Protein AF-A0A7D9I1A4-F1 (afdb_monomer_lite)

Structure (mmCIF, N/CA/C/O backbone):
data_AF-A0A7D9I1A4-F1
#
_entry.id   AF-A0A7D9I1A4-F1
#
loop_
_atom_site.group_PDB
_atom_site.id
_atom_site.type_symbol
_atom_site.label_atom_id
_atom_site.label_alt_id
_atom_site.label_comp_id
_atom_site.label_asym_id
_atom_site.label_entity_id
_atom_site.label_seq_id
_atom_site.pdbx_PDB_ins_code
_atom_site.Cartn_x
_atom_site.Cartn_y
_atom_site.Cartn_z
_atom_site.occupancy
_atom_site.B_iso_or_equiv
_atom_site.auth_seq_id
_atom_site.auth_comp_id
_atom_site.auth_asym_id
_atom_site.auth_atom_id
_atom_site.pdbx_PDB_model_num
ATOM 1 N N . MET A 1 1 ? 30.877 -17.685 -66.851 1.00 42.81 1 MET A N 1
ATOM 2 C CA . MET A 1 1 ? 31.190 -18.771 -65.886 1.00 42.81 1 MET A CA 1
ATOM 3 C C . MET A 1 1 ? 32.547 -18.617 -65.160 1.00 42.81 1 MET A C 1
ATOM 5 O O . MET A 1 1 ? 32.704 -19.197 -64.092 1.00 42.81 1 MET A O 1
ATOM 9 N N . GLU A 1 2 ? 33.507 -17.821 -65.654 1.00 49.09 2 GLU A N 1
ATOM 10 C CA . GLU A 1 2 ? 34.897 -17.813 -65.139 1.00 49.09 2 GLU A CA 1
ATOM 11 C C . GLU A 1 2 ? 35.158 -17.047 -63.827 1.00 49.09 2 GLU A C 1
ATOM 13 O O . GLU A 1 2 ? 35.935 -17.527 -63.008 1.00 49.09 2 GLU A O 1
ATOM 18 N N . LEU A 1 3 ? 34.480 -15.932 -63.525 1.00 46.53 3 LEU A N 1
ATOM 19 C CA . LEU A 1 3 ? 34.720 -15.186 -62.267 1.00 46.53 3 LEU A CA 1
ATOM 20 C C . LEU A 1 3 ? 34.361 -15.976 -60.992 1.00 46.53 3 LEU A C 1
ATOM 22 O O . LEU A 1 3 ? 34.987 -15.809 -59.946 1.00 46.53 3 LEU A O 1
ATOM 26 N N . ILE A 1 4 ? 33.393 -16.892 -61.088 1.00 48.75 4 ILE A N 1
ATOM 27 C CA . ILE A 1 4 ? 33.040 -17.813 -59.995 1.00 48.75 4 ILE A CA 1
ATOM 28 C C . ILE A 1 4 ? 34.168 -18.836 -59.765 1.00 48.75 4 ILE A C 1
ATOM 30 O O . ILE A 1 4 ? 34.385 -19.285 -58.639 1.00 48.75 4 ILE A O 1
ATOM 34 N N . TYR A 1 5 ? 34.914 -19.184 -60.816 1.00 48.78 5 TYR A N 1
ATOM 35 C CA . TYR A 1 5 ? 36.065 -20.081 -60.736 1.00 48.78 5 TYR A CA 1
ATOM 36 C C . TYR A 1 5 ? 37.322 -19.351 -60.237 1.00 48.78 5 TYR A C 1
ATOM 38 O O . TYR A 1 5 ? 38.058 -19.900 -59.421 1.00 48.78 5 TYR A O 1
ATOM 46 N N . ILE A 1 6 ? 37.507 -18.081 -60.616 1.00 52.66 6 ILE A N 1
ATOM 47 C CA . ILE A 1 6 ? 38.570 -17.199 -60.101 1.00 52.66 6 ILE A CA 1
ATOM 48 C C . ILE A 1 6 ? 38.494 -17.087 -58.568 1.00 52.66 6 ILE A C 1
ATOM 50 O O . ILE A 1 6 ? 39.513 -17.204 -57.893 1.00 52.66 6 ILE A O 1
ATOM 54 N N . TYR A 1 7 ? 37.299 -17.002 -57.975 1.00 48.38 7 TYR A N 1
ATOM 55 C CA . TYR A 1 7 ? 37.155 -17.024 -56.512 1.00 48.38 7 TYR A CA 1
ATOM 56 C C . TYR A 1 7 ? 37.705 -18.294 -55.841 1.00 48.38 7 TYR A C 1
ATOM 58 O O . TYR A 1 7 ? 38.249 -18.217 -54.741 1.00 48.38 7 TYR A O 1
ATOM 66 N N . LYS A 1 8 ? 37.616 -19.468 -56.485 1.00 52.06 8 LYS A N 1
ATOM 67 C CA . LYS A 1 8 ? 38.234 -20.695 -55.950 1.00 52.06 8 LYS A CA 1
ATOM 68 C C . LYS A 1 8 ? 39.765 -20.624 -55.944 1.00 52.06 8 LYS A C 1
ATOM 70 O O . LYS A 1 8 ? 40.372 -21.269 -55.099 1.00 52.06 8 LYS A O 1
ATOM 75 N N . ILE A 1 9 ? 40.368 -19.841 -56.839 1.00 51.78 9 ILE A N 1
ATOM 76 C CA . ILE A 1 9 ? 41.825 -19.641 -56.945 1.00 51.78 9 ILE A CA 1
ATOM 77 C C . ILE A 1 9 ? 42.318 -18.583 -55.936 1.00 51.78 9 ILE A C 1
ATOM 79 O O . ILE A 1 9 ? 43.423 -18.704 -55.410 1.00 51.78 9 ILE A O 1
ATOM 83 N N . PHE A 1 10 ? 41.477 -17.596 -55.608 1.00 51.06 10 PHE A N 1
ATOM 84 C CA . PHE A 1 10 ? 41.748 -16.517 -54.640 1.00 51.06 10 PHE A CA 1
ATOM 85 C C . PHE A 1 10 ? 41.113 -16.747 -53.257 1.00 51.06 10 PHE A C 1
ATOM 87 O O . PHE A 1 10 ? 40.918 -15.805 -52.478 1.00 51.06 10 PHE A O 1
ATOM 94 N N . LYS A 1 11 ? 40.741 -17.994 -52.948 1.00 45.25 11 LYS A N 1
ATOM 95 C CA . LYS A 1 11 ? 40.032 -18.321 -51.706 1.00 45.25 11 LYS A CA 1
ATOM 96 C C . LYS A 1 11 ? 40.889 -18.033 -50.470 1.00 45.25 11 LYS A C 1
ATOM 98 O O . LYS A 1 11 ? 40.365 -17.476 -49.508 1.00 45.25 11 LYS A O 1
ATOM 103 N N . ASP A 1 12 ? 42.195 -18.275 -50.586 1.00 50.16 12 ASP A N 1
ATOM 104 C CA . ASP A 1 12 ? 43.204 -18.051 -49.553 1.00 50.16 12 ASP A CA 1
ATOM 105 C C . ASP A 1 12 ? 44.367 -17.214 -50.102 1.00 50.16 12 ASP A C 1
ATOM 107 O O . ASP A 1 12 ? 44.715 -17.315 -51.282 1.00 50.16 12 ASP A O 1
ATOM 111 N N . ARG A 1 13 ? 44.997 -16.397 -49.244 1.00 48.34 13 ARG A N 1
ATOM 112 C CA . ARG A 1 13 ? 46.265 -15.709 -49.549 1.00 48.34 13 ARG A CA 1
ATOM 113 C C . ARG A 1 13 ? 47.383 -16.752 -49.662 1.00 48.34 13 ARG A C 1
ATOM 115 O O . ARG A 1 13 ? 48.154 -16.956 -48.732 1.00 48.34 13 ARG A O 1
ATOM 122 N N . SER A 1 14 ? 47.426 -17.457 -50.786 1.00 41.84 14 SER A N 1
ATOM 123 C CA . SER A 1 14 ? 48.482 -18.411 -51.111 1.00 41.84 14 SER A CA 1
ATOM 124 C C . SER A 1 14 ? 49.737 -17.652 -51.557 1.00 41.84 14 SER A C 1
ATOM 126 O O . SER A 1 14 ? 49.622 -16.794 -52.435 1.00 41.84 14 SER A O 1
ATOM 128 N N . PRO A 1 15 ? 50.942 -17.979 -51.051 1.00 43.97 15 PRO A N 1
ATOM 129 C CA . PRO A 1 15 ? 52.193 -17.382 -51.530 1.00 43.97 15 PRO A CA 1
ATOM 130 C C . PRO A 1 15 ? 52.499 -17.698 -53.007 1.00 43.97 15 PRO A C 1
ATOM 132 O O . PRO A 1 15 ? 53.403 -17.096 -53.581 1.00 43.97 15 PRO A O 1
ATOM 135 N N . LEU A 1 16 ? 51.745 -18.612 -53.633 1.00 48.69 16 LEU A N 1
ATOM 136 C CA . LEU A 1 16 ? 51.817 -18.897 -55.069 1.00 48.69 16 LEU A CA 1
ATOM 137 C C . LEU A 1 16 ? 51.018 -17.895 -55.924 1.00 48.69 16 LEU A C 1
ATOM 139 O O . LEU A 1 16 ? 51.326 -17.735 -57.101 1.00 48.69 16 LEU A O 1
ATOM 143 N N . ASN A 1 17 ? 50.022 -17.213 -55.342 1.00 52.22 17 ASN A N 1
ATOM 144 C CA . ASN A 1 17 ? 49.043 -16.396 -56.078 1.00 52.22 17 ASN A CA 1
ATOM 145 C C . ASN A 1 17 ? 48.931 -14.956 -55.548 1.00 52.22 17 ASN A C 1
ATOM 147 O O . ASN A 1 17 ? 48.239 -14.142 -56.147 1.00 52.22 17 ASN A O 1
ATOM 151 N N . HIS A 1 18 ? 49.566 -14.654 -54.415 1.00 60.84 18 HIS A N 1
ATOM 152 C CA . HIS A 1 18 ? 49.551 -13.345 -53.778 1.00 60.84 18 HIS A CA 1
ATOM 153 C C . HIS A 1 18 ? 50.935 -13.052 -53.201 1.00 60.84 18 HIS A C 1
ATOM 155 O O . HIS A 1 18 ? 51.475 -13.826 -52.405 1.00 60.84 18 HIS A O 1
ATOM 161 N N . ARG A 1 19 ? 51.512 -11.913 -53.584 1.00 59.09 19 ARG A N 1
ATOM 162 C CA . ARG A 1 19 ? 52.774 -11.416 -53.029 1.00 59.09 19 ARG A CA 1
ATOM 163 C C . ARG A 1 19 ? 52.466 -10.115 -52.308 1.00 59.09 19 ARG A C 1
ATOM 165 O O . ARG A 1 19 ? 52.184 -9.120 -52.955 1.00 59.09 19 ARG A O 1
ATOM 172 N N . SER A 1 20 ? 52.596 -10.104 -50.984 1.00 59.97 20 SER A N 1
ATOM 173 C CA . SER A 1 20 ? 52.196 -8.979 -50.119 1.00 59.97 20 SER A CA 1
ATOM 174 C C . SER A 1 20 ? 52.838 -7.621 -50.444 1.00 59.97 20 SER A C 1
ATOM 176 O O . SER A 1 20 ? 52.367 -6.600 -49.956 1.00 59.97 20 SER A O 1
ATOM 178 N N . LYS A 1 21 ? 53.911 -7.596 -51.247 1.00 61.31 21 LYS A N 1
ATOM 179 C CA . LYS A 1 21 ? 54.609 -6.381 -51.696 1.00 61.31 21 LYS A CA 1
ATOM 180 C C . LYS A 1 21 ? 54.088 -5.821 -53.034 1.00 61.31 21 LYS A C 1
ATOM 182 O O . LYS A 1 21 ? 54.552 -4.770 -53.460 1.00 61.31 21 LYS A O 1
ATOM 187 N N . TYR A 1 22 ? 53.185 -6.516 -53.722 1.00 66.56 22 TYR A N 1
ATOM 188 C CA . TYR A 1 22 ? 52.716 -6.151 -55.060 1.00 66.56 22 TYR A CA 1
ATOM 189 C C . TYR A 1 22 ? 51.188 -6.086 -55.108 1.00 66.56 22 TYR A C 1
ATOM 191 O O . TYR A 1 22 ? 50.510 -6.786 -54.359 1.00 66.56 22 TYR A O 1
ATOM 199 N N . ASN A 1 23 ? 50.661 -5.252 -56.005 1.00 67.69 23 ASN A N 1
ATOM 200 C CA . ASN A 1 23 ? 49.225 -5.145 -56.243 1.00 67.69 23 ASN A CA 1
ATOM 201 C C . ASN A 1 23 ? 48.741 -6.324 -57.092 1.00 67.69 23 ASN A C 1
ATOM 203 O O . ASN A 1 23 ? 49.388 -6.688 -58.077 1.00 67.69 23 ASN A O 1
ATOM 207 N N . ASP A 1 24 ? 47.579 -6.870 -56.744 1.00 75.19 24 ASP A N 1
ATOM 208 C CA . ASP A 1 24 ? 46.916 -7.903 -57.535 1.00 75.19 24 ASP A CA 1
ATOM 209 C C . ASP A 1 24 ? 45.983 -7.242 -58.562 1.00 75.19 24 ASP A C 1
ATOM 211 O O . ASP A 1 24 ? 45.161 -6.389 -58.217 1.00 75.19 24 ASP A O 1
ATOM 215 N N . ILE A 1 25 ? 46.106 -7.635 -59.832 1.00 76.50 25 ILE A N 1
ATOM 216 C CA . ILE A 1 25 ? 45.347 -7.057 -60.949 1.00 76.50 25 ILE A CA 1
ATOM 217 C C . ILE A 1 25 ? 44.653 -8.180 -61.723 1.00 76.50 25 ILE A C 1
ATOM 219 O O . ILE A 1 25 ? 45.282 -9.166 -62.106 1.00 76.50 25 ILE A O 1
ATOM 223 N N . ILE A 1 26 ? 43.358 -8.015 -61.985 1.00 82.00 26 ILE A N 1
ATOM 224 C CA . ILE A 1 26 ? 42.558 -8.870 -62.863 1.00 82.00 26 ILE A CA 1
ATOM 225 C C . ILE A 1 26 ? 42.220 -8.077 -64.118 1.00 82.00 26 ILE A C 1
ATOM 227 O O . ILE A 1 26 ? 41.509 -7.077 -64.062 1.00 82.00 26 ILE A O 1
ATOM 231 N N . LEU A 1 27 ? 42.677 -8.571 -65.264 1.00 81.94 27 LEU A N 1
ATOM 232 C CA . LEU A 1 27 ? 42.249 -8.091 -66.569 1.00 81.94 27 LEU A CA 1
ATOM 233 C C . LEU A 1 27 ? 41.129 -9.006 -67.087 1.00 81.94 27 LEU A C 1
ATOM 235 O O . LEU A 1 27 ? 41.370 -10.159 -67.439 1.00 81.94 27 LEU A O 1
ATOM 239 N N . LEU A 1 28 ? 39.897 -8.498 -67.100 1.00 86.38 28 LEU A N 1
ATOM 240 C CA . LEU A 1 28 ? 38.701 -9.206 -67.546 1.00 86.38 28 LEU A CA 1
ATOM 241 C C . LEU A 1 28 ? 38.362 -8.802 -68.982 1.00 86.38 28 LEU A C 1
ATOM 243 O O . LEU A 1 28 ? 37.890 -7.692 -69.208 1.00 86.38 28 LEU A O 1
ATOM 247 N N . LEU A 1 29 ? 38.545 -9.708 -69.941 1.00 87.44 29 LEU A N 1
ATOM 248 C CA . LEU A 1 29 ? 38.076 -9.532 -71.318 1.00 87.44 29 LEU A CA 1
ATOM 249 C C . LEU A 1 29 ? 36.770 -10.305 -71.502 1.00 87.44 29 LEU A C 1
ATOM 251 O O . LEU A 1 29 ? 36.703 -11.479 -71.151 1.00 87.44 29 LEU A O 1
ATOM 255 N N . THR A 1 30 ? 35.738 -9.661 -72.044 1.00 87.88 30 THR A N 1
ATOM 256 C CA . THR A 1 30 ? 34.448 -10.314 -72.312 1.00 87.88 30 THR A CA 1
ATOM 257 C C . THR A 1 30 ? 33.794 -9.753 -73.565 1.00 87.88 30 THR A C 1
ATOM 259 O O . THR A 1 30 ? 33.894 -8.561 -73.831 1.00 87.88 30 THR A O 1
ATOM 262 N N . ASP A 1 31 ? 33.093 -10.588 -74.320 1.00 85.44 31 ASP A N 1
ATOM 263 C CA . ASP A 1 31 ? 32.271 -10.203 -75.472 1.00 85.44 31 ASP A CA 1
ATOM 264 C C . ASP A 1 31 ? 30.761 -10.229 -75.169 1.00 85.44 31 ASP A C 1
ATOM 266 O O . ASP A 1 31 ? 29.941 -9.868 -76.012 1.00 85.44 31 ASP A O 1
ATOM 270 N N . GLY A 1 32 ? 30.378 -10.594 -73.940 1.00 84.38 32 GLY A N 1
ATOM 271 C CA . GLY A 1 32 ? 28.982 -10.686 -73.524 1.00 84.38 32 GLY A CA 1
ATOM 272 C C . GLY A 1 32 ? 28.771 -10.651 -72.010 1.00 84.38 32 GLY A C 1
ATOM 273 O O . GLY A 1 32 ? 29.671 -10.332 -71.228 1.00 84.38 32 GLY A O 1
ATOM 274 N N . GLU A 1 33 ? 27.541 -10.948 -71.586 1.00 84.81 33 GLU A N 1
ATOM 275 C CA . GLU A 1 33 ? 27.157 -10.970 -70.172 1.00 84.81 33 GLU A CA 1
ATOM 276 C C . GLU A 1 33 ? 27.489 -12.302 -69.475 1.00 84.81 33 GLU A C 1
ATOM 278 O O . GLU A 1 33 ? 27.535 -13.357 -70.117 1.00 84.81 33 GLU A O 1
ATOM 283 N N . PRO A 1 34 ? 27.672 -12.295 -68.138 1.00 83.62 34 PRO A N 1
ATOM 284 C CA . PRO A 1 34 ? 27.818 -13.524 -67.371 1.00 83.62 34 PRO A CA 1
ATOM 285 C C . PRO A 1 34 ? 26.636 -14.477 -67.602 1.00 83.62 34 PRO A C 1
ATOM 287 O O . PRO A 1 34 ? 25.488 -14.143 -67.326 1.00 83.62 34 PRO A O 1
ATOM 290 N N . ASN A 1 35 ? 26.925 -15.697 -68.053 1.00 78.75 35 ASN A N 1
ATOM 291 C CA . ASN A 1 35 ? 25.946 -16.763 -68.269 1.00 78.75 35 ASN A CA 1
ATOM 292 C C . ASN A 1 35 ? 26.131 -17.918 -67.259 1.00 78.75 35 ASN A C 1
ATOM 294 O O . ASN A 1 35 ? 27.244 -18.186 -66.786 1.00 78.75 35 ASN A O 1
ATOM 298 N N . GLY A 1 36 ? 25.033 -18.587 -66.878 1.00 74.12 36 GLY A N 1
ATOM 299 C CA . GLY A 1 36 ? 25.059 -19.699 -65.918 1.00 74.12 36 GLY A CA 1
ATOM 300 C C . GLY A 1 36 ? 23.809 -19.830 -65.039 1.00 74.12 36 GLY A C 1
ATOM 301 O O . GLY A 1 36 ? 22.707 -19.476 -65.443 1.00 74.12 36 GLY A O 1
ATOM 302 N N . ALA A 1 37 ? 23.994 -20.381 -63.831 1.00 70.06 37 ALA A N 1
ATOM 303 C CA . ALA A 1 37 ? 22.933 -20.661 -62.853 1.00 70.06 37 ALA A CA 1
ATOM 304 C C . ALA A 1 37 ? 22.077 -19.426 -62.489 1.00 70.06 37 ALA A C 1
ATOM 306 O O . ALA A 1 37 ? 22.479 -18.289 -62.723 1.00 70.06 37 ALA A O 1
ATOM 307 N N . ARG A 1 38 ? 20.915 -19.632 -61.843 1.00 74.75 38 ARG A N 1
ATOM 308 C CA . ARG A 1 38 ? 20.038 -18.523 -61.404 1.00 74.75 38 ARG A CA 1
ATOM 309 C C . ARG A 1 38 ? 20.829 -17.428 -60.669 1.00 74.75 38 ARG A C 1
ATOM 311 O O . ARG A 1 38 ? 21.611 -17.724 -59.754 1.00 74.75 38 ARG A O 1
ATOM 318 N N . ASN A 1 39 ? 20.568 -16.180 -61.064 1.00 81.25 39 ASN A N 1
ATOM 319 C CA . ASN A 1 39 ? 21.175 -14.950 -60.544 1.00 81.25 39 ASN A CA 1
ATOM 320 C C . ASN A 1 39 ? 22.700 -14.867 -60.741 1.00 81.25 39 ASN A C 1
ATOM 322 O O . ASN A 1 39 ? 23.410 -14.323 -59.893 1.00 81.25 39 ASN A O 1
ATOM 326 N N . VAL A 1 40 ? 23.226 -15.445 -61.828 1.00 82.81 40 VAL A N 1
ATOM 327 C CA . VAL A 1 40 ? 24.669 -15.437 -62.121 1.00 82.81 40 VAL A CA 1
ATOM 328 C C . VAL A 1 40 ? 25.237 -14.018 -62.164 1.00 82.81 40 VAL A C 1
ATOM 330 O O . VAL A 1 40 ? 26.271 -13.787 -61.550 1.00 82.81 40 VAL A O 1
ATOM 333 N N . THR A 1 41 ? 24.537 -13.053 -62.767 1.00 83.31 41 THR A N 1
ATOM 334 C CA . THR A 1 41 ? 24.989 -11.658 -62.861 1.00 83.31 41 THR A CA 1
ATOM 335 C C . THR A 1 41 ? 25.165 -11.020 -61.484 1.00 83.31 41 THR A C 1
ATOM 337 O O . THR A 1 41 ? 26.236 -10.495 -61.189 1.00 83.31 41 THR A O 1
ATOM 340 N N . GLN A 1 42 ? 24.171 -11.137 -60.593 1.00 85.44 42 GLN A N 1
ATOM 341 C CA . GLN A 1 42 ? 24.281 -10.612 -59.225 1.00 85.44 42 GLN A CA 1
ATOM 342 C C . GLN A 1 42 ? 25.398 -11.303 -58.437 1.00 85.44 42 GLN A C 1
ATOM 344 O O . GLN A 1 42 ? 26.141 -10.643 -57.716 1.00 85.44 42 GLN A O 1
ATOM 349 N N . LYS A 1 43 ? 25.558 -12.623 -58.594 1.00 82.75 43 LYS A N 1
ATOM 350 C CA . LYS A 1 43 ? 26.643 -13.374 -57.942 1.00 82.75 43 LYS A CA 1
ATOM 351 C C . LYS A 1 43 ? 28.019 -12.943 -58.445 1.00 82.75 43 LYS A C 1
ATOM 353 O O . LYS A 1 43 ? 28.939 -12.816 -57.646 1.00 82.75 43 LYS A O 1
ATOM 358 N N . THR A 1 44 ? 28.162 -12.705 -59.747 1.00 82.94 44 THR A N 1
ATOM 359 C CA . THR A 1 44 ? 29.406 -12.215 -60.347 1.00 82.94 44 THR A CA 1
ATOM 360 C C . THR A 1 44 ? 29.751 -10.816 -59.842 1.00 82.94 44 THR A C 1
ATOM 362 O O . THR A 1 44 ? 30.899 -10.588 -59.473 1.00 82.94 44 THR A O 1
ATOM 365 N N . ILE A 1 45 ? 28.769 -9.916 -59.742 1.00 87.19 45 ILE A N 1
ATOM 366 C CA . ILE A 1 45 ? 28.964 -8.572 -59.179 1.00 87.19 45 ILE A CA 1
ATOM 367 C C . ILE A 1 45 ? 29.366 -8.651 -57.699 1.00 87.19 45 ILE A C 1
ATOM 369 O O . ILE A 1 45 ? 30.360 -8.047 -57.307 1.00 87.19 45 ILE A O 1
ATOM 373 N N . ALA A 1 46 ? 28.663 -9.446 -56.885 1.00 84.00 46 ALA A N 1
ATOM 374 C CA . ALA A 1 46 ? 29.002 -9.630 -55.470 1.00 84.00 46 ALA A CA 1
ATOM 375 C C . ALA A 1 46 ? 30.421 -10.195 -55.287 1.00 84.00 46 ALA A C 1
ATOM 377 O O . ALA A 1 46 ? 31.166 -9.769 -54.408 1.00 84.00 46 ALA A O 1
ATOM 378 N N . GLN A 1 47 ? 30.826 -11.124 -56.153 1.00 82.00 47 GLN A N 1
ATOM 379 C CA . GLN A 1 47 ? 32.159 -11.708 -56.102 1.00 82.00 47 GLN A CA 1
ATOM 380 C C . GLN A 1 47 ? 33.256 -10.719 -56.504 1.00 82.00 47 GLN A C 1
ATOM 382 O O . GLN A 1 47 ? 34.327 -10.707 -55.895 1.00 82.00 47 GLN A O 1
ATOM 387 N N . ALA A 1 48 ? 32.988 -9.892 -57.514 1.00 83.25 48 ALA A N 1
ATOM 388 C CA . ALA A 1 48 ? 33.877 -8.812 -57.908 1.00 83.25 48 ALA A CA 1
ATOM 389 C C . ALA A 1 48 ? 34.021 -7.776 -56.786 1.00 83.25 48 ALA A C 1
ATOM 391 O O . ALA A 1 48 ? 35.124 -7.300 -56.542 1.00 83.25 48 ALA A O 1
ATOM 392 N N . GLN A 1 49 ? 32.945 -7.492 -56.044 1.00 81.06 49 GLN A N 1
ATOM 393 C CA . GLN A 1 49 ? 33.005 -6.611 -54.881 1.00 81.06 49 GLN A CA 1
ATOM 394 C C . GLN A 1 49 ? 33.937 -7.159 -53.795 1.00 81.06 49 GLN A C 1
ATOM 396 O O . GLN A 1 49 ? 34.833 -6.447 -53.366 1.00 81.06 49 GLN A O 1
ATOM 401 N N . ILE A 1 50 ? 33.834 -8.448 -53.453 1.00 77.12 50 ILE A N 1
ATOM 402 C CA . ILE A 1 50 ? 34.744 -9.091 -52.485 1.00 77.12 50 ILE A CA 1
ATOM 403 C C . ILE A 1 50 ? 36.217 -8.968 -52.912 1.00 77.12 50 ILE A C 1
ATOM 405 O O . ILE A 1 50 ? 37.098 -8.819 -52.068 1.00 77.12 50 ILE A O 1
ATOM 409 N N . LEU A 1 51 ? 36.509 -9.068 -54.213 1.00 76.12 51 LEU A N 1
ATOM 410 C CA . LEU A 1 51 ? 37.870 -8.918 -54.740 1.00 76.12 51 LEU A CA 1
ATOM 411 C C . LEU A 1 51 ? 38.352 -7.463 -54.638 1.00 76.12 51 LEU A C 1
ATOM 413 O O . LEU A 1 51 ? 39.471 -7.229 -54.183 1.00 76.12 51 LEU A O 1
ATOM 417 N N . LYS A 1 52 ? 37.490 -6.495 -54.966 1.00 80.06 52 LYS A N 1
ATOM 418 C CA . LYS A 1 52 ? 37.771 -5.060 -54.807 1.00 80.06 52 LYS A CA 1
ATOM 419 C C . LYS A 1 52 ? 38.010 -4.681 -53.343 1.00 80.06 52 LYS A C 1
ATOM 421 O O . LYS A 1 52 ? 38.999 -4.020 -53.047 1.00 80.06 52 LYS A O 1
ATOM 426 N N . ASP A 1 53 ? 37.196 -5.190 -52.419 1.00 75.88 53 ASP A N 1
ATOM 427 C CA . ASP A 1 53 ? 37.347 -4.969 -50.971 1.00 75.88 53 ASP A CA 1
ATOM 428 C C . ASP A 1 53 ? 38.669 -5.546 -50.425 1.00 75.88 53 ASP A C 1
ATOM 430 O O . ASP A 1 53 ? 39.186 -5.105 -49.399 1.00 75.88 53 ASP A O 1
ATOM 434 N N . ARG A 1 54 ? 39.245 -6.537 -51.120 1.00 68.81 54 ARG A N 1
ATOM 435 C CA . ARG A 1 54 ? 40.556 -7.128 -50.811 1.00 68.81 54 ARG A CA 1
ATOM 436 C C . ARG A 1 54 ? 41.731 -6.391 -51.462 1.00 68.81 54 ARG A C 1
ATOM 438 O O . ARG A 1 54 ? 42.864 -6.834 -51.286 1.00 68.81 54 ARG A O 1
ATOM 445 N N . GLY A 1 55 ? 41.480 -5.291 -52.173 1.00 68.75 55 GLY A N 1
ATOM 446 C CA . GLY A 1 55 ? 42.503 -4.482 -52.837 1.00 68.75 55 GLY A CA 1
ATOM 447 C C . GLY A 1 55 ? 42.916 -4.988 -54.222 1.00 68.75 55 GLY A C 1
ATOM 448 O O . GLY A 1 55 ? 43.962 -4.581 -54.718 1.00 68.75 55 GLY A O 1
ATOM 449 N N . VAL A 1 56 ? 42.129 -5.871 -54.848 1.00 76.31 56 VAL A N 1
ATOM 450 C CA . VAL A 1 56 ? 42.384 -6.340 -56.219 1.00 76.31 56 VAL A CA 1
ATOM 451 C C . VAL A 1 56 ? 41.816 -5.334 -57.224 1.00 76.31 56 VAL A C 1
ATOM 453 O O . VAL A 1 56 ? 40.624 -5.020 -57.188 1.00 76.31 56 VAL A O 1
ATOM 456 N N . LEU A 1 57 ? 42.645 -4.858 -58.153 1.00 75.56 57 LEU A N 1
ATOM 457 C CA . LEU A 1 57 ? 42.225 -3.982 -59.250 1.00 75.56 57 LEU A CA 1
ATOM 458 C C . LEU A 1 57 ? 41.592 -4.817 -60.370 1.00 75.56 57 LEU A C 1
ATOM 460 O O . LEU A 1 57 ? 42.249 -5.702 -60.910 1.00 75.56 57 LEU A O 1
ATOM 464 N N . ILE A 1 58 ? 40.339 -4.546 -60.745 1.00 82.88 58 ILE A N 1
ATOM 465 C CA . ILE A 1 58 ? 39.662 -5.251 -61.845 1.00 82.88 58 ILE A CA 1
ATOM 466 C C . ILE A 1 58 ? 39.484 -4.302 -63.029 1.00 82.88 58 ILE A C 1
ATOM 468 O O . ILE A 1 58 ? 38.721 -3.342 -62.947 1.00 82.88 58 ILE A O 1
ATOM 472 N N . ILE A 1 59 ? 40.134 -4.615 -64.145 1.00 82.69 59 ILE A N 1
ATOM 473 C CA . ILE A 1 59 ? 40.042 -3.869 -65.401 1.00 82.69 59 ILE A CA 1
ATOM 474 C C . ILE A 1 59 ? 39.153 -4.649 -66.358 1.00 82.69 59 ILE A C 1
ATOM 476 O O . ILE A 1 59 ? 39.513 -5.742 -66.793 1.00 82.69 59 ILE A O 1
ATOM 480 N N . GLY A 1 60 ? 37.981 -4.103 -66.674 1.00 87.12 60 GLY A N 1
ATOM 481 C CA . GLY A 1 60 ? 37.006 -4.729 -67.560 1.00 87.12 60 GLY A CA 1
ATOM 482 C C . GLY A 1 60 ? 37.092 -4.192 -68.981 1.00 87.12 60 GLY A C 1
ATOM 483 O O . GLY A 1 60 ? 36.839 -3.014 -69.228 1.00 87.12 60 GLY A O 1
ATOM 484 N N . LEU A 1 61 ? 37.378 -5.072 -69.935 1.00 87.12 61 LEU A N 1
ATOM 485 C CA . LEU A 1 61 ? 37.402 -4.776 -71.359 1.00 87.12 61 LEU A CA 1
ATOM 486 C C . LEU A 1 61 ? 36.294 -5.549 -72.080 1.00 87.12 61 LEU A C 1
ATOM 488 O O . LEU A 1 61 ? 36.389 -6.757 -72.292 1.00 87.12 61 LEU A O 1
ATOM 492 N N . GLY A 1 62 ? 35.237 -4.833 -72.458 1.00 88.88 62 GLY A N 1
ATOM 493 C CA . GLY A 1 62 ? 34.150 -5.362 -73.273 1.00 88.88 62 GLY A CA 1
ATOM 494 C C . GLY A 1 62 ? 34.491 -5.280 -74.759 1.00 88.88 62 GLY A C 1
ATOM 495 O O . GLY A 1 62 ? 34.817 -4.196 -75.240 1.00 88.88 62 GLY A O 1
ATOM 496 N N . VAL A 1 63 ? 34.410 -6.386 -75.495 1.00 85.88 63 VAL A N 1
ATOM 497 C CA . VAL A 1 63 ? 34.690 -6.440 -76.936 1.00 85.88 63 VAL A CA 1
ATOM 498 C C . VAL A 1 63 ? 33.386 -6.657 -77.701 1.00 85.88 63 VAL A C 1
ATOM 500 O O . VAL A 1 63 ? 32.734 -7.680 -77.545 1.00 85.88 63 VAL A O 1
ATOM 503 N N . GLY A 1 64 ? 32.988 -5.695 -78.534 1.00 81.12 64 GLY A N 1
ATOM 504 C CA . GLY A 1 64 ? 31.704 -5.752 -79.246 1.00 81.12 64 GLY A CA 1
ATOM 505 C C . GLY A 1 64 ? 30.513 -5.272 -78.402 1.00 81.12 64 GLY A C 1
ATOM 506 O O . GLY A 1 64 ? 30.606 -4.267 -77.695 1.00 81.12 64 GLY A O 1
ATOM 507 N N . SER A 1 65 ? 29.363 -5.945 -78.515 1.00 82.12 65 SER A N 1
ATOM 508 C CA . SER A 1 65 ? 28.090 -5.526 -77.901 1.00 82.12 65 SER A CA 1
ATOM 509 C C . SER A 1 65 ? 27.936 -6.026 -76.459 1.00 82.12 65 SER A C 1
ATOM 511 O O . SER A 1 65 ? 27.202 -6.973 -76.190 1.00 82.12 65 SER A O 1
ATOM 513 N N . VAL A 1 66 ? 28.604 -5.354 -75.517 1.00 87.88 66 VAL A N 1
ATOM 514 C CA . VAL A 1 66 ? 28.585 -5.699 -74.082 1.00 87.88 66 VAL A CA 1
ATOM 515 C C . VAL A 1 66 ? 27.685 -4.761 -73.270 1.00 87.88 66 VAL A C 1
ATOM 517 O O . VAL A 1 66 ? 27.655 -3.549 -73.497 1.00 87.88 66 VAL A O 1
ATOM 520 N N . ASN A 1 67 ? 26.988 -5.302 -72.262 1.00 88.25 67 ASN A N 1
ATOM 521 C CA . ASN A 1 67 ? 26.252 -4.501 -71.284 1.00 88.25 67 ASN A CA 1
ATOM 522 C C . ASN A 1 67 ? 27.224 -3.742 -70.364 1.00 88.25 67 ASN A C 1
ATOM 524 O O . ASN A 1 67 ? 27.787 -4.292 -69.411 1.00 88.25 67 ASN A O 1
ATOM 528 N N . MET A 1 68 ? 27.392 -2.449 -70.637 1.00 85.69 68 MET A N 1
ATOM 529 C CA . MET A 1 68 ? 28.301 -1.591 -69.877 1.00 85.69 68 MET A CA 1
ATOM 530 C C . MET A 1 68 ? 27.890 -1.368 -68.424 1.00 85.69 68 MET A C 1
ATOM 532 O O . MET A 1 68 ? 28.759 -1.099 -67.599 1.00 85.69 68 MET A O 1
ATOM 536 N N . THR A 1 69 ? 26.611 -1.508 -68.080 1.00 87.50 69 THR A N 1
ATOM 537 C CA . THR A 1 69 ? 26.152 -1.421 -66.687 1.00 87.50 69 THR A CA 1
ATOM 538 C C . THR A 1 69 ? 26.705 -2.590 -65.881 1.00 87.50 69 THR A C 1
ATOM 540 O O . THR A 1 69 ? 27.305 -2.393 -64.825 1.00 87.50 69 THR A O 1
ATOM 543 N N . THR A 1 70 ? 26.594 -3.801 -66.427 1.00 86.75 70 THR A N 1
ATOM 544 C CA . THR A 1 70 ? 27.150 -5.013 -65.821 1.00 86.75 70 THR A CA 1
ATOM 545 C C . THR A 1 70 ? 28.677 -4.961 -65.761 1.00 86.75 70 THR A C 1
ATOM 547 O O . THR A 1 70 ? 29.262 -5.232 -64.712 1.00 86.75 70 THR A O 1
ATOM 550 N N . LEU A 1 71 ? 29.336 -4.556 -66.853 1.00 86.88 71 LEU A N 1
ATOM 551 C CA . LEU A 1 71 ? 30.797 -4.474 -66.901 1.00 86.88 71 LEU A CA 1
ATOM 552 C C . LEU A 1 71 ? 31.351 -3.450 -65.897 1.00 86.88 71 LEU A C 1
ATOM 554 O O . LEU A 1 71 ? 32.332 -3.738 -65.214 1.00 86.88 71 LEU A O 1
ATOM 558 N N . ARG A 1 72 ? 30.702 -2.286 -65.750 1.00 87.25 72 ARG A N 1
ATOM 559 C CA . ARG A 1 72 ? 31.076 -1.267 -64.752 1.00 87.25 72 ARG A CA 1
ATOM 560 C C . ARG A 1 72 ? 30.880 -1.751 -63.321 1.00 87.25 72 ARG A C 1
ATOM 562 O O . ARG A 1 72 ? 31.717 -1.460 -62.479 1.00 87.25 72 ARG A O 1
ATOM 569 N N . ALA A 1 73 ? 29.814 -2.501 -63.046 1.00 87.00 73 ALA A N 1
ATOM 570 C CA . ALA A 1 73 ? 29.570 -3.053 -61.713 1.00 87.00 73 ALA A CA 1
ATOM 571 C C . ALA A 1 73 ? 30.639 -4.086 -61.302 1.00 87.00 73 ALA A C 1
ATOM 573 O O . ALA A 1 73 ? 31.020 -4.163 -60.130 1.00 87.00 73 ALA A O 1
ATOM 574 N N . ILE A 1 74 ? 31.141 -4.863 -62.268 1.00 87.19 74 ILE A N 1
ATOM 575 C CA . ILE A 1 74 ? 32.203 -5.856 -62.056 1.00 87.19 74 ILE A CA 1
ATOM 576 C C . ILE A 1 74 ? 33.581 -5.187 -61.938 1.00 87.19 74 ILE A C 1
ATOM 578 O O . ILE A 1 74 ? 34.368 -5.561 -61.073 1.00 87.19 74 ILE A O 1
ATOM 582 N N . SER A 1 75 ? 33.872 -4.197 -62.780 1.00 85.12 75 SER A N 1
ATOM 583 C CA . SER A 1 75 ? 35.179 -3.527 -62.811 1.00 85.12 75 SER A CA 1
ATOM 584 C C . SER A 1 75 ? 35.406 -2.640 -61.579 1.00 85.12 75 SER A C 1
ATOM 586 O O . SER A 1 75 ? 34.473 -2.301 -60.837 1.00 85.12 75 SER A O 1
ATOM 588 N N . SER A 1 76 ? 36.660 -2.260 -61.344 1.00 83.31 76 SER A N 1
ATOM 589 C CA . SER A 1 76 ? 37.000 -1.181 -60.416 1.00 83.31 76 SER A CA 1
ATOM 590 C C . SER A 1 76 ? 36.476 0.166 -60.942 1.00 83.31 76 SER A C 1
ATOM 592 O O . SER A 1 76 ? 36.273 0.313 -62.154 1.00 83.31 76 SER A O 1
ATOM 594 N N . PRO A 1 77 ? 36.211 1.153 -60.063 1.00 79.06 77 PRO A N 1
ATOM 595 C CA . PRO A 1 77 ? 35.699 2.457 -60.482 1.00 79.06 77 PRO A CA 1
ATOM 596 C C . PRO A 1 77 ? 36.580 3.088 -61.568 1.00 79.06 77 PRO A C 1
ATOM 598 O O . PRO A 1 77 ? 37.785 3.205 -61.393 1.00 79.06 77 PRO A O 1
ATOM 601 N N . GLY A 1 78 ? 35.983 3.466 -62.702 1.00 74.81 78 GLY A N 1
ATOM 602 C CA . GLY A 1 78 ? 36.704 4.062 -63.838 1.00 74.81 78 GLY A CA 1
ATOM 603 C C . GLY A 1 78 ? 37.401 3.073 -64.786 1.00 74.81 78 GLY A C 1
ATOM 604 O O . GLY A 1 78 ? 37.764 3.467 -65.891 1.00 74.81 78 GLY A O 1
ATOM 605 N N . GLU A 1 79 ? 37.496 1.789 -64.431 1.00 80.69 79 GLU A N 1
ATOM 606 C CA . GLU A 1 79 ? 38.314 0.789 -65.142 1.00 80.69 79 GLU A CA 1
ATOM 607 C C . GLU A 1 79 ? 37.522 -0.119 -66.098 1.00 80.69 79 GLU A C 1
ATOM 609 O O . GLU A 1 79 ? 37.912 -1.251 -66.380 1.00 80.69 79 GLU A O 1
ATOM 614 N N . ALA A 1 80 ? 36.386 0.363 -66.611 1.00 83.69 80 ALA A N 1
ATOM 615 C CA . ALA A 1 80 ? 35.580 -0.346 -67.605 1.00 83.69 80 ALA A CA 1
ATOM 616 C C . ALA A 1 80 ? 35.656 0.351 -68.970 1.00 83.69 80 ALA A C 1
ATOM 618 O O . ALA A 1 80 ? 35.285 1.520 -69.101 1.00 83.69 80 ALA A O 1
ATOM 619 N N . ALA A 1 81 ? 36.067 -0.376 -70.008 1.00 82.44 81 ALA A N 1
ATOM 620 C CA . ALA A 1 81 ? 36.211 0.143 -71.364 1.00 82.44 81 ALA A CA 1
ATOM 621 C C . ALA A 1 81 ? 35.570 -0.775 -72.414 1.00 82.44 81 ALA A C 1
ATOM 623 O O . ALA A 1 81 ? 35.516 -1.991 -72.244 1.00 82.44 81 ALA A O 1
ATOM 624 N N . LEU A 1 82 ? 35.132 -0.177 -73.527 1.00 83.00 82 LEU A N 1
ATOM 625 C CA . LEU A 1 82 ? 34.759 -0.902 -74.742 1.00 83.00 82 LEU A CA 1
ATOM 626 C C . LEU A 1 82 ? 35.898 -0.871 -75.761 1.00 83.00 82 LEU A C 1
ATOM 628 O O . LEU A 1 82 ? 36.569 0.154 -75.940 1.00 83.00 82 LEU A O 1
ATOM 632 N N . ALA A 1 83 ? 36.056 -1.987 -76.460 1.00 80.44 83 ALA A N 1
ATOM 633 C CA . ALA A 1 83 ? 36.916 -2.153 -77.616 1.00 80.44 83 ALA A CA 1
ATOM 634 C C . ALA A 1 83 ? 36.170 -2.870 -78.753 1.00 80.44 83 ALA A C 1
ATOM 636 O O . ALA A 1 83 ? 35.152 -3.534 -78.557 1.00 80.44 83 ALA A O 1
ATOM 637 N N . THR A 1 84 ? 36.701 -2.733 -79.960 1.00 78.69 84 THR A N 1
ATOM 638 C CA . THR A 1 84 ? 36.411 -3.597 -81.107 1.00 78.69 84 THR A CA 1
ATOM 639 C C . THR A 1 84 ? 37.614 -4.505 -81.336 1.00 78.69 84 THR A C 1
ATOM 641 O O . THR A 1 84 ? 38.714 -4.197 -80.874 1.00 78.69 84 THR A O 1
ATOM 644 N N . PHE A 1 85 ? 37.441 -5.607 -82.068 1.00 77.44 85 PHE A N 1
ATOM 645 C CA . PHE A 1 85 ? 38.567 -6.483 -82.414 1.00 77.44 85 PHE A CA 1
ATOM 646 C C . PHE A 1 85 ? 39.695 -5.723 -83.138 1.00 77.44 85 PHE A C 1
ATOM 648 O O . PHE A 1 85 ? 40.864 -5.976 -82.863 1.00 77.44 85 PHE A O 1
ATOM 655 N N . ASP A 1 86 ? 39.363 -4.709 -83.945 1.00 77.44 86 ASP A N 1
ATOM 656 C CA . ASP A 1 86 ? 40.348 -3.897 -84.677 1.00 77.44 86 ASP A CA 1
ATOM 657 C C . ASP A 1 86 ? 41.166 -2.950 -83.784 1.00 77.44 86 ASP A C 1
ATOM 659 O O . ASP A 1 86 ? 42.295 -2.593 -84.117 1.00 77.44 86 ASP A O 1
ATOM 663 N N . ASN A 1 87 ? 40.614 -2.517 -82.644 1.00 76.56 87 ASN A N 1
ATOM 664 C CA . ASN A 1 87 ? 41.266 -1.552 -81.749 1.00 76.56 87 ASN A CA 1
ATOM 665 C C . ASN A 1 87 ? 41.641 -2.134 -80.378 1.00 76.56 87 ASN A C 1
ATOM 667 O O . ASN A 1 87 ? 42.140 -1.411 -79.510 1.00 76.56 87 ASN A O 1
ATOM 671 N N . ILE A 1 88 ? 41.453 -3.441 -80.181 1.00 77.69 88 ILE A N 1
ATOM 672 C CA . ILE A 1 88 ? 41.730 -4.098 -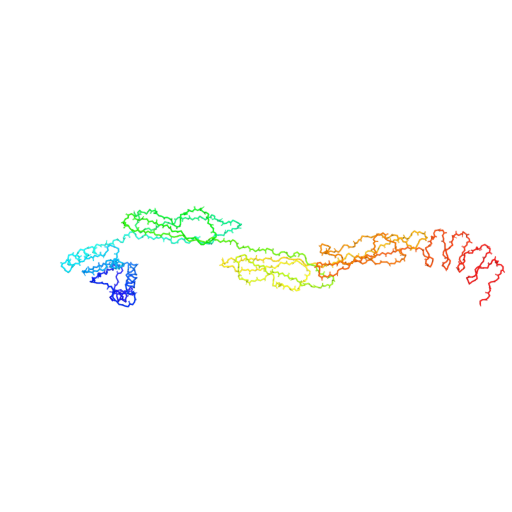78.905 1.00 77.69 88 ILE A CA 1
ATOM 673 C C . ILE A 1 88 ? 43.203 -3.957 -78.511 1.00 77.69 88 ILE A C 1
ATOM 675 O O . ILE A 1 88 ? 43.500 -3.703 -77.348 1.00 77.69 88 ILE A O 1
ATOM 679 N N . HIS A 1 89 ? 44.126 -4.009 -79.476 1.00 71.81 89 HIS A N 1
ATOM 680 C CA . HIS A 1 89 ? 45.563 -3.879 -79.230 1.00 71.81 89 HIS A CA 1
ATOM 681 C C . HIS A 1 89 ? 45.952 -2.498 -78.684 1.00 71.81 89 HIS A C 1
ATOM 683 O O . HIS A 1 89 ? 46.735 -2.403 -77.739 1.00 71.81 89 HIS A O 1
ATOM 689 N N . THR A 1 90 ? 45.373 -1.420 -79.218 1.00 70.69 90 THR A N 1
ATOM 690 C CA . THR A 1 90 ? 45.664 -0.053 -78.757 1.00 70.69 90 THR A CA 1
ATOM 691 C C . THR A 1 90 ? 44.979 0.253 -77.424 1.00 70.69 90 THR A C 1
ATOM 693 O O . THR A 1 90 ? 45.552 0.937 -76.574 1.00 70.69 90 THR A O 1
ATOM 696 N N . LYS A 1 91 ? 43.785 -0.307 -77.183 1.00 67.62 91 LYS A N 1
ATOM 697 C CA . LYS A 1 91 ? 43.077 -0.198 -75.898 1.00 67.62 91 LYS A CA 1
ATOM 698 C C . LYS A 1 91 ? 43.757 -0.996 -74.787 1.00 67.62 91 LYS A C 1
ATOM 700 O O . LYS A 1 91 ? 43.920 -0.457 -73.695 1.00 67.62 91 LYS A O 1
ATOM 705 N N . LEU A 1 92 ? 44.210 -2.219 -75.069 1.00 66.88 92 LEU A N 1
ATOM 706 C CA . LEU A 1 92 ? 44.991 -3.036 -74.138 1.00 66.88 92 LEU A CA 1
ATOM 707 C C . LEU A 1 92 ? 46.306 -2.352 -73.773 1.00 66.88 92 LEU A C 1
ATOM 709 O O . LEU A 1 92 ? 46.611 -2.259 -72.592 1.00 66.88 92 LEU A O 1
ATOM 713 N N . ALA A 1 93 ? 47.040 -1.794 -74.741 1.00 63.53 93 ALA A N 1
ATOM 714 C CA . ALA A 1 93 ? 48.278 -1.064 -74.459 1.00 63.53 93 ALA A CA 1
ATOM 715 C C . ALA A 1 93 ? 48.050 0.139 -73.524 1.00 63.53 93 ALA A C 1
ATOM 717 O O . ALA A 1 93 ? 48.826 0.349 -72.595 1.00 63.53 93 ALA A O 1
ATOM 718 N N . ARG A 1 94 ? 46.951 0.888 -73.709 1.00 65.38 94 ARG A N 1
ATOM 719 C CA . ARG A 1 94 ? 46.563 1.992 -72.813 1.00 65.38 94 ARG A CA 1
ATOM 720 C C . ARG A 1 94 ? 46.218 1.504 -71.405 1.00 65.38 94 ARG A C 1
ATOM 722 O O . ARG A 1 94 ? 46.608 2.138 -70.432 1.00 65.38 94 ARG A O 1
ATOM 729 N N . LEU A 1 95 ? 45.476 0.401 -71.301 1.00 61.12 95 LEU A N 1
ATOM 730 C CA . LEU A 1 95 ? 45.062 -0.175 -70.019 1.00 61.12 95 LEU A CA 1
ATOM 731 C C . LEU A 1 95 ? 46.252 -0.772 -69.264 1.00 61.12 95 LEU A C 1
ATOM 733 O O . LEU A 1 95 ? 46.395 -0.515 -68.077 1.00 61.12 95 LEU A O 1
ATOM 737 N N . VAL A 1 96 ? 47.153 -1.478 -69.949 1.00 63.16 96 VAL A N 1
ATOM 738 C CA . VAL A 1 96 ? 48.402 -2.001 -69.374 1.00 63.16 96 VAL A CA 1
ATOM 739 C C . VAL A 1 96 ? 49.314 -0.855 -68.928 1.00 63.16 96 VAL A C 1
ATOM 741 O O . VAL A 1 96 ? 49.818 -0.891 -67.812 1.00 63.16 96 VAL A O 1
ATOM 744 N N . ALA A 1 97 ? 49.464 0.205 -69.730 1.00 62.50 97 ALA A N 1
ATOM 745 C CA . ALA A 1 97 ? 50.236 1.385 -69.334 1.00 62.50 97 ALA A CA 1
ATOM 746 C C . ALA A 1 97 ? 49.647 2.095 -68.098 1.00 62.50 97 ALA A C 1
ATOM 748 O O . ALA A 1 97 ? 50.404 2.496 -67.217 1.00 62.50 97 ALA A O 1
ATOM 749 N N . GLY A 1 98 ? 48.314 2.194 -67.997 1.00 60.97 98 GLY A N 1
ATOM 750 C CA . GLY A 1 98 ? 47.625 2.712 -66.807 1.00 60.97 98 GLY A CA 1
ATOM 751 C C . GLY A 1 98 ? 47.729 1.789 -65.585 1.00 60.97 98 GLY A C 1
ATOM 752 O O . GLY A 1 98 ? 47.846 2.270 -64.467 1.00 60.97 98 GLY A O 1
ATOM 753 N N . SER A 1 99 ? 47.780 0.470 -65.797 1.00 58.66 99 SER A N 1
ATOM 754 C CA . SER A 1 99 ? 47.935 -0.549 -64.740 1.00 58.66 99 SER A CA 1
ATOM 755 C C . SER A 1 99 ? 49.344 -0.608 -64.150 1.00 58.66 99 SER A C 1
ATOM 757 O O . SER A 1 99 ? 49.536 -1.090 -63.036 1.00 58.66 99 SER A O 1
ATOM 759 N N . CYS A 1 100 ? 50.347 -0.192 -64.929 1.00 59.16 100 CYS A N 1
ATOM 760 C CA . CYS A 1 100 ? 51.752 -0.176 -64.527 1.00 59.16 100 CYS A CA 1
ATOM 761 C C . CYS A 1 100 ? 52.161 1.121 -63.813 1.00 59.16 100 CYS A C 1
ATOM 763 O O . CYS A 1 100 ? 53.258 1.177 -63.256 1.00 59.16 100 CYS A O 1
ATOM 765 N N . GLN A 1 101 ? 51.305 2.146 -63.793 1.00 55.16 101 GLN A N 1
ATOM 766 C CA . GLN A 1 101 ? 51.423 3.230 -62.823 1.00 55.16 101 GLN A CA 1
ATOM 767 C C . GLN A 1 101 ? 50.915 2.706 -61.481 1.00 55.16 101 GLN A C 1
ATOM 769 O O . GLN A 1 101 ? 49.854 2.088 -61.420 1.00 55.16 101 GLN A O 1
ATOM 774 N N . GLN A 1 102 ? 51.675 2.909 -60.401 1.00 45.41 102 GLN A N 1
ATOM 775 C CA . GLN A 1 102 ? 51.130 2.667 -59.072 1.00 45.41 102 GLN A CA 1
ATOM 776 C C . GLN A 1 102 ? 49.896 3.556 -58.914 1.00 45.41 102 GLN A C 1
ATOM 778 O O . GLN A 1 102 ? 50.015 4.769 -58.774 1.00 45.41 102 GLN A O 1
ATOM 783 N N . VAL A 1 103 ? 48.712 2.949 -58.986 1.00 42.12 103 VAL A N 1
ATOM 784 C CA . VAL A 1 103 ? 47.494 3.556 -58.471 1.00 42.12 103 VAL A CA 1
ATOM 785 C C . VAL A 1 103 ? 47.702 3.598 -56.966 1.00 42.12 103 VAL A C 1
ATOM 787 O O . VAL A 1 103 ? 47.524 2.592 -56.278 1.00 42.12 103 VAL A O 1
ATOM 790 N N . GLU A 1 104 ? 48.175 4.736 -56.465 1.00 43.38 104 GLU A N 1
ATOM 791 C CA . GLU A 1 104 ? 47.927 5.101 -55.076 1.00 43.38 104 GLU A CA 1
ATOM 792 C C . GLU A 1 104 ? 46.404 5.008 -54.914 1.00 43.38 104 GLU A C 1
ATOM 794 O O . GLU A 1 104 ? 45.681 5.676 -55.666 1.00 43.38 104 GLU A O 1
ATOM 799 N N . PRO A 1 105 ? 45.878 4.109 -54.061 1.00 45.44 105 PRO A N 1
ATOM 800 C CA . PRO A 1 105 ? 44.450 4.082 -53.819 1.00 45.44 105 PRO A CA 1
ATOM 801 C C . PRO A 1 105 ? 44.075 5.490 -53.369 1.00 45.44 105 PRO A C 1
ATOM 803 O O . PRO A 1 105 ? 44.634 5.987 -52.391 1.00 45.44 105 PRO A O 1
ATOM 806 N N . GLY A 1 106 ? 43.174 6.144 -54.112 1.00 49.72 106 GLY A N 1
ATOM 807 C CA . GLY A 1 106 ? 42.629 7.435 -53.702 1.00 49.72 106 GLY A CA 1
ATOM 808 C C . GLY A 1 106 ? 42.201 7.373 -52.233 1.00 49.72 106 GLY A C 1
ATOM 809 O O . GLY A 1 106 ? 41.919 6.275 -51.737 1.00 49.72 106 GLY A O 1
ATOM 810 N N . PRO A 1 107 ? 42.180 8.509 -51.519 1.00 53.97 107 PRO A N 1
ATOM 811 C CA . PRO A 1 107 ? 42.045 8.540 -50.068 1.00 53.97 107 PRO A CA 1
ATOM 812 C C . PRO A 1 107 ? 40.946 7.592 -49.578 1.00 53.97 107 PRO A C 1
ATOM 814 O O . PRO A 1 107 ? 39.755 7.825 -49.783 1.00 53.97 107 PRO A O 1
ATOM 817 N N . THR A 1 108 ? 41.343 6.494 -48.927 1.00 63.34 108 THR A N 1
ATOM 818 C CA . THR A 1 108 ? 40.392 5.587 -48.287 1.00 63.34 108 THR A CA 1
ATOM 819 C C . THR A 1 108 ? 39.961 6.235 -46.984 1.00 63.34 108 THR A C 1
ATOM 821 O O . THR A 1 108 ? 40.669 6.195 -45.978 1.00 63.34 108 THR A O 1
ATOM 824 N N . CYS A 1 109 ? 38.814 6.899 -47.023 1.00 70.06 109 CYS A N 1
ATOM 825 C CA . CYS A 1 109 ? 38.199 7.490 -45.849 1.00 70.06 109 CYS A CA 1
ATOM 826 C C . CYS A 1 109 ? 37.338 6.449 -45.133 1.00 70.06 109 CYS A C 1
ATOM 828 O O . CYS A 1 109 ? 36.465 5.823 -45.733 1.00 70.06 109 CYS A O 1
ATOM 830 N N . LYS A 1 110 ? 37.588 6.258 -43.838 1.00 76.94 110 LYS A N 1
ATOM 831 C CA . LYS A 1 110 ? 36.809 5.385 -42.960 1.00 76.94 110 LYS A CA 1
ATOM 832 C C . LYS A 1 110 ? 36.059 6.235 -41.948 1.00 76.94 110 LYS A C 1
ATOM 834 O O . LYS A 1 110 ? 36.653 7.096 -41.304 1.00 76.94 110 LYS A O 1
ATOM 839 N N . CYS A 1 111 ? 34.773 5.962 -41.772 1.00 75.12 111 CYS A N 1
ATOM 840 C CA . CYS A 1 111 ? 34.021 6.493 -40.643 1.00 75.12 111 CYS A CA 1
ATOM 841 C C . CYS A 1 111 ? 34.088 5.510 -39.472 1.00 75.12 111 CYS A C 1
ATOM 843 O O . CYS A 1 111 ? 33.890 4.310 -39.681 1.00 75.12 111 CYS A O 1
ATOM 845 N N . PRO A 1 112 ? 34.331 5.985 -38.241 1.00 67.62 112 PRO A N 1
ATOM 846 C CA . PRO A 1 112 ? 33.984 5.204 -37.069 1.00 67.62 112 PRO A CA 1
ATOM 847 C C . PRO A 1 112 ? 32.453 5.124 -36.991 1.00 67.62 112 PRO A C 1
ATOM 849 O O . PRO A 1 112 ? 31.786 6.156 -37.013 1.00 67.62 112 PRO A O 1
ATOM 852 N N . ALA A 1 113 ? 31.894 3.915 -36.912 1.00 57.53 113 ALA A N 1
ATOM 853 C CA . ALA A 1 113 ? 30.507 3.760 -36.485 1.00 57.53 113 ALA A CA 1
ATOM 854 C C . ALA A 1 113 ? 30.429 4.220 -35.023 1.00 57.53 113 ALA A C 1
ATOM 856 O O . ALA A 1 113 ? 31.149 3.685 -34.173 1.00 57.53 113 ALA A O 1
ATOM 857 N N . VAL A 1 114 ? 29.620 5.244 -34.740 1.00 67.88 114 VAL A N 1
ATOM 858 C CA . VAL A 1 114 ? 29.470 5.787 -33.385 1.00 67.88 114 VAL A CA 1
ATOM 859 C C . VAL A 1 114 ? 28.160 5.272 -32.807 1.00 67.88 114 VAL A C 1
ATOM 861 O O . VAL A 1 114 ? 27.087 5.832 -33.029 1.00 67.88 114 VAL A O 1
ATOM 864 N N . GLU A 1 115 ? 28.253 4.198 -32.030 1.00 63.91 115 GLU A N 1
ATOM 865 C CA . GLU A 1 115 ? 27.194 3.843 -31.091 1.00 63.91 115 GLU A CA 1
ATOM 866 C C . GLU A 1 115 ? 27.406 4.673 -29.825 1.00 63.91 115 GLU A C 1
ATOM 868 O O . GLU A 1 115 ? 28.425 4.527 -29.150 1.00 63.91 115 GLU A O 1
ATOM 873 N N . LEU A 1 116 ? 26.456 5.552 -29.493 1.00 64.38 116 LEU A N 1
ATOM 874 C CA . LEU A 1 116 ? 26.570 6.464 -28.342 1.00 64.38 116 LEU A CA 1
ATOM 875 C C . LEU A 1 116 ? 26.530 5.761 -26.974 1.00 64.38 116 LEU A C 1
ATOM 877 O O . LEU A 1 116 ? 26.494 6.431 -25.944 1.00 64.38 116 LEU A O 1
ATOM 881 N N . GLY A 1 117 ? 26.572 4.427 -26.944 1.00 59.72 117 GLY A N 1
ATOM 882 C CA . GLY A 1 117 ? 26.394 3.657 -25.723 1.00 59.72 117 GLY A CA 1
ATOM 883 C C . GLY A 1 117 ? 25.030 3.922 -25.082 1.00 59.72 117 GLY A C 1
ATOM 884 O O . GLY A 1 117 ? 24.123 4.440 -25.726 1.00 59.72 117 GLY A O 1
ATOM 885 N N . ASP A 1 118 ? 24.894 3.477 -23.836 1.00 58.06 118 ASP A N 1
ATOM 886 C CA . ASP A 1 118 ? 23.676 3.324 -23.033 1.00 58.06 118 ASP A CA 1
ATOM 887 C C . ASP A 1 118 ? 22.447 4.178 -23.406 1.00 58.06 118 ASP A C 1
ATOM 889 O O . ASP A 1 118 ? 22.483 5.398 -23.548 1.00 58.06 118 ASP A O 1
ATOM 893 N N . GLN A 1 119 ? 21.311 3.483 -23.487 1.00 64.81 119 GLN A N 1
ATOM 894 C CA . GLN A 1 119 ? 19.978 4.006 -23.786 1.00 64.81 119 GLN A CA 1
ATOM 895 C C . GLN A 1 119 ? 19.670 5.317 -23.037 1.00 64.81 119 GLN A C 1
ATOM 897 O O . GLN A 1 119 ? 19.790 5.399 -21.813 1.00 64.81 119 GLN A O 1
ATOM 902 N N . PHE A 1 120 ? 19.174 6.328 -23.753 1.00 77.31 120 PHE A N 1
ATOM 903 C CA . PHE A 1 120 ? 18.799 7.609 -23.157 1.00 77.31 120 PHE A CA 1
ATOM 904 C C . PHE A 1 120 ? 17.455 7.475 -22.425 1.00 77.31 120 PHE A C 1
ATOM 906 O O . PHE A 1 120 ? 16.399 7.330 -23.045 1.00 77.31 120 PHE A O 1
ATOM 913 N N . ILE A 1 121 ? 17.478 7.530 -21.089 1.00 73.25 121 ILE A N 1
ATOM 914 C CA . ILE A 1 121 ? 16.290 7.323 -20.246 1.00 73.25 121 ILE A CA 1
ATOM 915 C C . ILE A 1 121 ? 15.488 8.622 -20.084 1.00 73.25 121 ILE A C 1
ATOM 917 O O . ILE A 1 121 ? 15.989 9.634 -19.599 1.00 73.25 121 ILE A O 1
ATOM 921 N N . LEU A 1 122 ? 14.202 8.595 -20.425 1.00 81.12 122 LEU A N 1
ATOM 922 C CA . LEU A 1 122 ? 13.224 9.626 -20.070 1.00 81.12 122 LEU A CA 1
ATOM 923 C C . LEU A 1 122 ? 12.773 9.445 -18.616 1.00 81.12 122 LEU A C 1
ATOM 925 O O . LEU A 1 122 ? 11.975 8.556 -18.323 1.00 81.12 122 LEU A O 1
ATOM 929 N N . GLU A 1 123 ? 13.279 10.283 -17.709 1.00 67.56 123 GLU A N 1
ATOM 930 C CA . GLU A 1 123 ? 13.051 10.160 -16.257 1.00 67.56 123 GLU A CA 1
ATOM 931 C C . GLU A 1 123 ? 11.677 10.663 -15.773 1.00 67.56 123 GLU A C 1
ATOM 933 O O . GLU A 1 123 ? 11.287 10.407 -14.635 1.00 67.56 123 GLU A O 1
ATOM 938 N N . SER A 1 124 ? 10.903 11.344 -16.620 1.00 63.91 124 SER A N 1
ATOM 939 C CA . SER A 1 124 ? 9.664 12.028 -16.226 1.00 63.91 124 SER A CA 1
ATOM 940 C C . SER A 1 124 ? 8.502 11.755 -17.185 1.00 63.91 124 SER A C 1
ATOM 942 O O . SER A 1 124 ? 8.594 10.918 -18.082 1.00 63.91 124 SER A O 1
ATOM 944 N N . ASP A 1 125 ? 7.388 12.462 -16.995 1.00 66.31 125 ASP A N 1
ATOM 945 C CA . ASP A 1 125 ? 6.243 12.451 -17.918 1.00 66.31 125 ASP A CA 1
ATOM 946 C C . ASP A 1 125 ? 6.519 13.244 -19.211 1.00 66.31 125 ASP A C 1
ATOM 948 O O . ASP A 1 125 ? 5.613 13.475 -20.011 1.00 66.31 125 ASP A O 1
ATOM 952 N N . SER A 1 126 ? 7.773 13.657 -19.433 1.00 73.62 126 SER A N 1
ATOM 953 C CA . SER A 1 126 ? 8.196 14.278 -20.683 1.00 73.62 126 SER A CA 1
ATOM 954 C C . SER A 1 126 ? 7.957 13.347 -21.874 1.00 73.62 126 SER A C 1
ATOM 956 O O . SER A 1 126 ? 8.146 12.129 -21.808 1.00 73.62 126 SER A O 1
ATOM 958 N N . SER A 1 127 ? 7.571 13.936 -23.002 1.00 80.12 127 SER A N 1
ATOM 959 C CA . SER A 1 127 ? 7.438 13.236 -24.278 1.00 80.12 127 SER A CA 1
ATOM 960 C C . SER A 1 127 ? 8.772 13.066 -25.009 1.00 80.12 127 SER A C 1
ATOM 962 O O . SER A 1 127 ? 8.838 12.253 -25.930 1.00 80.12 127 SER A O 1
ATOM 964 N N . SER A 1 128 ? 9.812 13.822 -24.642 1.00 84.88 128 SER A N 1
ATOM 965 C CA . SER A 1 128 ? 11.105 13.866 -25.345 1.00 84.88 128 SER A CA 1
ATOM 966 C C . SER A 1 128 ? 12.276 14.248 -24.432 1.00 84.88 128 SER A C 1
ATOM 968 O O . SER A 1 128 ? 12.089 14.912 -23.410 1.00 84.88 128 SER A O 1
ATOM 970 N N . ARG A 1 129 ? 13.492 13.822 -24.789 1.00 86.69 129 ARG A N 1
ATOM 971 C CA . ARG A 1 129 ? 14.736 14.131 -24.067 1.00 86.69 129 ARG A CA 1
ATOM 972 C C . ARG A 1 129 ? 15.769 14.723 -25.019 1.00 86.69 129 ARG A C 1
ATOM 974 O O . ARG A 1 129 ? 15.827 14.334 -26.180 1.00 86.69 129 ARG A O 1
ATOM 981 N N . GLN A 1 130 ? 16.577 15.646 -24.506 1.00 90.00 130 GLN A N 1
ATOM 982 C CA . GLN A 1 130 ? 17.708 16.202 -25.235 1.00 90.00 130 GLN A CA 1
ATOM 983 C C . GLN A 1 130 ? 18.825 15.162 -25.360 1.00 90.00 130 GLN A C 1
ATOM 985 O O . GLN A 1 130 ? 19.233 14.577 -24.352 1.00 90.00 130 GLN A O 1
ATOM 990 N N . VAL A 1 131 ? 19.310 14.944 -26.581 1.00 88.19 131 VAL A N 1
ATOM 991 C CA . VAL A 1 131 ? 20.415 14.022 -26.866 1.00 88.19 131 VAL A CA 1
ATOM 992 C C . VAL A 1 131 ? 21.536 14.797 -27.543 1.00 88.19 131 VAL A C 1
ATOM 994 O O . VAL A 1 131 ? 21.309 15.467 -28.547 1.00 88.19 131 VAL A O 1
ATOM 997 N N . SER A 1 132 ? 22.741 14.704 -26.987 1.00 88.75 132 SER A N 1
ATOM 998 C CA . SER A 1 132 ? 23.931 15.378 -27.505 1.00 88.75 132 SER A CA 1
ATOM 999 C C . SER A 1 132 ? 24.998 14.353 -27.851 1.00 88.75 132 SER A C 1
ATOM 1001 O O . SER A 1 132 ? 25.204 13.386 -27.121 1.00 88.75 132 SER A O 1
ATOM 1003 N N . TRP A 1 133 ? 25.674 14.587 -28.965 1.00 86.25 133 TRP A N 1
ATOM 1004 C CA . TRP A 1 133 ? 26.751 13.756 -29.482 1.00 86.25 133 TRP A CA 1
ATOM 1005 C C . TRP A 1 133 ? 27.823 14.595 -30.167 1.00 86.25 133 TRP A C 1
ATOM 1007 O O . TRP A 1 133 ? 27.557 15.696 -30.665 1.00 86.25 133 TRP A O 1
ATOM 1017 N N . ASP A 1 134 ? 29.017 14.023 -30.258 1.00 84.81 134 ASP A N 1
ATOM 1018 C CA . ASP A 1 134 ? 30.078 14.546 -31.104 1.00 84.81 134 ASP A CA 1
ATOM 1019 C C . ASP A 1 134 ? 29.851 14.085 -32.545 1.00 84.81 134 ASP A C 1
ATOM 1021 O O . ASP A 1 134 ? 29.636 12.902 -32.819 1.00 84.81 134 ASP A O 1
ATOM 1025 N N . ARG A 1 135 ? 29.858 15.031 -33.489 1.00 85.31 135 ARG A N 1
ATOM 1026 C CA . ARG A 1 135 ? 29.624 14.722 -34.905 1.00 85.31 135 ARG A CA 1
ATOM 1027 C C . ARG A 1 135 ? 30.740 13.803 -35.427 1.00 85.31 135 ARG A C 1
ATOM 1029 O O . ARG A 1 135 ? 31.896 14.235 -35.421 1.00 85.31 135 ARG A O 1
ATOM 1036 N N . PRO A 1 136 ? 30.429 12.617 -35.980 1.00 83.69 136 PRO A N 1
ATOM 1037 C CA . PRO A 1 136 ? 31.441 11.709 -36.495 1.00 83.69 136 PRO A CA 1
ATOM 1038 C C . PRO A 1 136 ? 32.161 12.361 -37.673 1.00 83.69 136 PRO A C 1
ATOM 1040 O O . PRO A 1 136 ? 31.521 12.869 -38.596 1.00 83.69 136 PRO A O 1
ATOM 1043 N N . GLN A 1 137 ? 33.491 12.373 -37.621 1.00 83.50 137 GLN A N 1
ATOM 1044 C CA . GLN A 1 137 ? 34.347 12.869 -38.696 1.00 83.50 137 GLN A CA 1
ATOM 1045 C C . GLN A 1 137 ? 35.019 11.678 -39.398 1.00 83.50 137 GLN A C 1
ATOM 1047 O O . GLN A 1 137 ? 35.580 10.820 -38.708 1.00 83.50 137 GLN A O 1
ATOM 1052 N N . PRO A 1 138 ? 34.989 11.601 -40.742 1.00 84.31 138 PRO A N 1
ATOM 1053 C CA . PRO A 1 138 ? 35.746 10.601 -41.488 1.00 84.31 138 PRO A CA 1
ATOM 1054 C C . PRO A 1 138 ? 37.254 10.737 -41.255 1.00 84.31 138 PRO A C 1
ATOM 1056 O O . PRO A 1 138 ? 37.798 11.839 -41.283 1.00 84.31 138 PRO A O 1
ATOM 1059 N N . SER A 1 139 ? 37.943 9.610 -41.083 1.00 82.44 139 SER A N 1
ATOM 1060 C CA . SER A 1 139 ? 39.404 9.536 -41.058 1.00 82.44 139 SER A CA 1
ATOM 1061 C C . SER A 1 139 ? 39.905 9.031 -42.409 1.00 82.44 139 SER A C 1
ATOM 1063 O O . SER A 1 139 ? 39.640 7.888 -42.785 1.00 82.44 139 SER A O 1
ATOM 1065 N N . CYS A 1 140 ? 40.589 9.895 -43.157 1.00 78.38 140 CYS A N 1
ATOM 1066 C CA . CYS A 1 140 ? 41.142 9.586 -44.474 1.00 78.38 140 CYS A CA 1
ATOM 1067 C C . CYS A 1 140 ? 42.616 9.193 -44.383 1.00 78.38 140 CYS A C 1
ATOM 1069 O O . CYS A 1 140 ? 43.358 9.716 -43.554 1.00 78.38 140 CYS A O 1
ATOM 1071 N N . SER A 1 141 ? 43.034 8.255 -45.237 1.00 72.50 141 SER A N 1
ATOM 1072 C CA . SER A 1 141 ? 44.433 7.822 -45.327 1.00 72.50 141 SER A CA 1
ATOM 1073 C C . SER A 1 141 ? 45.368 8.907 -45.870 1.00 72.50 141 SER A C 1
ATOM 1075 O O . SER A 1 141 ? 46.541 8.910 -45.511 1.00 72.50 141 SER A O 1
ATOM 1077 N N . ASP A 1 142 ? 44.856 9.822 -46.699 1.00 71.25 142 ASP A N 1
ATOM 1078 C CA . ASP A 1 142 ? 45.570 11.034 -47.109 1.00 71.25 142 ASP A CA 1
ATOM 1079 C C . ASP A 1 142 ? 45.217 12.188 -46.160 1.00 71.25 142 ASP A C 1
ATOM 1081 O O . ASP A 1 142 ? 44.043 12.511 -45.964 1.00 71.25 142 ASP A O 1
ATOM 1085 N N . SER A 1 143 ? 46.237 12.817 -45.576 1.00 63.88 143 SER A N 1
ATOM 1086 C CA . SER A 1 143 ? 46.091 13.981 -44.700 1.00 63.88 143 SER A CA 1
ATOM 1087 C C . SER A 1 143 ? 45.688 15.263 -45.436 1.00 63.88 143 SER A C 1
ATOM 1089 O O . SER A 1 143 ? 45.241 16.209 -44.791 1.00 63.88 143 SER A O 1
ATOM 1091 N N . ASN A 1 144 ? 45.862 15.317 -46.760 1.00 68.94 144 ASN A N 1
ATOM 1092 C CA . ASN A 1 144 ? 45.511 16.468 -47.597 1.00 68.94 144 ASN A CA 1
ATOM 1093 C C . ASN A 1 144 ? 44.085 16.388 -48.160 1.00 68.94 144 ASN A C 1
ATOM 1095 O O . ASN A 1 144 ? 43.572 17.395 -48.659 1.00 68.94 144 ASN A O 1
ATOM 1099 N N . ALA A 1 145 ? 43.424 15.233 -48.026 1.00 70.75 145 ALA A N 1
ATOM 1100 C CA . ALA A 1 145 ? 42.056 15.041 -48.478 1.00 70.75 145 ALA A CA 1
ATOM 1101 C C . ALA A 1 145 ? 41.114 16.039 -47.788 1.00 70.75 145 ALA A C 1
ATOM 1103 O O . ALA A 1 145 ? 40.892 15.995 -46.574 1.00 70.75 145 ALA A O 1
ATOM 1104 N N . LYS A 1 146 ? 40.509 16.941 -48.570 1.00 78.50 146 LYS A N 1
ATOM 1105 C CA . LYS A 1 146 ? 39.523 17.888 -48.049 1.00 78.50 146 LYS A CA 1
ATOM 1106 C C . LYS A 1 146 ? 38.156 17.216 -48.007 1.00 78.50 146 LYS A C 1
ATOM 1108 O O . LYS A 1 146 ? 37.556 16.921 -49.041 1.00 78.50 146 LYS A O 1
ATOM 1113 N N . VAL A 1 147 ? 37.668 17.008 -46.790 1.00 83.81 147 VAL A N 1
ATOM 1114 C CA . VAL A 1 147 ? 36.351 16.436 -46.504 1.00 83.81 147 VAL A CA 1
ATOM 1115 C C . VAL A 1 147 ? 35.369 17.568 -46.206 1.00 83.81 147 VAL A C 1
ATOM 1117 O O . VAL A 1 147 ? 35.645 18.435 -45.376 1.00 83.81 147 VAL A O 1
ATOM 1120 N N . SER A 1 148 ? 34.213 17.573 -46.867 1.00 86.81 148 SER A N 1
ATOM 1121 C CA . SER A 1 148 ? 33.133 18.529 -46.592 1.00 86.81 148 SER A CA 1
ATOM 1122 C C . SER A 1 148 ? 31.801 17.820 -46.408 1.00 86.81 148 SER A C 1
ATOM 1124 O O . SER A 1 148 ? 31.452 16.946 -47.196 1.00 86.81 148 SER A O 1
ATOM 1126 N N . LEU A 1 149 ? 31.056 18.200 -45.366 1.00 87.00 149 LEU A N 1
ATOM 1127 C CA . LEU A 1 149 ? 29.715 17.677 -45.105 1.00 87.00 149 LEU A CA 1
ATOM 1128 C C . LEU A 1 149 ? 28.764 18.115 -46.222 1.00 87.00 149 LEU A C 1
ATOM 1130 O O . LEU A 1 149 ? 28.679 19.302 -46.534 1.00 87.00 149 LEU A O 1
ATOM 1134 N N . THR A 1 150 ? 28.040 17.158 -46.785 1.00 86.81 150 THR A N 1
ATOM 1135 C CA . THR A 1 150 ? 27.105 17.367 -47.892 1.00 86.81 150 THR A CA 1
ATOM 1136 C C . THR A 1 150 ? 25.661 17.328 -47.405 1.00 86.81 150 THR A C 1
ATOM 1138 O O . THR A 1 150 ? 24.885 18.222 -47.734 1.00 86.81 150 THR A O 1
ATOM 1141 N N . SER A 1 151 ? 25.297 16.330 -46.596 1.00 86.75 151 SER A N 1
ATOM 1142 C CA . SER A 1 151 ? 23.932 16.173 -46.082 1.00 86.75 151 SER A CA 1
ATOM 1143 C C . SER A 1 151 ? 23.886 15.466 -44.726 1.00 86.75 151 SER A C 1
ATOM 1145 O O . SER A 1 151 ? 24.833 14.783 -44.324 1.00 86.75 151 SER A O 1
ATOM 1147 N N . VAL A 1 152 ? 22.768 15.663 -44.022 1.00 87.56 152 VAL A N 1
ATOM 1148 C CA . VAL A 1 152 ? 22.413 14.968 -42.778 1.00 87.56 152 VAL A CA 1
ATOM 1149 C C . VAL A 1 152 ? 20.970 14.490 -42.896 1.00 87.56 152 VAL A C 1
ATOM 1151 O O . VAL A 1 152 ? 20.088 15.298 -43.195 1.00 87.56 152 VAL A O 1
ATOM 1154 N N . GLU A 1 153 ? 20.730 13.203 -42.657 1.00 83.50 153 GLU A N 1
ATOM 1155 C CA . GLU A 1 153 ? 19.395 12.601 -42.699 1.00 83.50 153 GLU A CA 1
ATOM 1156 C C . GLU A 1 153 ? 19.119 11.778 -41.427 1.00 83.50 153 GLU A C 1
ATOM 1158 O O . GLU A 1 153 ? 19.905 10.887 -41.105 1.00 83.50 153 GLU A O 1
ATOM 1163 N N . PRO A 1 154 ? 18.011 12.026 -40.696 1.00 85.12 154 PRO A N 1
ATOM 1164 C CA . PRO A 1 154 ? 17.057 13.128 -40.869 1.00 85.12 154 PRO A CA 1
ATOM 1165 C C . PRO A 1 154 ? 17.672 14.497 -40.512 1.00 85.12 154 PRO A C 1
ATOM 1167 O O . PRO A 1 154 ? 18.762 14.572 -39.952 1.00 85.12 154 PRO A O 1
ATOM 1170 N N . ILE A 1 155 ? 16.973 15.594 -40.824 1.00 88.06 155 ILE A N 1
ATOM 1171 C CA . ILE A 1 155 ? 17.421 16.962 -40.502 1.00 88.06 155 ILE A CA 1
ATOM 1172 C C . ILE A 1 155 ? 17.320 17.182 -38.984 1.00 88.06 155 ILE A C 1
ATOM 1174 O O . ILE A 1 155 ? 16.281 17.607 -38.483 1.00 88.06 155 ILE A O 1
ATOM 1178 N N . VAL A 1 156 ? 18.395 16.863 -38.263 1.00 87.62 156 VAL A N 1
ATOM 1179 C CA . VAL A 1 156 ? 18.527 17.005 -36.804 1.00 87.62 156 VAL A CA 1
ATOM 1180 C C . VAL A 1 156 ? 19.936 17.466 -36.419 1.00 87.62 156 VAL A C 1
ATOM 1182 O O . VAL A 1 156 ? 20.893 17.330 -37.189 1.00 87.62 156 VAL A O 1
ATOM 1185 N N . GLN A 1 157 ? 20.080 18.018 -35.218 1.00 89.62 157 GLN A N 1
ATOM 1186 C CA . GLN A 1 157 ? 21.325 18.544 -34.668 1.00 89.62 157 GLN A CA 1
ATOM 1187 C C . GLN A 1 157 ? 21.614 17.983 -33.272 1.00 89.62 157 GLN A C 1
ATOM 1189 O O . GLN A 1 157 ? 20.721 17.577 -32.530 1.00 89.62 157 GLN A O 1
ATOM 1194 N N . SER A 1 158 ? 22.901 17.964 -32.915 1.00 90.44 158 SER A N 1
ATOM 1195 C CA . SER A 1 158 ? 23.337 17.589 -31.568 1.00 90.44 158 SER A CA 1
ATOM 1196 C C . SER A 1 158 ? 22.739 18.564 -30.556 1.00 90.44 158 SER A C 1
ATOM 1198 O O . SER A 1 158 ? 22.906 19.777 -30.694 1.00 90.44 158 SER A O 1
ATOM 1200 N N . GLY A 1 159 ? 22.030 18.035 -29.560 1.00 88.50 159 GLY A N 1
ATOM 1201 C CA . GLY A 1 159 ? 21.262 18.820 -28.599 1.00 88.50 159 GLY A CA 1
ATOM 1202 C C . GLY A 1 159 ? 19.775 18.976 -28.939 1.00 88.50 159 GLY A C 1
ATOM 1203 O O . GLY A 1 159 ? 19.088 19.687 -28.207 1.00 88.50 159 GLY A O 1
ATOM 1204 N N . ASP A 1 160 ? 19.259 18.317 -29.978 1.00 92.19 160 ASP A N 1
ATOM 1205 C CA . ASP A 1 160 ? 17.821 18.286 -30.269 1.00 92.19 160 ASP A CA 1
ATOM 1206 C C . ASP A 1 160 ? 17.037 17.384 -29.298 1.00 92.19 160 ASP A C 1
ATOM 1208 O O . ASP A 1 160 ? 17.589 16.544 -28.576 1.00 92.19 160 ASP A O 1
ATOM 1212 N N . LEU A 1 161 ? 15.713 17.568 -29.281 1.00 91.75 161 LEU A N 1
ATOM 1213 C CA . LEU A 1 161 ? 14.772 16.757 -28.510 1.00 91.75 161 LEU A CA 1
ATOM 1214 C C . LEU A 1 161 ? 14.326 15.526 -29.304 1.00 91.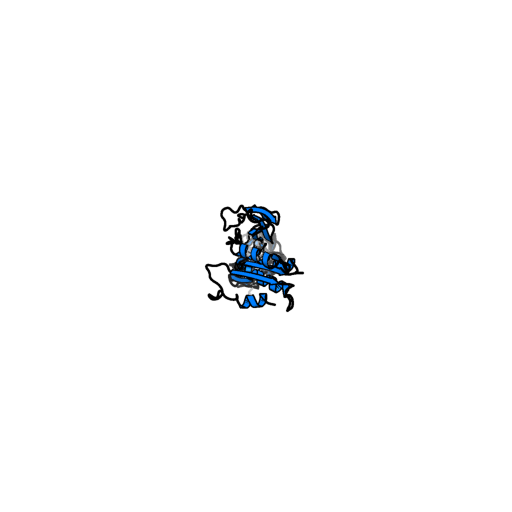75 161 LEU A C 1
ATOM 1216 O O . LEU A 1 161 ? 13.740 15.644 -30.376 1.00 91.75 161 LEU A O 1
ATOM 1220 N N . PHE A 1 162 ? 14.504 14.347 -28.714 1.00 88.75 162 PHE A N 1
ATOM 1221 C CA . PHE A 1 162 ? 14.113 13.070 -29.305 1.00 88.75 162 PHE A CA 1
ATOM 1222 C C . PHE A 1 162 ? 13.017 12.389 -28.485 1.00 88.75 162 PHE A C 1
ATOM 1224 O O . PHE A 1 162 ? 13.081 12.318 -27.254 1.00 88.75 162 PHE A O 1
ATOM 1231 N N . HIS A 1 163 ? 11.993 11.890 -29.177 1.00 88.50 163 HIS A N 1
ATOM 1232 C CA . HIS A 1 163 ? 10.921 11.084 -28.592 1.00 88.50 163 HIS A CA 1
ATOM 1233 C C . HIS A 1 163 ? 11.363 9.636 -28.372 1.00 88.50 163 HIS A C 1
ATOM 1235 O O . HIS A 1 163 ? 12.382 9.199 -28.899 1.00 88.50 163 HIS A O 1
ATOM 1241 N N . VAL A 1 164 ? 10.563 8.880 -27.620 1.00 82.06 164 VAL A N 1
ATOM 1242 C CA . VAL A 1 164 ? 10.776 7.441 -27.406 1.00 82.06 164 VAL A CA 1
ATOM 1243 C C . VAL A 1 164 ? 10.875 6.708 -28.744 1.00 82.06 164 VAL A C 1
ATOM 1245 O O . VAL A 1 164 ? 9.991 6.845 -29.588 1.00 82.06 164 VAL A O 1
ATOM 1248 N N . GLY A 1 165 ? 11.924 5.908 -28.908 1.00 74.94 165 GLY A N 1
ATOM 1249 C CA . GLY A 1 165 ? 12.187 5.141 -30.119 1.00 74.94 165 GLY A CA 1
ATOM 1250 C C . GLY A 1 165 ? 13.669 5.077 -30.470 1.00 74.94 165 GLY A C 1
ATOM 1251 O O . GLY A 1 165 ? 14.512 5.725 -29.844 1.00 74.94 165 GLY A O 1
ATOM 1252 N N . ARG A 1 166 ? 13.971 4.271 -31.488 1.00 81.44 166 ARG A N 1
ATOM 1253 C CA . ARG A 1 166 ? 15.301 4.179 -32.086 1.00 81.44 166 ARG A CA 1
ATOM 1254 C C . ARG A 1 166 ? 15.478 5.284 -33.121 1.00 81.44 166 ARG A C 1
ATOM 1256 O O . ARG A 1 166 ? 14.621 5.451 -33.986 1.00 81.44 166 ARG A O 1
ATOM 1263 N N . HIS A 1 167 ? 16.608 5.973 -33.049 1.00 81.69 167 HIS A N 1
ATOM 1264 C CA . HIS A 1 167 ? 16.987 7.055 -33.948 1.00 81.69 167 HIS A CA 1
ATOM 1265 C C . HIS A 1 167 ? 18.311 6.707 -34.615 1.00 81.69 167 HIS A C 1
ATOM 1267 O O . HIS A 1 167 ? 19.273 6.350 -33.936 1.00 81.69 167 HIS A O 1
ATOM 1273 N N . ASN A 1 168 ? 18.336 6.816 -35.941 1.00 82.88 168 ASN A N 1
ATOM 1274 C CA . ASN A 1 168 ? 19.527 6.624 -36.757 1.00 82.88 168 ASN A CA 1
ATOM 1275 C C . ASN A 1 168 ? 19.747 7.916 -37.557 1.00 82.88 168 ASN A C 1
ATOM 1277 O O . ASN A 1 168 ? 18.815 8.385 -38.211 1.00 82.88 168 ASN A O 1
ATOM 1281 N N . ILE A 1 169 ? 20.947 8.484 -37.484 1.00 85.19 169 ILE A N 1
ATOM 1282 C CA . ILE A 1 169 ? 21.327 9.734 -38.150 1.00 85.19 169 ILE A CA 1
ATOM 1283 C C . ILE A 1 169 ? 22.506 9.436 -39.073 1.00 85.19 169 ILE A C 1
ATOM 1285 O O . ILE A 1 169 ? 23.542 8.967 -38.607 1.00 85.19 169 ILE A O 1
ATOM 1289 N N . GLU A 1 170 ? 22.361 9.719 -40.364 1.00 83.44 170 GLU A N 1
ATOM 1290 C CA . GLU A 1 170 ? 23.397 9.543 -41.382 1.00 83.44 170 GLU A CA 1
ATOM 1291 C C . GLU A 1 170 ? 23.993 10.901 -41.780 1.00 83.44 170 GLU A C 1
ATOM 1293 O O . GLU A 1 170 ? 23.275 11.835 -42.136 1.00 83.44 170 GLU A O 1
ATOM 1298 N N . TYR A 1 171 ? 25.319 11.005 -41.735 1.00 83.50 171 TYR A N 1
ATOM 1299 C CA . TYR A 1 171 ? 26.108 12.138 -42.209 1.00 83.50 171 TYR A CA 1
ATOM 1300 C C . TYR A 1 171 ? 26.840 11.734 -43.488 1.00 83.50 171 TYR A C 1
ATOM 1302 O O . TYR A 1 171 ? 27.673 10.827 -43.458 1.00 83.50 171 TYR A O 1
ATOM 1310 N N . THR A 1 172 ? 26.576 12.428 -44.595 1.00 82.38 172 THR A N 1
ATOM 1311 C CA . THR A 1 172 ? 27.246 12.179 -45.882 1.00 82.38 172 THR A CA 1
ATOM 1312 C C . THR A 1 172 ? 28.269 13.270 -46.166 1.00 82.38 172 THR A C 1
ATOM 1314 O O . THR A 1 172 ? 27.956 14.458 -46.081 1.00 82.38 172 THR A O 1
ATOM 1317 N N . TYR A 1 173 ? 29.486 12.870 -46.525 1.00 85.62 173 TYR A N 1
ATOM 1318 C CA . TYR A 1 173 ? 30.613 13.751 -46.814 1.00 85.62 173 TYR A CA 1
ATOM 1319 C C . TYR A 1 173 ? 31.144 13.540 -48.235 1.00 85.62 173 TYR A C 1
ATOM 1321 O O . TYR A 1 173 ? 31.265 12.404 -48.691 1.00 85.62 173 TYR A O 1
ATOM 1329 N N . SER A 1 174 ? 31.543 14.626 -48.895 1.00 83.56 174 SER A N 1
ATOM 1330 C CA . SER A 1 174 ? 32.261 14.610 -50.173 1.00 83.56 174 SER A CA 1
ATOM 1331 C C . SER A 1 174 ? 33.770 14.760 -49.967 1.00 83.56 174 SER A C 1
ATOM 1333 O O . SER A 1 174 ? 34.197 15.575 -49.142 1.00 83.56 174 SER A O 1
ATOM 1335 N N . VAL A 1 175 ? 34.574 14.044 -50.759 1.00 80.00 175 VAL A N 1
ATOM 1336 C CA . VAL A 1 175 ? 36.048 14.087 -50.708 1.00 80.00 175 VAL A CA 1
ATOM 1337 C C . VAL A 1 175 ? 36.603 14.748 -51.976 1.00 80.00 175 VAL A C 1
ATOM 1339 O O . VAL A 1 175 ? 36.330 14.302 -53.088 1.00 80.00 175 VAL A O 1
ATOM 1342 N N . SER A 1 176 ? 37.381 15.825 -51.825 1.00 64.94 176 SER A N 1
ATOM 1343 C CA . SER A 1 176 ? 37.795 16.718 -52.926 1.00 64.94 176 SER A CA 1
ATOM 1344 C C . SER A 1 176 ? 38.667 16.090 -54.017 1.00 64.94 176 SER A C 1
ATOM 1346 O O . SER A 1 176 ? 38.781 16.655 -55.100 1.00 64.94 176 SER A O 1
ATOM 1348 N N . GLU A 1 177 ? 39.308 14.958 -53.740 1.00 58.53 177 GLU A N 1
ATOM 1349 C CA . GLU A 1 177 ? 40.329 14.372 -54.619 1.00 58.53 177 GLU A CA 1
ATOM 1350 C C . GLU A 1 177 ? 39.779 13.310 -55.575 1.00 58.53 177 GLU A C 1
ATOM 1352 O O . GLU A 1 177 ? 40.479 12.864 -56.480 1.00 58.53 177 GLU A O 1
ATOM 1357 N N . THR A 1 178 ? 38.508 12.928 -55.428 1.00 54.00 178 THR A N 1
ATOM 1358 C CA . THR A 1 178 ? 37.847 11.979 -56.331 1.00 54.00 178 THR A CA 1
ATOM 1359 C C . THR A 1 178 ? 36.388 12.392 -56.559 1.00 54.00 178 THR A C 1
ATOM 1361 O O . THR A 1 178 ? 35.544 12.215 -55.679 1.00 54.00 178 THR A O 1
ATOM 1364 N N . PRO A 1 179 ? 36.051 12.959 -57.735 1.00 49.41 179 PRO A N 1
ATOM 1365 C CA . PRO A 1 179 ? 34.675 13.306 -58.074 1.00 49.41 179 PRO A CA 1
ATOM 1366 C C . PRO A 1 179 ? 33.767 12.072 -57.975 1.00 49.41 179 PRO A C 1
ATOM 1368 O O . PRO A 1 179 ? 33.964 11.097 -58.699 1.00 49.41 179 PRO A O 1
ATOM 1371 N N . GLY A 1 180 ? 32.776 12.118 -57.082 1.00 55.22 180 GLY A N 1
ATOM 1372 C CA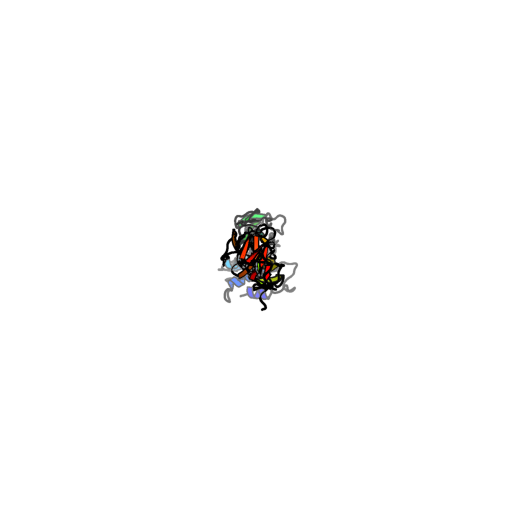 . GLY A 1 180 ? 31.822 11.025 -56.854 1.00 55.22 180 GLY A CA 1
ATOM 1373 C C . GLY A 1 180 ? 32.164 10.064 -55.709 1.00 55.22 180 GLY A C 1
ATOM 1374 O O . GLY A 1 180 ? 31.399 9.129 -55.485 1.00 55.22 180 GLY A O 1
ATOM 1375 N N . SER A 1 181 ? 33.258 10.277 -54.970 1.00 64.62 181 SER A N 1
ATOM 1376 C CA . SER A 1 181 ? 33.527 9.525 -53.737 1.00 64.62 181 SER A CA 1
ATOM 1377 C C . SER A 1 181 ? 32.801 10.155 -52.550 1.00 64.62 181 SER A C 1
ATOM 1379 O O . SER A 1 181 ? 33.174 11.230 -52.072 1.00 64.62 181 SER A O 1
ATOM 1381 N N . GLU A 1 182 ? 31.769 9.465 -52.070 1.00 74.19 182 GLU A N 1
ATOM 1382 C CA . GLU A 1 182 ? 31.022 9.824 -50.865 1.00 74.19 182 GLU A CA 1
ATOM 1383 C C . GLU A 1 182 ? 31.388 8.907 -49.700 1.00 74.19 182 GLU A C 1
ATOM 1385 O O . GLU A 1 182 ? 31.591 7.701 -49.865 1.00 74.19 182 GLU A O 1
ATOM 1390 N N . VAL A 1 183 ? 31.441 9.486 -48.503 1.00 80.25 183 VAL A N 1
ATOM 1391 C CA . VAL A 1 183 ? 31.701 8.766 -47.257 1.00 80.25 183 VAL A CA 1
ATOM 1392 C C . VAL A 1 183 ? 30.534 9.002 -46.313 1.00 80.25 183 VAL A C 1
ATOM 1394 O O . VAL A 1 183 ? 30.159 10.148 -46.064 1.00 80.25 183 VAL A O 1
ATOM 1397 N N . LYS A 1 184 ? 29.972 7.918 -45.778 1.00 80.50 184 LYS A N 1
ATOM 1398 C CA . LYS A 1 184 ? 28.824 7.954 -44.872 1.00 80.50 184 LYS A CA 1
ATOM 1399 C C . LYS A 1 184 ? 29.248 7.568 -43.463 1.00 80.50 184 LYS A C 1
ATOM 1401 O O . LYS A 1 184 ? 29.849 6.512 -43.273 1.00 80.50 184 LYS A O 1
ATOM 1406 N N . CYS A 1 185 ? 28.932 8.424 -42.499 1.00 79.56 185 CYS A N 1
ATOM 1407 C CA . CYS A 1 185 ? 29.066 8.132 -41.078 1.00 79.56 185 CYS A CA 1
ATOM 1408 C C . CYS A 1 185 ? 27.673 8.058 -40.452 1.00 79.56 185 CYS A C 1
ATOM 1410 O O . CYS A 1 185 ? 26.864 8.957 -40.675 1.00 79.56 185 CYS A O 1
ATOM 1412 N N . ASP A 1 186 ? 27.410 7.054 -39.622 1.00 81.12 186 ASP A N 1
ATOM 1413 C CA . ASP A 1 186 ? 26.140 6.912 -38.918 1.00 81.12 186 ASP A CA 1
ATOM 1414 C C . ASP A 1 186 ? 26.283 7.041 -37.397 1.00 81.12 186 ASP A C 1
ATOM 1416 O O . ASP A 1 186 ? 27.318 6.728 -36.799 1.00 81.12 186 ASP A O 1
ATOM 1420 N N . ILE A 1 187 ? 25.207 7.530 -36.784 1.00 81.56 187 ILE A N 1
ATOM 1421 C CA . ILE A 1 187 ? 24.988 7.541 -35.343 1.00 81.56 187 ILE A CA 1
ATOM 1422 C C . ILE A 1 187 ? 23.673 6.833 -35.071 1.00 81.56 187 ILE A C 1
ATOM 1424 O O . ILE A 1 187 ? 22.643 7.190 -35.643 1.00 81.56 187 ILE A O 1
ATOM 1428 N N . SER A 1 188 ? 23.697 5.874 -34.153 1.00 79.50 188 SER A N 1
ATOM 1429 C CA . SER A 1 188 ? 22.499 5.167 -33.706 1.00 79.50 188 SER A CA 1
ATOM 1430 C C . SER A 1 188 ? 22.341 5.281 -32.192 1.00 79.50 188 SER A C 1
ATOM 1432 O O . SER A 1 188 ? 23.291 5.039 -31.446 1.00 79.50 188 SER A O 1
ATOM 1434 N N . PHE A 1 189 ? 21.134 5.612 -31.731 1.00 80.25 189 PHE A N 1
ATOM 1435 C CA . PHE A 1 189 ? 20.776 5.591 -30.312 1.00 80.25 189 PHE A CA 1
ATOM 1436 C C . PHE A 1 189 ? 19.295 5.271 -30.092 1.00 80.25 189 PHE A C 1
ATOM 1438 O O . PHE A 1 189 ? 18.475 5.308 -31.011 1.00 80.25 189 PHE A O 1
ATOM 1445 N N . GLU A 1 190 ? 18.937 4.950 -28.851 1.00 79.69 190 GLU A N 1
ATOM 1446 C CA . GLU A 1 190 ? 17.560 4.673 -28.451 1.00 79.69 190 GLU A CA 1
ATOM 1447 C C . GLU A 1 190 ? 17.165 5.552 -27.266 1.00 79.69 190 GLU A C 1
ATOM 1449 O O . GLU A 1 190 ? 17.880 5.630 -26.264 1.00 79.69 190 GLU A O 1
ATOM 1454 N N . VAL A 1 191 ? 16.007 6.202 -27.379 1.00 81.31 191 VAL A N 1
ATOM 1455 C CA . VAL A 1 191 ? 15.361 6.902 -26.269 1.00 81.31 191 VAL A CA 1
ATOM 1456 C C . VAL A 1 191 ? 14.271 5.999 -25.710 1.00 81.31 191 VAL A C 1
ATOM 1458 O O . VAL A 1 191 ? 13.347 5.606 -26.424 1.00 81.31 191 VAL A O 1
ATOM 1461 N N . ILE A 1 192 ? 14.341 5.696 -24.419 1.00 76.50 192 ILE A N 1
ATOM 1462 C CA . ILE A 1 192 ? 13.404 4.798 -23.734 1.00 76.50 192 ILE A CA 1
ATOM 1463 C C . ILE A 1 192 ? 12.714 5.512 -22.575 1.00 76.50 192 ILE A C 1
ATOM 1465 O O . ILE A 1 192 ? 13.255 6.447 -21.990 1.00 76.50 192 ILE A O 1
ATOM 1469 N N . LYS A 1 193 ? 11.519 5.055 -22.191 1.00 78.69 193 LYS A N 1
ATOM 1470 C CA . LYS A 1 193 ? 10.877 5.524 -20.953 1.00 78.69 193 LYS A CA 1
ATOM 1471 C C . LYS A 1 193 ? 11.542 4.892 -19.737 1.00 78.69 193 LYS A C 1
ATOM 1473 O O . LYS A 1 193 ? 11.823 3.694 -19.751 1.00 78.69 193 LYS A O 1
ATOM 1478 N N . ALA A 1 194 ? 11.714 5.666 -18.665 1.00 76.62 194 ALA A N 1
ATOM 1479 C CA . ALA A 1 194 ? 12.094 5.105 -17.377 1.00 76.62 194 ALA A CA 1
ATOM 1480 C C . ALA A 1 194 ? 11.091 4.029 -16.943 1.00 76.62 194 ALA A C 1
ATOM 1482 O O . ALA A 1 194 ? 9.869 4.225 -16.979 1.00 76.62 194 ALA A O 1
ATOM 1483 N N . CYS A 1 195 ? 11.621 2.889 -16.505 1.00 79.19 195 CYS A N 1
ATOM 1484 C CA . CYS A 1 195 ? 10.829 1.868 -15.843 1.00 79.19 195 CYS A CA 1
ATOM 1485 C C . CYS A 1 195 ? 10.308 2.434 -14.517 1.00 79.19 195 CYS A C 1
ATOM 1487 O O . CYS A 1 195 ? 11.086 2.873 -13.672 1.00 79.19 195 CYS A O 1
ATOM 1489 N N . LYS A 1 196 ? 8.988 2.412 -14.327 1.00 83.06 196 LYS A N 1
ATOM 1490 C CA . LYS A 1 196 ? 8.339 2.829 -13.082 1.00 83.06 196 LYS A CA 1
ATOM 1491 C C . LYS A 1 196 ? 7.698 1.610 -12.418 1.00 83.06 196 LYS A C 1
ATOM 1493 O O . LYS A 1 196 ? 7.123 0.755 -13.093 1.00 83.06 196 LYS A O 1
ATOM 1498 N N . CYS A 1 197 ? 7.767 1.558 -11.092 1.00 86.75 197 CYS A N 1
ATOM 1499 C CA . CYS A 1 197 ? 6.996 0.637 -10.261 1.00 86.75 197 CYS A CA 1
ATOM 1500 C C . CYS A 1 197 ? 6.005 1.454 -9.436 1.00 86.75 197 CYS A C 1
ATOM 1502 O O . CYS A 1 197 ? 6.412 2.333 -8.677 1.00 86.75 197 CYS A O 1
ATOM 1504 N N . LEU A 1 198 ? 4.710 1.159 -9.559 1.00 82.31 198 LEU A N 1
ATOM 1505 C CA . LEU A 1 198 ? 3.720 1.751 -8.668 1.00 82.31 198 LEU A CA 1
ATOM 1506 C C . LEU A 1 198 ? 3.882 1.113 -7.285 1.00 82.31 198 LEU A C 1
ATOM 1508 O O . LEU A 1 198 ? 3.716 -0.099 -7.139 1.00 82.31 198 LEU A O 1
ATOM 1512 N N . ALA A 1 199 ? 4.238 1.915 -6.282 1.00 78.56 199 ALA A N 1
ATOM 1513 C CA . ALA A 1 199 ? 4.302 1.438 -4.909 1.00 78.56 199 ALA A CA 1
ATOM 1514 C C . ALA A 1 199 ? 2.894 1.036 -4.452 1.00 78.56 199 ALA A C 1
ATOM 1516 O O . ALA A 1 199 ? 1.967 1.846 -4.488 1.00 78.56 199 ALA A O 1
ATOM 1517 N N . VAL A 1 200 ? 2.735 -0.214 -4.019 1.00 92.06 200 VAL A N 1
ATOM 1518 C CA . VAL A 1 200 ? 1.456 -0.718 -3.513 1.00 92.06 200 VAL A CA 1
ATOM 1519 C C . VAL A 1 200 ? 1.477 -0.595 -1.998 1.00 92.06 200 VAL A C 1
ATOM 1521 O O . VAL A 1 200 ? 2.194 -1.326 -1.318 1.00 92.06 200 VAL A O 1
ATOM 1524 N N . ASN A 1 201 ? 0.695 0.337 -1.463 1.00 93.31 201 ASN A N 1
ATOM 1525 C CA . ASN A 1 201 ? 0.470 0.441 -0.028 1.00 93.31 201 ASN A CA 1
ATOM 1526 C C . ASN A 1 201 ? -0.936 -0.068 0.286 1.00 93.31 201 ASN A C 1
ATOM 1528 O O . ASN A 1 201 ? -1.923 0.525 -0.145 1.00 93.31 201 ASN A O 1
ATOM 1532 N N . LEU A 1 202 ? -1.021 -1.184 1.007 1.00 92.75 202 LEU A N 1
ATOM 1533 C CA . LEU A 1 202 ? -2.308 -1.762 1.386 1.00 92.75 202 LEU A CA 1
ATOM 1534 C C . LEU A 1 202 ? -2.895 -1.074 2.625 1.00 92.75 202 LEU A C 1
ATOM 1536 O O . LEU A 1 202 ? -4.082 -1.255 2.891 1.00 92.75 202 LEU A O 1
ATOM 1540 N N . GLY A 1 203 ? -2.100 -0.298 3.365 1.00 92.31 203 GLY A N 1
ATOM 1541 C CA . GLY A 1 203 ? -2.455 0.255 4.669 1.00 92.31 203 GLY A CA 1
ATOM 1542 C C . GLY A 1 203 ? -2.432 -0.798 5.779 1.00 92.31 203 GLY A C 1
ATOM 1543 O O . GLY A 1 203 ? -1.865 -1.885 5.624 1.00 92.31 203 GLY A O 1
ATOM 1544 N N . THR A 1 204 ? -3.069 -0.475 6.901 1.00 93.00 204 THR A N 1
ATOM 1545 C CA . THR A 1 204 ? -3.161 -1.368 8.058 1.00 93.00 204 THR A CA 1
ATOM 1546 C C . THR A 1 204 ? -4.247 -2.428 7.847 1.00 93.00 204 THR A C 1
ATOM 1548 O O . THR A 1 204 ? -5.321 -2.178 7.290 1.00 93.00 204 THR A O 1
ATOM 1551 N N . ARG A 1 205 ? -3.951 -3.660 8.252 1.00 93.06 205 ARG A N 1
ATOM 1552 C CA . ARG A 1 205 ? -4.871 -4.794 8.317 1.00 93.06 205 ARG A CA 1
ATOM 1553 C C . ARG A 1 205 ? -5.056 -5.167 9.772 1.00 93.06 205 ARG A C 1
ATOM 1555 O O . ARG A 1 205 ? -4.084 -5.277 10.516 1.00 93.06 205 ARG A O 1
ATOM 1562 N N . TYR A 1 206 ? -6.309 -5.363 10.151 1.00 93.06 206 TYR A N 1
ATOM 1563 C CA . TYR A 1 206 ? -6.660 -5.735 11.507 1.00 93.06 206 TYR A CA 1
ATOM 1564 C C . TYR A 1 206 ? -7.007 -7.205 11.572 1.00 93.06 206 TYR A C 1
ATOM 1566 O O . TYR A 1 206 ? -7.639 -7.740 10.666 1.00 93.06 206 TYR A O 1
ATOM 1574 N N . MET A 1 207 ? -6.608 -7.832 12.664 1.00 92.38 207 MET A N 1
ATOM 1575 C CA . MET A 1 207 ? -6.993 -9.192 13.005 1.00 92.38 207 MET A CA 1
ATOM 1576 C C . MET A 1 207 ? -7.714 -9.217 14.346 1.00 92.38 207 MET A C 1
ATOM 1578 O O . MET A 1 207 ? -7.580 -8.288 15.150 1.00 92.38 207 MET A O 1
ATOM 1582 N N . LYS A 1 208 ? -8.519 -10.257 14.557 1.00 90.75 208 LYS A N 1
ATOM 1583 C CA . LYS A 1 208 ? -9.302 -10.413 15.776 1.00 90.75 208 LYS A CA 1
ATOM 1584 C C . LYS A 1 208 ? -8.378 -10.702 16.957 1.00 90.75 208 LYS A C 1
ATOM 1586 O O . LYS A 1 208 ? -7.387 -11.412 16.812 1.00 90.75 208 LYS A O 1
ATOM 1591 N N . GLU A 1 209 ? -8.738 -10.168 18.119 1.00 88.62 209 GLU A N 1
ATOM 1592 C CA . GLU A 1 209 ? -8.043 -10.462 19.370 1.00 88.62 209 GLU A CA 1
ATOM 1593 C C . GLU A 1 209 ? -7.965 -11.975 19.622 1.00 88.62 209 GLU A C 1
ATOM 1595 O O . GLU A 1 209 ? -8.976 -12.682 19.530 1.00 88.62 209 GLU A O 1
ATOM 1600 N N . GLY A 1 210 ? -6.762 -12.461 19.923 1.00 85.75 210 GLY A N 1
ATOM 1601 C CA . GLY A 1 210 ? -6.468 -13.877 20.145 1.00 85.75 210 GLY A CA 1
ATOM 1602 C C . GLY A 1 210 ? -6.153 -14.686 18.883 1.00 85.75 210 GLY A C 1
ATOM 1603 O O . GLY A 1 210 ? -5.666 -15.814 19.006 1.00 85.75 210 GLY A O 1
ATOM 1604 N N . ASP A 1 211 ? -6.365 -14.140 17.681 1.00 91.06 211 ASP A N 1
ATOM 1605 C CA . ASP A 1 211 ? -5.850 -14.770 16.467 1.00 91.06 211 ASP A CA 1
ATOM 1606 C C . ASP A 1 211 ? -4.318 -14.643 16.437 1.00 91.06 211 ASP A C 1
ATOM 1608 O O . ASP A 1 211 ? -3.738 -13.636 16.839 1.00 91.06 211 ASP A O 1
ATOM 1612 N N . LEU A 1 212 ? -3.628 -15.665 15.927 1.00 91.19 212 LEU A N 1
ATOM 1613 C CA . LEU A 1 212 ? -2.161 -15.640 15.815 1.00 91.19 212 LEU A CA 1
ATOM 1614 C C . LEU A 1 212 ? -1.674 -15.106 14.466 1.00 91.19 212 LEU A C 1
ATOM 1616 O O . LEU A 1 212 ? -0.558 -14.595 14.365 1.00 91.19 212 LEU A O 1
ATOM 1620 N N . THR A 1 213 ? -2.488 -15.252 13.418 1.00 93.06 213 THR A N 1
ATOM 1621 C CA . THR A 1 213 ? -2.142 -14.862 12.046 1.00 93.06 213 THR A CA 1
ATOM 1622 C C . THR A 1 213 ? -3.375 -14.478 11.235 1.00 93.06 213 THR A C 1
ATOM 1624 O O . THR A 1 213 ? -4.448 -15.026 11.472 1.00 93.06 213 THR A O 1
ATOM 1627 N N . ILE A 1 214 ? -3.200 -13.642 10.210 1.00 92.94 214 ILE A N 1
ATOM 1628 C CA . ILE A 1 214 ? -4.231 -13.271 9.226 1.00 92.94 214 ILE A CA 1
ATOM 1629 C C . ILE A 1 214 ? -3.727 -13.476 7.793 1.00 92.94 214 ILE A C 1
ATOM 1631 O O . ILE A 1 214 ? -2.536 -13.325 7.528 1.00 92.94 214 ILE A O 1
ATOM 1635 N N . SER A 1 215 ? -4.627 -13.805 6.862 1.00 93.00 215 SER A N 1
ATOM 1636 C CA . SER A 1 215 ? -4.316 -13.840 5.429 1.00 93.00 215 SER A CA 1
ATOM 1637 C C . SER A 1 215 ? -4.408 -12.436 4.829 1.00 93.00 215 SER A C 1
ATOM 1639 O O . SER A 1 215 ? -5.445 -11.778 4.937 1.00 93.00 215 SER A O 1
ATOM 1641 N N . VAL A 1 216 ? -3.339 -11.980 4.172 1.00 92.94 216 VAL A N 1
ATOM 1642 C CA . VAL A 1 216 ? -3.317 -10.692 3.460 1.00 92.94 216 VAL A CA 1
ATOM 1643 C C . VAL A 1 216 ? -3.114 -10.944 1.971 1.00 92.94 216 VAL A C 1
ATOM 1645 O O . VAL A 1 216 ? -2.136 -11.566 1.566 1.00 92.94 216 VAL A O 1
ATOM 1648 N N . THR A 1 217 ? -4.034 -10.460 1.136 1.00 93.00 217 THR A N 1
ATOM 1649 C CA . THR A 1 217 ? -3.990 -10.608 -0.327 1.00 93.00 217 THR A CA 1
ATOM 1650 C C . THR A 1 217 ? -3.686 -9.276 -1.011 1.00 93.00 217 THR A C 1
ATOM 1652 O O . THR A 1 217 ? -4.120 -8.212 -0.567 1.00 93.00 217 THR A O 1
ATOM 1655 N N . TRP A 1 218 ? -2.923 -9.325 -2.106 1.00 93.25 218 TRP A N 1
ATOM 1656 C CA . TRP A 1 218 ? -2.607 -8.163 -2.939 1.00 93.25 218 TRP A CA 1
ATOM 1657 C C . TRP A 1 218 ? -2.353 -8.562 -4.390 1.00 93.25 218 TRP A C 1
ATOM 1659 O O . TRP A 1 218 ? -1.998 -9.703 -4.690 1.00 93.25 218 TRP A O 1
ATOM 1669 N N . ALA A 1 219 ? -2.506 -7.599 -5.297 1.00 90.88 219 ALA A N 1
ATOM 1670 C CA . ALA A 1 219 ? -2.072 -7.751 -6.677 1.00 90.88 219 ALA A CA 1
ATOM 1671 C C . ALA A 1 219 ? -0.548 -7.588 -6.757 1.00 90.88 219 ALA A C 1
ATOM 1673 O O . ALA A 1 219 ? -0.001 -6.594 -6.277 1.00 90.88 219 ALA A O 1
ATOM 1674 N N . VAL A 1 220 ? 0.140 -8.557 -7.366 1.00 90.88 220 VAL A N 1
ATOM 1675 C CA . VAL A 1 220 ? 1.597 -8.495 -7.551 1.00 90.88 220 VAL A CA 1
ATOM 1676 C C . VAL A 1 220 ? 1.941 -7.297 -8.450 1.00 90.88 220 VAL A C 1
ATOM 1678 O O . VAL A 1 220 ? 1.465 -7.256 -9.591 1.00 90.88 220 VAL A O 1
ATOM 1681 N N . PRO A 1 221 ? 2.749 -6.326 -7.978 1.00 92.19 221 PRO A N 1
ATOM 1682 C CA . PRO A 1 221 ? 3.062 -5.132 -8.752 1.00 92.19 221 PRO A CA 1
ATOM 1683 C C . PRO A 1 221 ? 3.933 -5.486 -9.957 1.00 92.19 221 PRO A C 1
ATOM 1685 O O . PRO A 1 221 ? 4.841 -6.312 -9.848 1.00 92.19 221 PRO A O 1
ATOM 1688 N N . ARG A 1 222 ? 3.666 -4.853 -11.105 1.00 89.31 222 ARG A N 1
ATOM 1689 C CA . ARG A 1 222 ? 4.406 -5.063 -12.357 1.00 89.31 222 ARG A CA 1
ATOM 1690 C C . ARG A 1 222 ? 5.060 -3.758 -12.827 1.00 89.31 222 ARG A C 1
ATOM 1692 O O . ARG A 1 222 ? 4.391 -2.724 -12.778 1.00 89.31 222 ARG A O 1
ATOM 1699 N N . PRO A 1 223 ? 6.318 -3.788 -13.303 1.00 89.56 223 PRO A N 1
ATOM 1700 C CA . PRO A 1 223 ? 6.953 -2.616 -13.896 1.00 89.56 223 PRO A CA 1
ATOM 1701 C C . PRO A 1 223 ? 6.220 -2.162 -15.162 1.00 89.56 223 PRO A C 1
ATOM 1703 O O . PRO A 1 223 ? 5.753 -2.991 -15.946 1.00 89.56 223 PRO A O 1
ATOM 1706 N N . THR A 1 224 ? 6.179 -0.853 -15.413 1.00 85.25 224 THR A N 1
ATOM 1707 C CA . THR A 1 224 ? 5.548 -0.275 -16.617 1.00 85.25 224 THR A CA 1
ATOM 1708 C C . THR A 1 224 ? 6.215 -0.698 -17.926 1.00 85.25 224 THR A C 1
ATOM 1710 O O . THR A 1 224 ? 5.568 -0.718 -18.967 1.00 85.25 224 THR A O 1
ATOM 1713 N N . CYS A 1 225 ? 7.499 -1.047 -17.875 1.00 79.75 225 CYS A N 1
ATOM 1714 C CA . CYS A 1 225 ? 8.291 -1.503 -19.016 1.00 79.75 225 CYS A CA 1
ATOM 1715 C C . CYS A 1 225 ? 8.254 -3.032 -19.207 1.00 79.75 225 CYS A C 1
ATOM 1717 O O . CYS A 1 225 ? 8.962 -3.569 -20.055 1.00 79.75 225 CYS A O 1
ATOM 1719 N N . GLY A 1 226 ? 7.445 -3.745 -18.415 1.00 84.06 226 GLY A N 1
ATOM 1720 C CA . GLY A 1 226 ? 7.498 -5.201 -18.337 1.00 84.06 226 GLY A CA 1
ATOM 1721 C C . GLY A 1 226 ? 8.772 -5.703 -17.649 1.00 84.06 226 GLY A C 1
ATOM 1722 O O . GLY A 1 226 ? 9.572 -4.939 -17.113 1.00 84.06 226 GLY A O 1
ATOM 1723 N N . GLY A 1 227 ? 8.939 -7.021 -17.614 1.00 86.50 227 GLY A N 1
ATOM 1724 C CA . GLY A 1 227 ? 10.107 -7.655 -17.010 1.00 86.50 227 GLY A CA 1
ATOM 1725 C C . GLY A 1 227 ? 9.821 -9.076 -16.547 1.00 86.50 227 GLY A C 1
ATOM 1726 O O . GLY A 1 227 ? 8.670 -9.460 -16.323 1.00 86.50 227 GLY A O 1
ATOM 1727 N N . ARG A 1 228 ? 10.882 -9.864 -16.393 1.00 90.12 228 ARG A N 1
ATOM 1728 C CA . ARG A 1 228 ? 10.809 -11.215 -15.833 1.00 90.12 228 ARG A CA 1
ATOM 1729 C C . ARG A 1 228 ? 11.079 -11.145 -14.334 1.00 90.12 228 ARG A C 1
ATOM 1731 O O . ARG A 1 228 ? 12.133 -10.664 -13.928 1.00 90.12 228 ARG A O 1
ATOM 1738 N N . LEU A 1 229 ? 10.145 -11.631 -13.516 1.00 91.31 229 LEU A N 1
ATOM 1739 C CA . LEU A 1 229 ? 10.343 -11.716 -12.068 1.00 91.31 229 LEU A CA 1
ATOM 1740 C C . LEU A 1 229 ? 11.546 -12.625 -11.770 1.00 91.31 229 LEU A C 1
ATOM 1742 O O . LEU A 1 229 ? 11.570 -13.774 -12.218 1.00 91.31 229 LEU A O 1
ATOM 1746 N N . ARG A 1 230 ? 12.536 -12.104 -11.039 1.00 91.06 230 ARG A N 1
ATOM 1747 C CA . ARG A 1 230 ? 13.723 -12.851 -10.605 1.00 91.06 230 ARG A CA 1
ATOM 1748 C C . ARG A 1 230 ? 13.536 -13.415 -9.209 1.00 91.06 230 ARG A C 1
ATOM 1750 O O . ARG A 1 230 ? 13.657 -14.620 -9.018 1.00 91.06 230 ARG A O 1
ATOM 1757 N N . THR A 1 231 ? 13.278 -12.539 -8.245 1.00 91.56 231 THR A N 1
ATOM 1758 C CA . THR A 1 231 ? 13.246 -12.880 -6.821 1.00 91.56 231 THR A CA 1
ATOM 1759 C C . THR A 1 231 ? 12.199 -12.053 -6.083 1.00 91.56 231 THR A C 1
ATOM 1761 O O . THR A 1 231 ? 11.784 -10.986 -6.542 1.00 91.56 231 THR A O 1
ATOM 1764 N N . ILE A 1 232 ? 11.768 -12.574 -4.935 1.00 90.81 232 ILE A N 1
ATOM 1765 C CA . ILE A 1 232 ? 10.861 -11.911 -3.997 1.00 90.81 232 ILE A CA 1
ATOM 1766 C C . ILE A 1 232 ? 11.565 -11.889 -2.640 1.00 90.81 232 ILE A C 1
ATOM 1768 O O . ILE A 1 232 ? 12.062 -12.927 -2.196 1.00 90.81 232 ILE A O 1
ATOM 1772 N N . THR A 1 233 ? 11.618 -10.725 -1.997 1.00 89.81 233 THR A N 1
ATOM 1773 C CA . THR A 1 233 ? 12.301 -10.544 -0.715 1.00 89.81 233 THR A CA 1
ATOM 1774 C C . THR A 1 233 ? 11.412 -9.793 0.276 1.00 89.81 233 THR A C 1
ATOM 1776 O O . THR A 1 233 ? 11.068 -8.641 0.015 1.00 89.81 233 THR A O 1
ATOM 1779 N N . PRO A 1 234 ? 11.073 -10.382 1.435 1.00 88.88 234 PRO A N 1
ATOM 1780 C CA . PRO A 1 234 ? 11.171 -11.816 1.747 1.00 88.88 234 PRO A CA 1
ATOM 1781 C C . PRO A 1 234 ? 10.238 -12.643 0.834 1.00 88.88 234 PRO A C 1
ATOM 1783 O O . PRO A 1 234 ? 9.413 -12.049 0.145 1.00 88.88 234 PRO A O 1
ATOM 1786 N N . ASP A 1 235 ? 10.325 -13.984 0.822 1.00 82.69 235 ASP A N 1
ATOM 1787 C CA . ASP A 1 235 ? 9.437 -14.884 0.033 1.00 82.69 235 ASP A CA 1
ATOM 1788 C C . ASP A 1 235 ? 7.998 -14.919 0.600 1.00 82.69 235 ASP A C 1
ATOM 1790 O O . ASP A 1 235 ? 7.447 -15.964 0.945 1.00 82.69 235 ASP A O 1
ATOM 1794 N N . ALA A 1 236 ? 7.408 -13.735 0.764 1.00 84.81 236 ALA A N 1
ATOM 1795 C CA . ALA A 1 236 ? 6.043 -13.520 1.189 1.00 84.81 236 ALA A CA 1
ATOM 1796 C C . ALA A 1 236 ? 5.122 -13.544 -0.033 1.00 84.81 236 ALA A C 1
ATOM 1798 O O . ALA A 1 236 ? 5.324 -12.813 -1.009 1.00 84.81 236 ALA A O 1
ATOM 1799 N N . ARG A 1 237 ? 4.086 -14.382 0.021 1.00 88.81 237 ARG A N 1
ATOM 1800 C CA . ARG A 1 237 ? 3.162 -14.592 -1.101 1.00 88.81 237 ARG A CA 1
ATOM 1801 C C . ARG A 1 237 ? 1.799 -13.961 -0.825 1.00 88.81 237 ARG A C 1
ATOM 1803 O O . ARG A 1 237 ? 1.347 -13.986 0.321 1.00 88.81 237 ARG A O 1
ATOM 1810 N N . PRO A 1 238 ? 1.103 -13.449 -1.856 1.00 93.19 238 PRO A N 1
ATOM 1811 C CA . PRO A 1 238 ? -0.282 -13.024 -1.704 1.00 93.19 238 PRO A CA 1
ATOM 1812 C C . PRO A 1 238 ? -1.137 -14.149 -1.104 1.00 93.19 238 PRO A C 1
ATOM 1814 O O . PRO A 1 238 ? -1.109 -15.278 -1.590 1.00 93.19 238 PRO A O 1
ATOM 1817 N N . GLY A 1 239 ? -1.892 -13.839 -0.052 1.00 91.00 239 GLY A N 1
ATOM 1818 C CA . GLY A 1 239 ? -2.744 -14.789 0.669 1.00 91.00 239 GLY A CA 1
ATOM 1819 C C . GLY A 1 239 ? -2.042 -15.562 1.789 1.00 91.00 239 GLY A C 1
ATOM 1820 O O . GLY A 1 239 ? -2.698 -16.329 2.494 1.00 91.00 239 GLY A O 1
ATOM 1821 N N . GLN A 1 240 ? -0.740 -15.361 1.998 1.00 91.94 240 GLN A N 1
ATOM 1822 C CA . GLN A 1 240 ? -0.014 -15.988 3.098 1.00 91.94 240 GLN A CA 1
ATOM 1823 C C . GLN A 1 240 ? -0.526 -15.518 4.466 1.00 91.94 240 GLN A C 1
ATOM 1825 O O . GLN A 1 240 ? -0.879 -14.351 4.649 1.00 91.94 240 GLN A O 1
ATOM 1830 N N . MET A 1 241 ? -0.522 -16.440 5.433 1.00 93.00 241 MET A N 1
ATOM 1831 C CA . MET A 1 241 ? -0.809 -16.150 6.836 1.00 93.00 241 MET A CA 1
ATOM 1832 C C . MET A 1 241 ? 0.388 -15.450 7.484 1.00 93.00 241 MET A C 1
ATOM 1834 O O . MET A 1 241 ? 1.497 -15.988 7.502 1.00 93.00 241 MET A O 1
ATOM 1838 N N . VAL A 1 242 ? 0.159 -14.256 8.021 1.00 93.75 242 VAL A N 1
ATOM 1839 C CA . VAL A 1 242 ? 1.187 -13.385 8.603 1.00 93.75 242 VAL A CA 1
ATOM 1840 C C . VAL A 1 242 ? 0.812 -12.968 10.025 1.00 93.75 242 VAL A C 1
ATOM 1842 O O . VAL A 1 242 ? -0.368 -12.867 10.355 1.00 93.75 242 VAL A O 1
ATOM 1845 N N . LYS A 1 243 ? 1.820 -12.761 10.876 1.00 93.94 243 LYS A N 1
ATOM 1846 C CA . LYS A 1 243 ? 1.673 -12.315 12.276 1.00 93.94 243 LYS A CA 1
ATOM 1847 C C . LYS A 1 243 ? 1.542 -10.784 12.362 1.00 93.94 243 LYS A C 1
ATOM 1849 O O . LYS A 1 243 ? 1.823 -10.112 11.369 1.00 93.94 243 LYS A O 1
ATOM 1854 N N . PRO A 1 244 ? 1.189 -10.204 13.519 1.00 94.31 244 PRO A N 1
ATOM 1855 C CA . PRO A 1 244 ? 1.302 -8.762 13.729 1.00 94.31 244 PRO A CA 1
ATOM 1856 C C . PRO A 1 244 ? 2.710 -8.230 13.419 1.00 94.31 244 PRO A C 1
ATOM 1858 O O . PRO A 1 244 ? 3.705 -8.880 13.745 1.00 94.31 244 PRO A O 1
ATOM 1861 N N . GLY A 1 245 ? 2.789 -7.063 12.781 1.00 94.12 245 GLY A N 1
ATOM 1862 C CA . GLY A 1 245 ? 4.050 -6.426 12.395 1.00 94.12 245 GLY A CA 1
ATOM 1863 C C . GLY A 1 245 ? 3.968 -5.605 11.109 1.00 94.12 245 GLY A C 1
ATOM 1864 O O . GLY A 1 245 ? 2.942 -5.573 10.426 1.00 94.12 245 GLY A O 1
ATOM 1865 N N . GLU A 1 246 ? 5.074 -4.945 10.772 1.00 95.69 246 GLU A N 1
ATOM 1866 C CA . GLU A 1 246 ? 5.241 -4.222 9.512 1.00 95.69 246 GLU A CA 1
ATOM 1867 C C . GLU A 1 246 ? 5.842 -5.128 8.438 1.00 95.69 246 GLU A C 1
ATOM 1869 O O . GLU A 1 246 ? 6.822 -5.840 8.668 1.00 95.69 246 GLU A O 1
ATOM 1874 N N . TYR A 1 247 ? 5.272 -5.068 7.238 1.00 94.50 247 TYR A N 1
ATOM 1875 C CA . TYR A 1 247 ? 5.674 -5.896 6.113 1.00 94.50 247 TYR A CA 1
ATOM 1876 C C . TYR A 1 247 ? 6.078 -5.039 4.923 1.00 94.50 247 TYR A C 1
ATOM 1878 O O . TYR A 1 247 ? 5.360 -4.135 4.485 1.00 94.50 247 TYR A O 1
ATOM 1886 N N . ARG A 1 248 ? 7.233 -5.387 4.358 1.00 94.56 248 ARG A N 1
ATOM 1887 C CA . ARG A 1 248 ? 7.764 -4.852 3.109 1.00 94.56 248 ARG A CA 1
ATOM 1888 C C . ARG A 1 248 ? 8.156 -6.027 2.219 1.00 94.56 248 ARG A C 1
ATOM 1890 O O . ARG A 1 248 ? 9.055 -6.776 2.580 1.00 94.56 248 ARG A O 1
ATOM 1897 N N . VAL A 1 249 ? 7.487 -6.172 1.078 1.00 94.56 249 VAL A N 1
ATOM 1898 C CA . VAL A 1 249 ? 7.750 -7.235 0.099 1.00 94.56 249 VAL A CA 1
ATOM 1899 C C . VAL A 1 249 ? 8.264 -6.609 -1.189 1.00 94.56 249 VAL A C 1
ATOM 1901 O O . VAL A 1 249 ? 7.547 -5.859 -1.853 1.00 94.56 249 VAL A O 1
ATOM 1904 N N . ASP A 1 250 ? 9.510 -6.911 -1.524 1.00 93.19 250 ASP A N 1
ATOM 1905 C CA . ASP A 1 250 ? 10.222 -6.403 -2.686 1.00 93.19 250 ASP A CA 1
ATOM 1906 C C . ASP A 1 250 ? 10.238 -7.456 -3.802 1.00 93.19 250 ASP A C 1
ATOM 1908 O O . ASP A 1 250 ? 10.736 -8.566 -3.630 1.00 93.19 250 ASP A O 1
ATOM 1912 N N . TYR A 1 251 ? 9.686 -7.098 -4.960 1.00 93.06 251 TYR A N 1
ATOM 1913 C CA . TYR A 1 251 ? 9.657 -7.903 -6.178 1.00 93.06 251 TYR A CA 1
ATOM 1914 C C . TYR A 1 251 ? 10.722 -7.390 -7.143 1.00 93.06 251 TYR A C 1
ATOM 1916 O O . TYR A 1 251 ? 10.568 -6.308 -7.715 1.00 93.06 251 TYR A O 1
ATOM 1924 N N . LEU A 1 252 ? 11.790 -8.164 -7.329 1.00 91.50 252 LEU A N 1
ATOM 1925 C CA . LEU A 1 252 ? 12.891 -7.818 -8.222 1.00 91.50 252 LEU A CA 1
ATOM 1926 C C . LEU A 1 252 ? 12.617 -8.348 -9.631 1.00 91.50 252 LEU A C 1
ATOM 1928 O O . LEU A 1 252 ? 12.491 -9.557 -9.840 1.00 91.50 252 LEU A O 1
ATOM 1932 N N . TYR A 1 253 ? 12.566 -7.451 -10.607 1.00 91.69 253 TYR A N 1
ATOM 1933 C CA . TYR A 1 253 ? 12.344 -7.768 -12.012 1.00 91.69 253 TYR A CA 1
ATOM 1934 C C . TYR A 1 253 ? 13.596 -7.516 -12.837 1.00 91.69 253 TYR A C 1
ATOM 1936 O O . TYR A 1 253 ? 14.186 -6.442 -12.764 1.00 91.69 253 TYR A O 1
ATOM 1944 N N . GLN A 1 254 ? 13.925 -8.475 -13.697 1.00 88.06 254 GLN A N 1
ATOM 1945 C CA . GLN A 1 254 ? 14.871 -8.272 -14.783 1.00 88.06 254 GLN A CA 1
ATOM 1946 C C . GLN A 1 254 ? 14.149 -7.594 -15.945 1.00 88.06 254 GLN A C 1
ATOM 1948 O O . GLN A 1 254 ? 13.224 -8.176 -16.525 1.00 88.06 254 GLN A O 1
ATOM 1953 N N . THR A 1 255 ? 14.556 -6.376 -16.286 1.00 79.94 255 THR A N 1
ATOM 1954 C CA . THR A 1 255 ? 14.000 -5.655 -17.438 1.00 79.94 255 THR A CA 1
ATOM 1955 C C . THR A 1 255 ? 14.756 -6.013 -18.719 1.00 79.94 255 THR A C 1
ATOM 1957 O O . THR A 1 255 ? 15.882 -6.517 -18.681 1.00 79.94 255 THR A O 1
ATOM 1960 N N . THR A 1 256 ? 14.148 -5.743 -19.877 1.00 70.38 256 THR A N 1
ATOM 1961 C CA . THR A 1 256 ? 14.790 -5.903 -21.198 1.00 70.38 256 THR A CA 1
ATOM 1962 C C . THR A 1 256 ? 16.076 -5.087 -21.331 1.00 70.38 256 THR A C 1
ATOM 1964 O O . THR A 1 256 ? 16.949 -5.435 -22.119 1.00 70.38 256 THR A O 1
ATOM 1967 N N . ASN A 1 257 ? 16.216 -4.054 -20.500 1.00 64.19 257 ASN A N 1
ATOM 1968 C CA . ASN A 1 257 ? 17.291 -3.072 -20.532 1.00 64.19 257 ASN A CA 1
ATOM 1969 C C . ASN A 1 257 ? 18.409 -3.410 -19.526 1.00 64.19 257 ASN A C 1
ATOM 1971 O O . ASN A 1 257 ? 19.207 -2.551 -19.177 1.00 64.19 257 ASN A O 1
ATOM 1975 N N . ARG A 1 258 ? 18.438 -4.655 -19.016 1.00 60.84 258 ARG A N 1
ATOM 1976 C CA . ARG A 1 258 ? 19.408 -5.214 -18.045 1.00 60.84 258 ARG A CA 1
ATOM 1977 C C . ARG A 1 258 ? 19.550 -4.485 -16.704 1.00 60.84 258 ARG A C 1
ATOM 1979 O O . ARG A 1 258 ? 20.292 -4.965 -15.853 1.00 60.84 258 ARG A O 1
ATOM 1986 N N . ASN A 1 259 ? 18.796 -3.419 -16.473 1.00 71.62 259 ASN A N 1
ATOM 1987 C CA . ASN A 1 259 ? 18.677 -2.805 -15.161 1.00 71.62 259 ASN A CA 1
ATOM 1988 C C . ASN A 1 259 ? 17.574 -3.520 -14.384 1.00 71.62 259 ASN A C 1
ATOM 1990 O O . ASN A 1 259 ? 16.408 -3.527 -14.797 1.00 71.62 259 ASN A O 1
ATOM 1994 N N . ASP A 1 260 ? 17.951 -4.159 -13.281 1.00 83.62 260 ASP A N 1
ATOM 1995 C CA . ASP A 1 260 ? 16.983 -4.761 -12.377 1.00 83.62 260 ASP A CA 1
ATOM 1996 C C . ASP A 1 260 ? 16.161 -3.645 -11.708 1.00 83.62 260 ASP A C 1
ATOM 1998 O O . ASP A 1 260 ? 16.707 -2.643 -11.244 1.00 83.62 260 ASP A O 1
ATOM 2002 N N . ILE A 1 261 ? 14.837 -3.807 -11.668 1.00 87.69 261 ILE A N 1
ATOM 2003 C CA . ILE A 1 261 ? 13.925 -2.872 -11.003 1.00 87.69 261 ILE A CA 1
ATOM 2004 C C . ILE A 1 261 ? 13.175 -3.574 -9.877 1.00 87.69 261 ILE A C 1
ATOM 2006 O O . ILE A 1 261 ? 12.701 -4.700 -10.033 1.00 87.69 261 ILE A O 1
ATOM 2010 N N . THR A 1 262 ? 13.027 -2.884 -8.749 1.00 91.19 262 THR A N 1
ATOM 2011 C CA . THR A 1 262 ? 12.317 -3.398 -7.577 1.00 91.19 262 THR A CA 1
ATOM 2012 C C . THR A 1 262 ? 10.958 -2.725 -7.436 1.00 91.19 262 THR A C 1
ATOM 2014 O O . THR A 1 262 ? 10.873 -1.509 -7.266 1.00 91.19 262 THR A O 1
ATOM 2017 N N . CYS A 1 263 ? 9.889 -3.519 -7.456 1.00 92.38 263 CYS A N 1
ATOM 2018 C CA . CYS A 1 263 ? 8.550 -3.067 -7.093 1.00 92.38 263 CYS A CA 1
ATOM 2019 C C . CYS A 1 263 ? 8.227 -3.487 -5.652 1.00 92.38 263 CYS A C 1
ATOM 2021 O O . CYS A 1 263 ? 8.381 -4.654 -5.305 1.00 92.38 263 CYS A O 1
ATOM 2023 N N . THR A 1 264 ? 7.730 -2.567 -4.823 1.00 94.00 264 THR A N 1
ATOM 2024 C CA . THR A 1 264 ? 7.501 -2.823 -3.390 1.00 94.00 264 THR A CA 1
ATOM 2025 C C . THR A 1 264 ? 6.018 -2.836 -3.030 1.00 94.00 264 THR A C 1
ATOM 2027 O O . THR A 1 264 ? 5.265 -1.941 -3.425 1.00 94.00 264 THR A O 1
ATOM 2030 N N . VAL A 1 265 ? 5.631 -3.799 -2.192 1.00 95.56 265 VAL A N 1
ATOM 2031 C CA . VAL A 1 265 ? 4.360 -3.825 -1.461 1.00 95.56 265 VAL A CA 1
ATOM 2032 C C . VAL A 1 265 ? 4.633 -3.536 0.012 1.00 95.56 265 VAL A C 1
ATOM 2034 O O . VAL A 1 265 ? 5.548 -4.121 0.594 1.00 95.56 265 VAL A O 1
ATOM 2037 N N . ARG A 1 266 ? 3.855 -2.640 0.623 1.00 95.19 266 ARG A N 1
ATOM 2038 C CA . ARG A 1 266 ? 3.926 -2.347 2.061 1.00 95.19 266 ARG A CA 1
ATOM 2039 C C . ARG A 1 266 ? 2.564 -2.483 2.718 1.00 95.19 266 ARG A C 1
ATOM 2041 O O . ARG A 1 266 ? 1.556 -2.067 2.142 1.00 95.19 266 ARG A O 1
ATOM 2048 N N . PHE A 1 267 ? 2.552 -3.048 3.915 1.00 95.19 267 PHE A N 1
ATOM 2049 C CA . PHE A 1 267 ? 1.365 -3.140 4.755 1.00 95.19 267 PHE A CA 1
ATOM 2050 C C . PHE A 1 267 ? 1.754 -3.359 6.213 1.00 95.19 267 PHE A C 1
ATOM 2052 O O . PHE A 1 267 ? 2.881 -3.740 6.520 1.00 95.19 267 PHE A O 1
ATOM 2059 N N . GLU A 1 268 ? 0.808 -3.131 7.109 1.00 94.69 268 GLU A N 1
ATOM 2060 C CA . GLU A 1 268 ? 0.985 -3.336 8.543 1.00 94.69 268 GLU A CA 1
ATOM 2061 C C . GLU A 1 268 ? -0.134 -4.237 9.052 1.00 94.69 268 GLU A C 1
ATOM 2063 O O . GLU A 1 268 ? -1.280 -4.098 8.628 1.00 94.69 268 GLU A O 1
ATOM 2068 N N . VAL A 1 269 ? 0.181 -5.163 9.951 1.00 94.12 269 VAL A N 1
ATOM 2069 C CA . VAL A 1 269 ? -0.803 -6.020 10.611 1.00 94.12 269 VAL A CA 1
ATOM 2070 C C . VAL A 1 269 ? -0.846 -5.667 12.090 1.00 94.12 269 VAL A C 1
ATOM 2072 O O . VAL A 1 269 ? 0.168 -5.771 12.780 1.00 94.12 269 VAL A O 1
ATOM 2075 N N . LYS A 1 270 ? -2.028 -5.280 12.577 1.00 92.81 270 LYS A N 1
ATOM 2076 C CA . LYS A 1 270 ? -2.293 -4.986 13.989 1.00 92.81 270 LYS A CA 1
ATOM 2077 C C . LYS A 1 270 ? -3.394 -5.877 14.534 1.00 92.81 270 LYS A C 1
ATOM 2079 O O . LYS A 1 270 ? -4.381 -6.160 13.859 1.00 92.81 270 LYS A O 1
ATOM 2084 N N . GLU A 1 271 ? -3.252 -6.261 15.790 1.00 93.06 271 GLU A N 1
ATOM 2085 C CA . GLU A 1 271 ? -4.344 -6.863 16.543 1.00 93.06 271 GLU A CA 1
ATOM 2086 C C . GLU A 1 271 ? -5.342 -5.773 16.948 1.00 93.06 271 GLU A C 1
ATOM 2088 O O . GLU A 1 271 ? -4.950 -4.702 17.423 1.00 93.06 271 GLU A O 1
ATOM 2093 N N . CYS A 1 272 ? -6.633 -6.021 16.721 1.00 91.88 272 CYS A N 1
ATOM 2094 C CA . CYS A 1 272 ? -7.667 -5.138 17.236 1.00 91.88 272 CYS A CA 1
ATOM 2095 C C . CYS A 1 272 ? -8.031 -5.543 18.662 1.00 91.88 272 CYS A C 1
ATOM 2097 O O . CYS A 1 272 ? -8.426 -6.683 18.894 1.00 91.88 272 CYS A O 1
ATOM 2099 N N . SER A 1 273 ? -7.936 -4.594 19.589 1.00 91.12 273 SER A N 1
ATOM 2100 C CA . SER A 1 273 ? -8.223 -4.791 21.004 1.00 91.12 273 SER A CA 1
ATOM 2101 C C . SER A 1 273 ? -9.102 -3.670 21.552 1.00 91.12 273 SER A C 1
ATOM 2103 O O . SER A 1 273 ? -9.096 -2.527 21.074 1.00 91.12 273 SER A O 1
ATOM 2105 N N . CYS A 1 274 ? -9.874 -4.010 22.580 1.00 89.94 274 CYS A N 1
ATOM 2106 C CA . CYS A 1 274 ? -10.677 -3.056 23.331 1.00 89.94 274 CYS A CA 1
ATOM 2107 C C . CYS A 1 274 ? -9.922 -2.571 24.574 1.00 89.94 274 CYS A C 1
ATOM 2109 O O . CYS A 1 274 ? -9.123 -3.313 25.150 1.00 89.94 274 CYS A O 1
ATOM 2111 N N . PRO A 1 275 ? -10.209 -1.353 25.060 1.00 88.44 275 PRO A N 1
ATOM 2112 C CA . PRO A 1 275 ? -9.744 -0.942 26.376 1.00 88.44 275 PRO A CA 1
ATOM 2113 C C . PRO A 1 275 ? -10.313 -1.880 27.448 1.00 88.44 275 PRO A C 1
ATOM 2115 O O . PRO A 1 275 ? -11.484 -2.265 27.386 1.00 88.44 275 PRO A O 1
ATOM 2118 N N . LEU A 1 276 ? -9.496 -2.217 28.451 1.00 86.38 276 LEU A N 1
ATOM 2119 C CA . LEU A 1 276 ? -9.948 -3.013 29.592 1.00 86.38 276 LEU A CA 1
ATOM 2120 C C . LEU A 1 276 ? -11.131 -2.307 30.282 1.00 86.38 276 LEU A C 1
ATOM 2122 O O . LEU A 1 276 ? -11.039 -1.109 30.578 1.00 86.38 276 LEU A O 1
ATOM 2126 N N . PRO A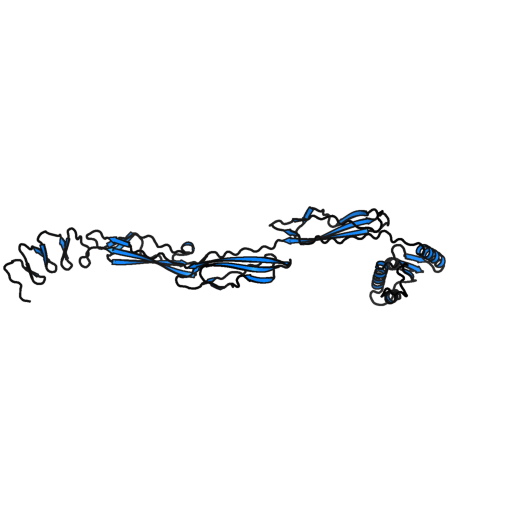 1 277 ? -12.247 -3.009 30.547 1.00 83.38 277 PRO A N 1
ATOM 2127 C CA . PRO A 1 277 ? -13.440 -2.371 31.077 1.00 83.38 277 PRO A CA 1
ATOM 2128 C C . PRO A 1 277 ? -13.225 -1.959 32.540 1.00 83.38 277 PRO A C 1
ATOM 2130 O O . PRO A 1 277 ? -13.092 -2.791 33.435 1.00 83.38 277 PRO A O 1
ATOM 2133 N N . VAL A 1 278 ? -13.204 -0.648 32.788 1.00 84.56 278 VAL A N 1
ATOM 2134 C CA . VAL A 1 278 ? -13.095 -0.076 34.138 1.00 84.56 278 VAL A CA 1
ATOM 2135 C C . VAL A 1 278 ? -14.477 -0.031 34.781 1.00 84.56 278 VAL A C 1
ATOM 2137 O O . VAL A 1 278 ? -15.387 0.603 34.243 1.00 84.56 278 VAL A O 1
ATOM 2140 N N . LEU A 1 279 ? -14.631 -0.660 35.951 1.00 89.31 279 LEU A N 1
ATOM 2141 C CA . LEU A 1 279 ? -15.890 -0.641 36.695 1.00 89.31 279 LEU A CA 1
ATOM 2142 C C . LEU A 1 279 ? -16.189 0.774 37.210 1.00 89.31 279 LEU A C 1
ATOM 2144 O O . LEU A 1 279 ? -15.492 1.286 38.086 1.00 89.31 279 LEU A O 1
ATOM 2148 N N . LYS A 1 280 ? -17.256 1.396 36.700 1.00 92.00 280 LYS A N 1
ATOM 2149 C CA . LYS A 1 280 ? -17.773 2.668 37.230 1.00 92.00 280 LYS A CA 1
ATOM 2150 C C . LYS A 1 280 ? -18.903 2.430 38.222 1.00 92.00 280 LYS A C 1
ATOM 2152 O O . LYS A 1 280 ? -19.761 1.589 37.987 1.00 92.00 280 LYS A O 1
ATOM 2157 N N . THR A 1 281 ? -18.947 3.204 39.303 1.00 93.62 281 THR A N 1
ATOM 2158 C CA . THR A 1 281 ? -20.028 3.114 40.294 1.00 93.62 281 THR A CA 1
ATOM 2159 C C . THR A 1 281 ? -20.928 4.338 40.245 1.00 93.62 281 THR A C 1
ATOM 2161 O O . THR A 1 281 ? -20.440 5.464 40.334 1.00 93.62 281 THR A O 1
ATOM 2164 N N . PHE A 1 282 ? -22.234 4.113 40.200 1.00 94.56 282 PHE A N 1
ATOM 2165 C CA . PHE A 1 282 ? -23.269 5.138 40.288 1.00 94.56 282 PHE A CA 1
ATOM 2166 C C . PHE A 1 282 ? -24.078 4.908 41.555 1.00 94.56 282 PHE A C 1
ATOM 2168 O O . PHE A 1 282 ? -24.195 3.777 42.023 1.00 94.56 282 PHE A O 1
ATOM 2175 N N . ARG A 1 283 ? -24.622 5.971 42.145 1.00 92.00 283 ARG A N 1
ATOM 2176 C CA . ARG A 1 283 ? -25.487 5.855 43.320 1.00 92.00 283 ARG A CA 1
ATOM 2177 C C . ARG A 1 283 ? -26.882 6.336 42.972 1.00 92.00 283 ARG A C 1
ATOM 2179 O O . ARG A 1 283 ? -27.034 7.357 42.302 1.00 92.00 283 ARG A O 1
ATOM 2186 N N . VAL A 1 284 ? -27.886 5.597 43.424 1.00 92.25 284 VAL A N 1
ATOM 2187 C CA . VAL A 1 284 ? -29.263 6.092 43.413 1.00 92.25 284 VAL A CA 1
ATOM 2188 C C . VAL A 1 284 ? -29.409 7.213 44.431 1.00 92.25 284 VAL A C 1
ATOM 2190 O O . VAL A 1 284 ? -28.749 7.218 45.477 1.00 92.25 284 VAL A O 1
ATOM 2193 N N . THR A 1 285 ? -30.287 8.162 44.130 1.00 90.31 285 THR A N 1
ATOM 2194 C CA . THR A 1 285 ? -30.774 9.099 45.136 1.00 90.31 285 THR A CA 1
ATOM 2195 C C . THR A 1 285 ? -31.455 8.311 46.259 1.00 90.31 285 THR A C 1
ATOM 2197 O O . THR A 1 285 ? -32.156 7.335 45.984 1.00 90.31 285 THR A O 1
ATOM 2200 N N . PRO A 1 286 ? -31.243 8.678 47.534 1.00 86.44 286 PRO A N 1
ATOM 2201 C CA . PRO A 1 286 ? -31.867 7.968 48.644 1.00 86.44 286 PRO A CA 1
ATOM 2202 C C . PRO A 1 286 ? -33.395 7.905 48.485 1.00 86.44 286 PRO A C 1
ATOM 2204 O O . PRO A 1 286 ? -34.028 8.939 48.297 1.00 86.44 286 PRO A O 1
ATOM 2207 N N . GLY A 1 287 ? -33.977 6.704 48.564 1.00 83.12 287 GLY A N 1
ATOM 2208 C CA . GLY A 1 287 ? -35.406 6.470 48.296 1.00 83.12 287 GLY A CA 1
ATOM 2209 C C . GLY A 1 287 ? -35.725 5.939 46.892 1.00 83.12 287 GLY A C 1
ATOM 2210 O O . GLY A 1 287 ? -36.752 5.292 46.716 1.00 83.12 287 GLY A O 1
ATOM 2211 N N . GLU A 1 288 ? -34.829 6.109 45.918 1.00 88.31 288 GLU A N 1
ATOM 2212 C CA . GLU A 1 288 ? -35.023 5.620 44.549 1.00 88.31 288 GLU A CA 1
ATOM 2213 C C . GLU A 1 288 ? -34.435 4.219 44.328 1.00 88.31 288 GLU A C 1
ATOM 2215 O O . GLU A 1 288 ? -33.542 3.766 45.047 1.00 88.31 288 GLU A O 1
ATOM 2220 N N . THR A 1 289 ? -34.934 3.518 43.306 1.00 88.00 289 THR A N 1
ATOM 2221 C CA . THR A 1 289 ? -34.435 2.183 42.894 1.00 88.00 289 THR A CA 1
ATOM 2222 C C . THR A 1 289 ? -33.613 2.208 41.611 1.00 88.00 289 THR A C 1
ATOM 2224 O O . THR A 1 289 ? -32.922 1.235 41.303 1.00 88.00 289 THR A O 1
ATOM 2227 N N . THR A 1 290 ? -33.660 3.322 40.880 1.00 93.00 290 THR A N 1
ATOM 2228 C CA . THR A 1 290 ? -32.959 3.523 39.614 1.00 93.00 290 THR A CA 1
ATOM 2229 C C . THR A 1 290 ? -32.221 4.852 39.609 1.00 93.00 290 THR A C 1
ATOM 2231 O O . THR A 1 290 ? -32.629 5.791 40.287 1.00 93.00 290 THR A O 1
ATOM 2234 N N . THR A 1 291 ? -31.158 4.960 38.819 1.00 94.25 291 THR A N 1
ATOM 2235 C CA . THR A 1 291 ? -30.458 6.230 38.579 1.00 94.25 291 THR A CA 1
ATOM 2236 C C . THR A 1 291 ? -30.060 6.352 37.118 1.00 94.25 291 THR A C 1
ATOM 2238 O O . THR A 1 291 ? -29.888 5.337 36.440 1.00 94.25 291 THR A O 1
ATOM 2241 N N . ALA A 1 292 ? -29.925 7.582 36.629 1.00 94.94 292 ALA A N 1
ATOM 2242 C CA . ALA A 1 292 ? -29.438 7.834 35.280 1.00 94.94 292 ALA A CA 1
ATOM 2243 C C . ALA A 1 292 ? -27.937 7.535 35.216 1.00 94.94 292 ALA A C 1
ATOM 2245 O O . ALA A 1 292 ? -27.159 8.036 36.031 1.00 94.94 292 ALA A O 1
ATOM 2246 N N . VAL A 1 293 ? -27.528 6.722 34.244 1.00 94.94 293 VAL A N 1
ATOM 2247 C CA . VAL A 1 293 ? -26.129 6.318 34.083 1.00 94.94 293 VAL A CA 1
ATOM 2248 C C . VAL A 1 293 ? -25.578 6.866 32.778 1.00 94.94 293 VAL A C 1
ATOM 2250 O O . VAL A 1 293 ? -26.154 6.660 31.712 1.00 94.94 293 VAL A O 1
ATOM 2253 N N . THR A 1 294 ? -24.433 7.540 32.847 1.00 92.38 294 THR A N 1
ATOM 2254 C CA . THR A 1 294 ? -23.728 8.067 31.676 1.00 92.38 294 THR A CA 1
ATOM 2255 C C . THR A 1 294 ? -22.384 7.369 31.500 1.00 92.38 294 THR A C 1
ATOM 2257 O O . THR A 1 294 ? -21.634 7.141 32.451 1.00 92.38 294 THR A O 1
ATOM 2260 N N . TRP A 1 295 ? -22.058 7.014 30.261 1.00 90.88 295 TRP A N 1
ATOM 2261 C CA . TRP A 1 295 ? -20.766 6.442 29.902 1.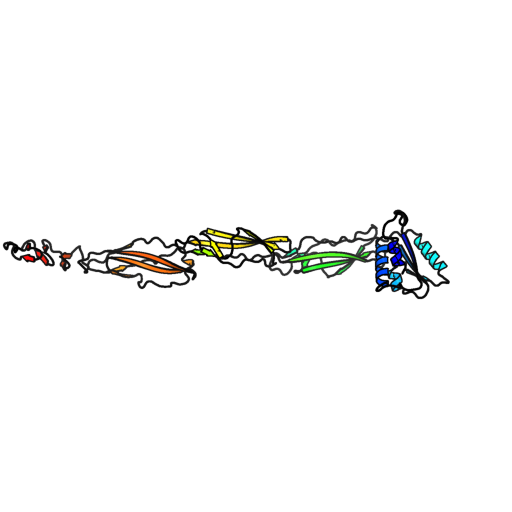00 90.88 295 TRP A CA 1
ATOM 2262 C C . TRP A 1 295 ? -20.342 6.909 28.514 1.00 90.88 295 TRP A C 1
ATOM 2264 O O . TRP A 1 295 ? -21.164 7.321 27.696 1.00 90.88 295 TRP A O 1
ATOM 2274 N N . THR A 1 296 ? -19.042 6.821 28.261 1.00 87.94 296 THR A N 1
ATOM 2275 C CA . THR A 1 296 ? -18.466 7.027 26.934 1.00 87.94 296 THR A CA 1
ATOM 2276 C C . THR A 1 296 ? -18.353 5.667 26.261 1.00 87.94 296 THR A C 1
ATOM 2278 O O . THR A 1 296 ? -17.911 4.710 26.901 1.00 87.94 296 THR A O 1
ATOM 2281 N N . ALA A 1 297 ? -18.765 5.566 24.996 1.00 84.62 297 ALA A N 1
ATOM 2282 C CA . ALA A 1 297 ? -18.579 4.339 24.230 1.00 84.62 297 ALA A CA 1
ATOM 2283 C C . ALA A 1 297 ? -17.074 3.993 24.156 1.00 84.62 297 ALA A C 1
ATOM 2285 O O . ALA A 1 297 ? -16.260 4.895 23.938 1.00 84.62 297 ALA A O 1
ATOM 2286 N N . PRO A 1 298 ? -16.690 2.723 24.367 1.00 86.75 298 PRO A N 1
ATOM 2287 C CA . PRO A 1 298 ? -15.294 2.310 24.344 1.00 86.75 298 PRO A CA 1
ATOM 2288 C C . PRO A 1 298 ? -14.755 2.402 22.913 1.00 86.75 298 PRO A C 1
ATOM 2290 O O . PRO A 1 298 ? -15.389 1.923 21.976 1.00 86.75 298 PRO A O 1
ATOM 2293 N N . LEU A 1 299 ? -13.582 3.012 22.742 1.00 84.94 299 LEU A N 1
ATOM 2294 C CA . LEU A 1 299 ? -12.928 3.126 21.439 1.00 84.94 299 LEU A CA 1
ATOM 2295 C C . LEU A 1 299 ? -11.913 1.988 21.278 1.00 84.94 299 LEU A C 1
ATOM 2297 O O . LEU A 1 299 ? -10.951 1.926 22.040 1.00 84.94 299 LEU A O 1
ATOM 2301 N N . SER A 1 300 ? -12.127 1.085 20.317 1.00 88.94 300 SER A N 1
ATOM 2302 C CA . SER A 1 300 ? -11.162 0.018 20.001 1.00 88.94 300 SER A CA 1
ATOM 2303 C C . SER A 1 300 ? -9.908 0.578 19.327 1.00 88.94 300 SER A C 1
ATOM 2305 O O . SER A 1 300 ? -9.998 1.574 18.610 1.00 88.94 300 SER A O 1
ATOM 2307 N N . THR A 1 301 ? -8.776 -0.122 19.420 1.00 91.00 301 THR A N 1
ATOM 2308 C CA . THR A 1 301 ? -7.528 0.255 18.721 1.00 91.00 301 THR A CA 1
ATOM 2309 C C . THR A 1 301 ? -7.651 0.276 17.195 1.00 91.00 301 THR A C 1
ATOM 2311 O O . THR A 1 301 ? -6.864 0.939 16.525 1.00 91.00 301 THR A O 1
ATOM 2314 N N . CYS A 1 302 ? -8.654 -0.409 16.637 1.00 91.06 302 CYS A N 1
ATOM 2315 C CA . CYS A 1 302 ? -8.964 -0.407 15.209 1.00 91.06 302 CYS A CA 1
ATOM 2316 C C . CYS A 1 302 ? -10.130 0.518 14.825 1.00 91.06 302 CYS A C 1
ATOM 2318 O O . CYS A 1 302 ? -10.832 0.267 13.845 1.00 91.06 302 CYS A O 1
ATOM 2320 N N . SER A 1 303 ? -10.365 1.594 15.586 1.00 87.75 303 SER A N 1
ATOM 2321 C CA . SER A 1 303 ? -11.526 2.470 15.378 1.00 87.75 303 SER A CA 1
ATOM 2322 C C . SER A 1 303 ? -11.591 3.116 13.992 1.00 87.75 303 SER A C 1
ATOM 2324 O O . SER A 1 303 ? -12.679 3.358 13.479 1.00 87.75 303 SER A O 1
ATOM 2326 N N . GLU A 1 304 ? -10.441 3.361 13.365 1.00 87.00 304 GLU A N 1
ATOM 2327 C CA . GLU A 1 304 ? -10.333 3.899 12.000 1.00 87.00 304 GLU A CA 1
ATOM 2328 C C . GLU A 1 304 ? -10.829 2.934 10.909 1.00 87.00 304 GLU A C 1
ATOM 2330 O O . GLU A 1 304 ? -11.185 3.366 9.814 1.00 87.00 304 GLU A O 1
ATOM 2335 N N . ALA A 1 305 ? -10.900 1.635 11.212 1.00 85.75 305 ALA A N 1
ATOM 2336 C CA . ALA A 1 305 ? -11.388 0.590 10.313 1.00 85.75 305 ALA A CA 1
ATOM 2337 C C . ALA A 1 305 ? -12.875 0.249 10.508 1.00 85.75 305 ALA A C 1
ATOM 2339 O O . ALA A 1 305 ? -13.399 -0.660 9.855 1.00 85.75 305 ALA A O 1
ATOM 2340 N N . ILE A 1 306 ? -13.574 0.960 11.397 1.00 83.44 306 ILE A N 1
ATOM 2341 C CA . ILE A 1 306 ? -15.007 0.767 11.616 1.00 83.44 306 ILE A CA 1
ATOM 2342 C C . ILE A 1 306 ? -15.765 1.346 10.414 1.00 83.44 306 ILE A C 1
ATOM 2344 O O . ILE A 1 306 ? -15.870 2.560 10.252 1.00 83.44 306 ILE A O 1
ATOM 2348 N N . ARG A 1 307 ? -16.314 0.469 9.565 1.00 72.12 307 ARG A N 1
ATOM 2349 C CA . ARG A 1 307 ? -17.105 0.858 8.379 1.00 72.12 307 ARG A CA 1
ATOM 2350 C C . ARG A 1 307 ? -18.581 1.056 8.704 1.00 72.12 307 ARG A C 1
ATOM 2352 O O . ARG A 1 307 ? -19.234 1.927 8.134 1.00 72.12 307 ARG A O 1
ATOM 2359 N N . LYS A 1 308 ? -19.110 0.238 9.616 1.00 64.31 308 LYS A N 1
ATOM 2360 C CA . LYS A 1 308 ? -20.519 0.243 10.010 1.00 64.31 308 LYS A CA 1
ATOM 2361 C C . LYS A 1 308 ? -20.673 -0.234 11.451 1.00 64.31 308 LYS A C 1
ATOM 2363 O O . LYS A 1 308 ? -20.084 -1.233 11.862 1.00 64.31 308 LYS A O 1
ATOM 2368 N N . THR A 1 309 ? -21.514 0.454 12.217 1.00 62.94 309 THR A N 1
ATOM 2369 C CA . THR A 1 309 ? -22.005 -0.053 13.503 1.00 62.94 309 THR A CA 1
ATOM 2370 C C . THR A 1 309 ? -23.126 -1.051 13.214 1.00 62.94 309 THR A C 1
ATOM 2372 O O . THR A 1 309 ? -24.178 -0.663 12.712 1.00 62.94 309 THR A O 1
ATOM 2375 N N . VAL A 1 310 ? -22.889 -2.343 13.460 1.00 60.28 310 VAL A N 1
ATOM 2376 C CA . VAL A 1 310 ? -23.833 -3.416 13.082 1.00 60.28 310 VAL A CA 1
ATOM 2377 C C . VAL A 1 310 ? -25.045 -3.442 14.003 1.00 60.28 310 VAL A C 1
ATOM 2379 O O . VAL A 1 310 ? -26.170 -3.582 13.535 1.00 60.28 310 VAL A O 1
ATOM 2382 N N . LEU A 1 311 ? -24.819 -3.262 15.304 1.00 62.25 311 LEU A N 1
ATOM 2383 C CA . LEU A 1 311 ? -25.860 -3.222 16.323 1.00 62.25 311 LEU A CA 1
ATOM 2384 C C . LEU A 1 311 ? -25.482 -2.177 17.369 1.00 62.25 311 LEU A C 1
ATOM 2386 O O . LEU A 1 311 ? -24.559 -2.376 18.161 1.00 62.25 311 LEU A O 1
ATOM 2390 N N . ALA A 1 312 ? -26.204 -1.056 17.366 1.00 64.19 312 ALA A N 1
ATOM 2391 C CA . ALA A 1 312 ? -26.197 -0.165 18.513 1.00 64.19 312 ALA A CA 1
ATOM 2392 C C . ALA A 1 312 ? -26.825 -0.912 19.708 1.00 64.19 312 ALA A C 1
ATOM 2394 O O . ALA A 1 312 ? -27.820 -1.624 19.518 1.00 64.19 312 ALA A O 1
ATOM 2395 N N . PRO A 1 313 ? -26.262 -0.798 20.924 1.00 70.62 313 PRO A N 1
ATOM 2396 C CA . PRO A 1 313 ? -26.901 -1.361 22.103 1.00 70.62 313 PRO A CA 1
ATOM 2397 C C . PRO A 1 313 ? -28.327 -0.808 22.241 1.00 70.62 313 PRO A C 1
ATOM 2399 O O . PRO A 1 313 ? -28.578 0.353 21.934 1.00 70.62 313 PRO A O 1
ATOM 2402 N N . GLN A 1 314 ? -29.258 -1.626 22.745 1.00 78.06 314 GLN A N 1
ATOM 2403 C CA . GLN A 1 314 ? -30.666 -1.241 22.980 1.00 78.06 314 GLN A CA 1
ATOM 2404 C C . GLN A 1 314 ? -30.834 -0.168 24.076 1.00 78.06 314 GLN A C 1
ATOM 2406 O O . GLN A 1 314 ? -31.950 0.169 24.460 1.00 78.06 314 GLN A O 1
ATOM 2411 N N . VAL A 1 315 ? -29.723 0.335 24.615 1.00 83.38 315 VAL A N 1
ATOM 2412 C CA . VAL A 1 315 ? -29.658 1.294 25.711 1.00 83.38 315 VAL A CA 1
ATOM 2413 C C . VAL A 1 315 ? -28.711 2.430 25.349 1.00 83.38 315 VAL A C 1
ATOM 2415 O O . VAL A 1 315 ? -27.664 2.212 24.733 1.00 83.38 315 VAL A O 1
ATOM 2418 N N . THR A 1 316 ? -29.065 3.645 25.758 1.00 87.19 316 THR A N 1
ATOM 2419 C CA . THR A 1 316 ? -28.300 4.864 25.463 1.00 87.19 316 THR A CA 1
ATOM 2420 C C . THR A 1 316 ? -27.749 5.507 26.736 1.00 87.19 316 THR A C 1
ATOM 2422 O O . THR A 1 316 ? -28.387 5.413 27.790 1.00 87.19 316 THR A O 1
ATOM 2425 N N . PRO A 1 317 ? -26.599 6.210 26.670 1.00 91.06 317 PRO A N 1
ATOM 2426 C CA . PRO A 1 317 ? -26.112 7.005 27.793 1.00 91.06 317 PRO A CA 1
ATOM 2427 C C . PRO A 1 317 ? -27.183 7.983 28.297 1.00 91.06 317 PRO A C 1
ATOM 2429 O O . PRO A 1 317 ? -27.818 8.674 27.503 1.00 91.06 317 PRO A O 1
ATOM 2432 N N . GLY A 1 318 ? -27.382 8.037 29.614 1.00 90.19 318 GLY A N 1
ATOM 2433 C CA . GLY A 1 318 ? -28.407 8.849 30.279 1.00 90.19 318 GLY A CA 1
ATOM 2434 C C . GLY A 1 318 ? -29.679 8.084 30.664 1.00 90.19 318 GLY A C 1
ATOM 2435 O O . GLY A 1 318 ? -30.507 8.624 31.392 1.00 90.19 318 GLY A O 1
ATOM 2436 N N . GLN A 1 319 ? -29.835 6.830 30.232 1.00 93.88 319 GLN A N 1
ATOM 2437 C CA . GLN A 1 319 ? -30.974 5.991 30.610 1.00 93.88 319 GLN A CA 1
ATOM 2438 C C . GLN A 1 319 ? -30.918 5.570 32.092 1.00 93.88 319 GLN A C 1
ATOM 2440 O O . GLN A 1 319 ? -29.851 5.545 32.711 1.00 93.88 319 GLN A O 1
ATOM 2445 N N . LEU A 1 320 ? -32.084 5.249 32.663 1.00 94.25 320 LEU A N 1
ATOM 2446 C CA . LEU A 1 320 ? -32.220 4.770 34.038 1.00 94.25 320 LEU A CA 1
ATOM 2447 C C . LEU A 1 320 ? -31.837 3.292 34.154 1.00 94.25 320 LEU A C 1
ATOM 2449 O O . LEU A 1 320 ? -32.356 2.450 33.423 1.00 94.25 320 LEU A O 1
ATOM 2453 N N . PHE A 1 321 ? -30.983 2.980 35.125 1.00 94.56 321 PHE A N 1
ATOM 2454 C CA . PHE A 1 321 ? -30.595 1.615 35.473 1.00 94.56 321 PHE A CA 1
ATOM 2455 C C . PHE A 1 321 ? -30.921 1.329 36.936 1.00 94.56 321 PHE A C 1
ATOM 2457 O O . PHE A 1 321 ? -30.715 2.180 37.804 1.00 94.56 321 PHE A O 1
ATOM 2464 N N . ALA A 1 322 ? -31.429 0.125 37.206 1.00 93.31 322 ALA A N 1
ATOM 2465 C CA . ALA A 1 322 ? -31.707 -0.353 38.557 1.00 93.31 322 ALA A CA 1
ATOM 2466 C C . ALA A 1 322 ? -30.420 -0.701 39.314 1.00 93.31 322 ALA A C 1
ATOM 2468 O O . ALA A 1 322 ? -29.375 -0.927 38.707 1.00 93.31 322 ALA A O 1
ATOM 2469 N N . ILE A 1 323 ? -30.504 -0.779 40.640 1.00 91.00 323 ILE A N 1
ATOM 2470 C CA . ILE A 1 323 ? -29.403 -1.239 41.498 1.00 91.00 323 ILE A CA 1
ATOM 2471 C C . ILE A 1 323 ? -28.926 -2.632 41.060 1.00 91.00 323 ILE A C 1
ATOM 2473 O O . ILE A 1 323 ? -29.735 -3.533 40.850 1.00 91.00 323 ILE A O 1
ATOM 2477 N N . GLY A 1 324 ? -27.611 -2.801 40.916 1.00 91.44 324 GLY A N 1
ATOM 2478 C CA . GLY A 1 324 ? -26.984 -4.018 40.400 1.00 91.44 324 GLY A CA 1
ATOM 2479 C C . GLY A 1 324 ? -25.809 -3.735 39.463 1.00 91.44 324 GLY A C 1
ATOM 2480 O O . GLY A 1 324 ? -25.456 -2.581 39.211 1.00 91.44 324 GLY A O 1
ATOM 2481 N N . GLN A 1 325 ? -25.194 -4.803 38.953 1.00 93.62 325 GLN A N 1
ATOM 2482 C CA . GLN A 1 325 ? -24.146 -4.723 37.933 1.00 93.62 325 GLN A CA 1
ATOM 2483 C C . GLN A 1 325 ? -24.752 -4.798 36.534 1.00 93.62 325 GLN A C 1
ATOM 2485 O O . GLN A 1 325 ? -25.622 -5.624 36.268 1.00 93.62 325 GLN A O 1
ATOM 2490 N N . HIS A 1 326 ? -24.248 -3.959 35.634 1.00 92.81 326 HIS A N 1
ATOM 2491 C CA . HIS A 1 326 ? -24.701 -3.861 34.252 1.00 92.81 326 HIS A CA 1
ATOM 2492 C C . HIS A 1 326 ? -23.508 -3.906 33.304 1.00 92.81 326 HIS A C 1
ATOM 2494 O O . HIS A 1 326 ? -22.428 -3.393 33.606 1.00 92.81 326 HIS A O 1
ATOM 2500 N N . THR A 1 327 ? -23.710 -4.519 32.139 1.00 91.69 327 THR A N 1
ATOM 2501 C CA . THR A 1 327 ? -22.720 -4.579 31.060 1.00 91.69 327 THR A CA 1
ATOM 2502 C C . THR A 1 327 ? -23.371 -4.146 29.756 1.00 91.69 327 THR A C 1
ATOM 2504 O O . THR A 1 327 ? -24.366 -4.728 29.330 1.00 91.69 327 THR A O 1
ATOM 2507 N N . VAL A 1 328 ? -22.802 -3.127 29.115 1.00 90.12 328 VAL A N 1
ATOM 2508 C CA . VAL A 1 328 ? -23.246 -2.626 27.809 1.00 90.12 328 VAL A CA 1
ATOM 2509 C C . VAL A 1 328 ? -22.210 -3.021 26.768 1.00 90.12 328 VAL A C 1
ATOM 2511 O O . VAL A 1 328 ? -21.049 -2.632 26.881 1.00 90.12 328 VAL A O 1
ATOM 2514 N N . VAL A 1 329 ? -22.626 -3.789 25.760 1.00 88.81 329 VAL A N 1
ATOM 2515 C CA . VAL A 1 329 ? -21.744 -4.302 24.702 1.00 88.81 329 VAL A CA 1
ATOM 2516 C C . VAL A 1 329 ? -21.970 -3.530 23.408 1.00 88.81 329 VAL A C 1
ATOM 2518 O O . VAL A 1 329 ? -23.092 -3.421 22.918 1.00 88.81 329 VAL A O 1
ATOM 2521 N N . TYR A 1 330 ? -20.880 -3.040 22.837 1.00 86.50 330 TYR A N 1
ATOM 2522 C CA . TYR A 1 330 ? -20.806 -2.427 21.521 1.00 86.50 330 TYR A CA 1
ATOM 2523 C C . TYR A 1 330 ? -20.205 -3.429 20.541 1.00 86.50 330 TYR A C 1
ATOM 2525 O O . TYR A 1 330 ? -19.141 -3.985 20.808 1.00 86.50 330 TYR A O 1
ATOM 2533 N N . THR A 1 331 ? -20.882 -3.661 19.415 1.00 86.81 331 THR A N 1
ATOM 2534 C CA . THR A 1 331 ? -20.381 -4.530 18.340 1.00 86.81 331 THR A CA 1
ATOM 2535 C C . THR A 1 331 ? -20.077 -3.694 17.102 1.00 86.81 331 THR A C 1
ATOM 2537 O O . THR A 1 331 ? -20.964 -3.047 16.538 1.00 86.81 331 THR A O 1
ATOM 2540 N N . TYR A 1 332 ? -18.817 -3.721 16.684 1.00 85.38 332 TYR A N 1
ATOM 2541 C CA . TYR A 1 332 ? -18.295 -3.015 15.520 1.00 85.38 332 TYR A CA 1
ATOM 2542 C C . TYR A 1 332 ? -17.949 -4.017 14.431 1.00 85.38 332 TYR A C 1
ATOM 2544 O O . TYR A 1 332 ? -17.376 -5.060 14.731 1.00 85.38 332 TYR A O 1
ATOM 2552 N N . ASN A 1 333 ? -18.242 -3.689 13.176 1.00 86.19 333 ASN A N 1
ATOM 2553 C CA . ASN A 1 333 ? -17.723 -4.459 12.056 1.00 86.19 333 ASN A CA 1
ATOM 2554 C C . ASN A 1 333 ? -16.476 -3.782 11.491 1.00 86.19 333 ASN A C 1
ATOM 2556 O O . ASN A 1 333 ? -16.491 -2.591 11.158 1.00 86.19 33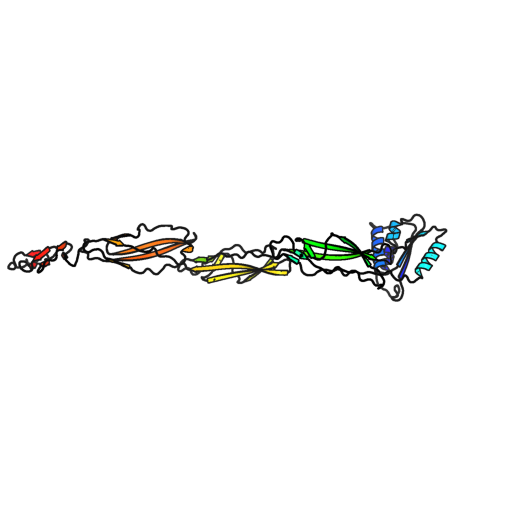3 ASN A O 1
ATOM 2560 N N . ILE A 1 334 ? -15.392 -4.552 11.441 1.00 88.06 334 ILE A N 1
ATOM 2561 C CA . ILE A 1 334 ? -14.067 -4.081 11.056 1.00 88.06 334 ILE A CA 1
ATOM 2562 C C . ILE A 1 334 ? -13.826 -4.474 9.602 1.00 88.06 334 ILE A C 1
ATOM 2564 O O . ILE A 1 334 ? -13.670 -5.657 9.297 1.00 88.06 334 ILE A O 1
ATOM 2568 N N . ASN A 1 335 ? -13.795 -3.477 8.710 1.00 82.50 335 ASN A N 1
ATOM 2569 C CA . ASN A 1 335 ? -13.538 -3.639 7.272 1.00 82.50 335 ASN A CA 1
ATOM 2570 C C . ASN A 1 335 ? -14.345 -4.757 6.567 1.00 82.50 335 ASN A C 1
ATOM 2572 O O . ASN A 1 335 ? -13.825 -5.370 5.638 1.00 82.50 335 ASN A O 1
ATOM 2576 N N . ASP A 1 336 ? -15.573 -5.058 7.005 1.00 82.31 336 ASP A N 1
ATOM 2577 C CA . ASP A 1 336 ? -16.395 -6.164 6.481 1.00 82.31 336 ASP A CA 1
ATOM 2578 C C . ASP A 1 336 ? -15.756 -7.560 6.644 1.00 82.31 336 ASP A C 1
ATOM 2580 O O . ASP A 1 336 ? -16.175 -8.524 6.008 1.00 82.31 336 ASP A O 1
ATOM 2584 N N . GLN A 1 337 ? -14.748 -7.691 7.516 1.00 82.62 337 GLN A N 1
ATOM 2585 C CA . GLN A 1 337 ? -14.018 -8.942 7.741 1.00 82.62 337 GLN A CA 1
ATOM 2586 C C . GLN A 1 337 ? -14.533 -9.707 8.959 1.00 82.62 337 GLN A C 1
ATOM 2588 O O . GLN A 1 337 ? -14.747 -10.915 8.888 1.00 82.62 337 GLN A O 1
ATOM 2593 N N . PHE A 1 338 ? -14.698 -9.019 10.090 1.00 87.44 338 PHE A N 1
ATOM 2594 C CA . PHE A 1 338 ? -15.129 -9.635 11.342 1.00 87.44 338 PHE A CA 1
ATOM 2595 C C . PHE A 1 338 ? -15.804 -8.630 12.277 1.00 87.44 338 PHE A C 1
ATOM 2597 O O . PHE A 1 338 ? -15.623 -7.414 12.162 1.00 87.44 338 PHE A O 1
ATOM 2604 N N . ASP A 1 339 ? -16.545 -9.169 13.244 1.00 88.25 339 ASP A N 1
ATOM 2605 C CA . ASP A 1 339 ? -17.169 -8.393 14.310 1.00 88.25 339 ASP A CA 1
ATOM 2606 C C . ASP A 1 339 ? -16.262 -8.336 15.548 1.00 88.25 339 ASP A C 1
ATOM 2608 O O . ASP A 1 339 ? -15.800 -9.361 16.060 1.00 88.25 339 ASP A O 1
ATOM 2612 N N . HIS A 1 340 ? -16.038 -7.125 16.054 1.00 89.62 340 HIS A N 1
ATOM 2613 C CA . HIS A 1 340 ? -15.261 -6.833 17.253 1.00 89.62 340 HIS A CA 1
ATOM 2614 C C . HIS A 1 340 ? -16.168 -6.262 18.348 1.00 89.62 340 HIS A C 1
ATOM 2616 O O . HIS A 1 340 ? -17.022 -5.412 18.081 1.00 89.62 340 HIS A O 1
ATOM 2622 N N . ARG A 1 341 ? -16.017 -6.744 19.586 1.00 88.81 341 ARG A N 1
ATOM 2623 C CA . ARG A 1 341 ? -16.924 -6.430 20.697 1.00 88.81 341 ARG A CA 1
ATOM 2624 C C . ARG A 1 341 ? -16.189 -5.749 21.836 1.00 88.81 341 ARG A C 1
ATOM 2626 O O . ARG A 1 341 ? -15.348 -6.376 22.466 1.00 88.81 341 ARG A O 1
ATOM 2633 N N . CYS A 1 342 ? -16.591 -4.523 22.157 1.00 89.38 342 CYS A N 1
ATOM 2634 C CA . CYS A 1 342 ? -16.118 -3.811 23.341 1.00 89.38 342 CYS A CA 1
ATOM 2635 C C . CYS A 1 342 ? -17.245 -3.655 24.359 1.00 89.38 342 CYS A C 1
ATOM 2637 O O . CYS A 1 342 ? -18.408 -3.511 23.988 1.00 89.38 342 CYS A O 1
ATOM 2639 N N . ALA A 1 343 ? -16.911 -3.657 25.647 1.00 89.81 343 ALA A N 1
ATOM 2640 C CA . ALA A 1 343 ? -17.899 -3.569 26.714 1.00 89.81 343 ALA A CA 1
ATOM 2641 C C . ALA A 1 343 ? -17.596 -2.429 27.688 1.00 89.81 343 ALA A C 1
ATOM 2643 O O . ALA A 1 343 ? -16.442 -2.088 27.939 1.00 89.81 343 ALA A O 1
ATOM 2644 N N . VAL A 1 344 ? -18.656 -1.875 28.271 1.00 91.31 344 VAL A N 1
ATOM 2645 C CA . VAL A 1 344 ? -18.589 -0.995 29.439 1.00 91.31 344 VAL A CA 1
ATOM 2646 C C . VAL A 1 344 ? -19.277 -1.697 30.595 1.00 91.31 344 VAL A C 1
ATOM 2648 O O . VAL A 1 344 ? -20.382 -2.213 30.433 1.00 91.31 344 VAL A O 1
ATOM 2651 N N . MET A 1 345 ? -18.630 -1.694 31.759 1.00 92.56 345 MET A N 1
ATOM 2652 C CA . MET A 1 345 ? -19.162 -2.285 32.984 1.00 92.56 345 MET A CA 1
ATOM 2653 C C . MET A 1 345 ? -19.389 -1.198 34.029 1.00 92.56 345 MET A C 1
ATOM 2655 O O . MET A 1 345 ? -18.520 -0.355 34.269 1.00 92.56 345 MET A O 1
ATOM 2659 N N . PHE A 1 346 ? -20.550 -1.222 34.674 1.00 94.00 346 PHE A N 1
ATOM 2660 C CA . PHE A 1 346 ? -20.844 -0.325 35.784 1.00 94.00 346 PHE A CA 1
ATOM 2661 C C . PHE A 1 346 ? -21.748 -0.978 36.827 1.00 94.00 346 PHE A C 1
ATOM 2663 O O . PHE A 1 346 ? -22.469 -1.933 36.554 1.00 94.00 346 PHE A O 1
ATOM 2670 N N . GLU A 1 347 ? -21.701 -0.442 38.040 1.00 94.94 347 GLU A N 1
ATOM 2671 C CA . GLU A 1 347 ? -22.490 -0.881 39.184 1.00 94.94 347 GLU A CA 1
ATOM 2672 C C . GLU A 1 347 ? -23.336 0.286 39.698 1.00 94.94 347 GLU A C 1
ATOM 2674 O O . GLU A 1 347 ? -22.812 1.346 40.045 1.00 94.94 347 GLU A O 1
ATOM 2679 N N . VAL A 1 348 ? -24.649 0.093 39.777 1.00 94.56 348 VAL A N 1
ATOM 2680 C CA . VAL A 1 348 ? -25.558 1.022 40.450 1.00 94.56 348 VAL A CA 1
ATOM 2681 C C . VAL A 1 348 ? -25.732 0.550 41.888 1.00 94.56 348 VAL A C 1
ATOM 2683 O O . VAL A 1 348 ? -26.231 -0.545 42.136 1.00 94.56 348 VAL A O 1
ATOM 2686 N N . ARG A 1 349 ? -25.322 1.382 42.843 1.00 92.69 349 ARG A N 1
ATOM 2687 C CA . ARG A 1 349 ? -25.415 1.125 44.281 1.00 92.69 349 ARG A CA 1
ATOM 2688 C C . ARG A 1 349 ? -26.558 1.913 44.902 1.00 92.69 349 ARG A C 1
ATOM 2690 O O . ARG A 1 349 ? -26.807 3.064 44.551 1.00 92.69 349 ARG A O 1
ATOM 2697 N N . GLY A 1 350 ? -27.204 1.312 45.889 1.00 89.44 350 GLY A N 1
ATOM 2698 C CA . GLY A 1 350 ? -28.276 1.941 46.643 1.00 89.44 350 GLY A CA 1
ATOM 2699 C C . GLY A 1 350 ? -28.697 1.095 47.827 1.00 89.44 350 GLY A C 1
ATOM 2700 O O . GLY A 1 350 ? -28.375 -0.090 47.902 1.00 89.44 350 GLY A O 1
ATOM 2701 N N . ALA A 1 351 ? -29.409 1.719 48.758 1.00 89.19 351 ALA A N 1
ATOM 2702 C CA . ALA A 1 351 ? -30.010 1.005 49.868 1.00 89.19 351 ALA A CA 1
ATOM 2703 C C . ALA A 1 351 ? -31.380 0.474 49.442 1.00 89.19 351 ALA A C 1
ATOM 2705 O O . ALA A 1 351 ? -32.289 1.243 49.118 1.00 89.19 351 ALA A O 1
ATOM 2706 N N . LEU A 1 352 ? -31.506 -0.851 49.437 1.00 88.75 352 LEU A N 1
ATOM 2707 C CA . LEU A 1 352 ? -32.733 -1.551 49.086 1.00 88.75 352 LEU A CA 1
ATOM 2708 C C . LEU A 1 352 ? -33.386 -2.150 50.322 1.00 88.75 352 LEU A C 1
ATOM 2710 O O . LEU A 1 352 ? -32.750 -2.823 51.128 1.00 88.75 352 LEU A O 1
ATOM 2714 N N . CYS A 1 353 ? -34.691 -1.948 50.416 1.00 89.44 353 CYS A N 1
ATOM 2715 C CA . CYS A 1 353 ? -35.578 -2.671 51.300 1.00 89.44 353 CYS A CA 1
ATOM 2716 C C . CYS A 1 353 ? -36.406 -3.641 50.454 1.00 89.44 353 CYS A C 1
ATOM 2718 O O . CYS A 1 353 ? -37.419 -3.260 49.861 1.00 89.44 353 CYS A O 1
ATOM 2720 N N . ARG A 1 354 ? -35.931 -4.888 50.328 1.00 86.00 354 ARG A N 1
ATOM 2721 C CA . ARG A 1 354 ? -36.364 -5.830 49.276 1.00 86.00 354 ARG A CA 1
ATOM 2722 C C . ARG A 1 354 ? -36.226 -5.193 47.881 1.00 86.00 354 ARG A C 1
ATOM 2724 O O . ARG A 1 354 ? -35.109 -5.067 47.403 1.00 86.00 354 ARG A O 1
ATOM 2731 N N . ASN A 1 355 ? -37.327 -4.737 47.277 1.00 81.56 355 ASN A N 1
ATOM 2732 C CA . ASN A 1 355 ? -37.364 -4.143 45.931 1.00 81.56 355 ASN A CA 1
ATOM 2733 C C . ASN A 1 355 ? -37.688 -2.637 45.945 1.00 81.56 355 ASN A C 1
ATOM 2735 O O . ASN A 1 355 ? -37.992 -2.067 44.902 1.00 81.56 355 ASN A O 1
ATOM 2739 N N . LYS A 1 356 ? -37.681 -1.994 47.121 1.00 83.94 356 LYS A N 1
ATOM 2740 C CA . LYS A 1 356 ? -37.951 -0.558 47.274 1.00 83.94 356 LYS A CA 1
ATOM 2741 C C . LYS A 1 356 ? -36.690 0.171 47.715 1.00 83.94 356 LYS A C 1
ATOM 2743 O O . LYS A 1 356 ? -36.022 -0.267 48.649 1.00 83.94 356 LYS A O 1
ATOM 2748 N N . GLY A 1 357 ? -36.383 1.283 47.060 1.00 86.69 357 GLY A N 1
ATOM 2749 C CA . GLY A 1 357 ? -35.344 2.198 47.506 1.00 86.69 357 GLY A CA 1
ATOM 2750 C C . GLY A 1 357 ? -35.772 2.828 48.824 1.00 86.69 357 GLY A C 1
ATOM 2751 O O . GLY A 1 357 ? -36.954 3.096 49.038 1.00 86.69 357 GLY A O 1
ATOM 2752 N N . TYR A 1 358 ? -34.828 3.032 49.733 1.00 89.06 358 TYR A N 1
ATOM 2753 C CA . TYR A 1 358 ? -35.074 3.814 50.941 1.00 89.06 358 TYR A CA 1
ATOM 2754 C C . TYR A 1 358 ? -33.866 4.686 51.257 1.00 89.06 358 TYR A C 1
ATOM 2756 O O . TYR A 1 358 ? -32.774 4.465 50.732 1.00 89.06 358 TYR A O 1
ATOM 2764 N N . ASN A 1 359 ? -34.065 5.709 52.080 1.00 88.81 359 ASN A N 1
ATOM 2765 C CA . ASN A 1 359 ? -33.012 6.614 52.507 1.00 88.81 359 ASN A CA 1
ATOM 2766 C C . ASN A 1 359 ? -32.481 6.216 53.894 1.00 88.81 359 ASN A C 1
ATOM 2768 O O . ASN A 1 359 ? -33.129 6.513 54.894 1.00 88.81 359 ASN A O 1
ATOM 2772 N N . PRO A 1 360 ? -31.281 5.620 54.016 1.00 88.94 360 PRO A N 1
ATOM 2773 C CA . PRO A 1 360 ? -30.760 5.182 55.313 1.00 88.94 360 PRO A CA 1
ATOM 2774 C C . PRO A 1 360 ? -30.546 6.311 56.330 1.00 88.94 360 PRO A C 1
ATOM 2776 O O . PRO A 1 360 ? -30.422 6.030 57.522 1.00 88.94 360 PRO A O 1
ATOM 2779 N N . ALA A 1 361 ? -30.489 7.572 55.881 1.00 88.38 361 ALA A N 1
ATOM 2780 C CA . ALA A 1 361 ? -30.302 8.723 56.760 1.00 88.38 361 ALA A CA 1
ATOM 2781 C C . ALA A 1 361 ? -31.537 9.003 57.630 1.00 88.38 361 ALA A C 1
ATOM 2783 O O . ALA A 1 361 ? -31.396 9.420 58.776 1.00 88.38 361 ALA A O 1
ATOM 2784 N N . ASN A 1 362 ? -32.743 8.765 57.108 1.00 90.94 362 ASN A N 1
ATOM 2785 C CA . ASN A 1 362 ? -33.998 9.086 57.794 1.00 90.94 362 ASN A CA 1
ATOM 2786 C C . ASN A 1 362 ? -35.051 7.972 57.722 1.00 90.94 362 ASN A C 1
ATOM 2788 O O . ASN A 1 362 ? -36.156 8.151 58.226 1.00 90.94 362 ASN A O 1
ATOM 2792 N N . GLN A 1 363 ? -34.720 6.825 57.137 1.00 92.88 363 GLN A N 1
ATOM 2793 C CA . GLN A 1 363 ? -35.584 5.658 57.025 1.00 92.88 363 GLN A CA 1
ATOM 2794 C C . GLN A 1 363 ? -34.847 4.384 57.454 1.00 92.88 363 GLN A C 1
ATOM 2796 O O . GLN A 1 363 ? -33.616 4.303 57.457 1.00 92.88 363 GLN A O 1
ATOM 2801 N N . VAL A 1 364 ? -35.620 3.368 57.819 1.00 93.00 364 VAL A N 1
ATOM 2802 C CA . VAL A 1 364 ? -35.162 2.030 58.195 1.00 93.00 364 VAL A CA 1
ATOM 2803 C C . VAL A 1 364 ? -35.989 0.983 57.453 1.00 93.00 364 VAL A C 1
ATOM 2805 O O . VAL A 1 364 ? -37.169 1.193 57.175 1.00 93.00 364 VAL A O 1
ATOM 2808 N N . CYS A 1 365 ? -35.364 -0.140 57.107 1.00 93.38 365 CYS A N 1
ATOM 2809 C CA . CYS A 1 365 ? -36.037 -1.270 56.480 1.00 93.38 365 CYS A CA 1
ATOM 2810 C C . CYS A 1 365 ? -36.323 -2.360 57.518 1.00 93.38 365 CYS A C 1
ATOM 2812 O O . CYS A 1 365 ? -35.390 -3.000 57.999 1.00 93.38 365 CYS A O 1
ATOM 2814 N N . CYS A 1 366 ? -37.598 -2.613 57.813 1.00 93.38 366 CYS A N 1
ATOM 2815 C CA . CYS A 1 366 ? -38.042 -3.710 58.675 1.00 93.38 366 CYS A CA 1
ATOM 2816 C C . CYS A 1 366 ? -38.635 -4.829 57.809 1.00 93.38 366 CYS A C 1
ATOM 2818 O O . CYS A 1 366 ? -39.707 -4.670 57.229 1.00 93.38 366 CYS A O 1
ATOM 2820 N N . CYS A 1 367 ? -37.897 -5.932 57.637 1.00 89.94 367 CYS A N 1
ATOM 2821 C CA . CYS A 1 367 ? -38.277 -7.117 56.845 1.00 89.94 367 CYS A CA 1
ATOM 2822 C C . CYS A 1 367 ? -38.966 -6.837 55.487 1.00 89.94 367 CYS A C 1
ATOM 2824 O O . CYS A 1 367 ? -39.816 -7.617 55.048 1.00 89.94 367 CYS A O 1
ATOM 2826 N N . GLY A 1 368 ? -38.573 -5.767 54.783 1.00 88.25 368 GLY A N 1
ATOM 2827 C CA . GLY A 1 368 ? -39.124 -5.382 53.476 1.00 88.25 368 GLY A CA 1
ATOM 2828 C C . GLY A 1 368 ? -40.113 -4.216 53.478 1.00 88.25 368 GLY A C 1
ATOM 2829 O O . GLY A 1 368 ? -40.540 -3.800 52.400 1.00 88.25 368 GLY A O 1
ATOM 2830 N N . THR A 1 369 ? -40.437 -3.672 54.648 1.00 90.81 369 THR A N 1
ATOM 2831 C CA . THR A 1 369 ? -41.253 -2.466 54.814 1.00 90.81 369 THR A CA 1
ATOM 2832 C C . THR A 1 369 ? -40.363 -1.295 55.219 1.00 90.81 369 THR A C 1
ATOM 2834 O O . THR A 1 369 ? -39.544 -1.411 56.130 1.00 90.81 369 THR A O 1
ATOM 2837 N N . VAL A 1 370 ? -40.502 -0.166 54.523 1.00 92.19 370 VAL A N 1
ATOM 2838 C CA . VAL A 1 370 ? -39.741 1.059 54.800 1.00 92.19 370 VAL A CA 1
ATOM 2839 C C . VAL A 1 370 ? -40.499 1.899 55.821 1.00 92.19 370 VAL A C 1
ATOM 2841 O O . VAL A 1 370 ? -41.667 2.214 55.605 1.00 92.19 370 VAL A O 1
ATOM 2844 N N . HIS A 1 371 ? -39.819 2.295 56.893 1.00 92.31 371 HIS A N 1
ATOM 2845 C CA . HIS A 1 371 ? -40.345 3.169 57.942 1.00 92.31 371 HIS A CA 1
ATOM 2846 C C . HIS A 1 371 ? -39.475 4.414 58.079 1.00 92.31 371 HIS A C 1
ATOM 2848 O O . HIS A 1 371 ? -38.264 4.343 57.873 1.00 92.31 371 HIS A O 1
ATOM 2854 N N . ASN A 1 372 ? -40.060 5.551 58.458 1.00 94.19 372 ASN A N 1
ATOM 2855 C CA . ASN A 1 372 ? -39.272 6.720 58.855 1.00 94.19 372 ASN A CA 1
ATOM 2856 C C . ASN A 1 372 ? -38.602 6.430 60.203 1.00 94.19 372 ASN A C 1
ATOM 2858 O O . ASN A 1 372 ? -39.231 5.888 61.108 1.00 94.19 372 ASN A O 1
ATOM 2862 N N . ARG A 1 373 ? -37.325 6.779 60.340 1.00 93.75 373 ARG A N 1
ATOM 2863 C CA . ARG A 1 373 ? -36.537 6.542 61.550 1.00 93.75 373 ARG A CA 1
ATOM 2864 C C . ARG A 1 373 ? -37.072 7.424 62.678 1.00 93.75 373 ARG A C 1
ATOM 2866 O O . ARG A 1 373 ? -37.098 8.646 62.553 1.00 93.75 373 ARG A O 1
ATOM 2873 N N . ILE A 1 374 ? -37.451 6.799 63.788 1.00 93.88 374 ILE A N 1
ATOM 2874 C CA . ILE A 1 374 ? -37.931 7.478 64.994 1.00 93.88 374 ILE A CA 1
ATOM 2875 C C . ILE A 1 374 ? -36.995 7.083 66.145 1.00 93.88 374 ILE A C 1
ATOM 2877 O O . ILE A 1 374 ? -36.732 5.892 66.329 1.00 93.88 374 ILE A O 1
ATOM 2881 N N . PRO A 1 375 ? -36.462 8.037 66.931 1.00 92.94 375 PRO A N 1
ATOM 2882 C CA . PRO A 1 375 ? -35.667 7.705 68.108 1.00 92.94 375 PRO A CA 1
ATOM 2883 C C . PRO A 1 375 ? -36.429 6.768 69.062 1.00 92.94 375 PRO A C 1
ATOM 2885 O O . PRO A 1 375 ? -37.629 6.928 69.288 1.00 92.94 375 PRO A O 1
ATOM 2888 N N . GLY A 1 376 ? -35.739 5.766 69.611 1.00 91.44 376 GLY A N 1
ATOM 2889 C CA . GLY A 1 376 ? -36.341 4.796 70.533 1.00 91.44 376 GLY A CA 1
ATOM 2890 C C . GLY A 1 376 ? -37.317 3.800 69.890 1.00 91.44 376 GLY A C 1
ATOM 2891 O O . GLY A 1 376 ? -38.142 3.242 70.609 1.00 91.44 376 GLY A O 1
ATOM 2892 N N . HIS A 1 377 ? -37.252 3.588 68.572 1.00 94.56 377 HIS A N 1
ATOM 2893 C CA . HIS A 1 377 ? -38.009 2.550 67.863 1.00 94.56 377 HIS A CA 1
ATOM 2894 C C . HIS A 1 377 ? -37.083 1.523 67.201 1.00 94.56 377 HIS A C 1
ATOM 2896 O O . HIS A 1 377 ? -35.973 1.871 66.790 1.00 94.56 377 HIS A O 1
ATOM 2902 N N . ASP A 1 378 ? -37.559 0.285 67.066 1.00 93.50 378 ASP A N 1
ATOM 2903 C CA . ASP A 1 378 ? -36.823 -0.822 66.443 1.00 93.50 378 ASP A CA 1
ATOM 2904 C C . ASP A 1 378 ? -37.737 -1.725 65.592 1.00 93.50 378 ASP A C 1
ATOM 2906 O O . ASP A 1 378 ? -38.964 -1.621 65.647 1.00 93.50 378 ASP A O 1
ATOM 2910 N N . CYS A 1 379 ? -37.147 -2.587 64.765 1.00 94.00 379 CYS A N 1
ATOM 2911 C CA . CYS A 1 379 ? -37.874 -3.495 63.882 1.00 94.00 379 CYS A CA 1
ATOM 2912 C C . CYS A 1 379 ? -38.290 -4.790 64.602 1.00 94.00 379 CYS A C 1
ATOM 2914 O O . CYS A 1 379 ? -37.472 -5.460 65.228 1.00 94.00 379 CYS A O 1
ATOM 2916 N N . CYS A 1 380 ? -39.548 -5.200 64.430 1.00 92.56 380 CYS A N 1
ATOM 2917 C CA . CYS A 1 380 ? -40.049 -6.524 64.800 1.00 92.56 380 CYS A CA 1
ATOM 2918 C C . CYS A 1 380 ? -40.792 -7.125 63.609 1.00 92.56 380 CYS A C 1
ATOM 2920 O O . CYS A 1 380 ? -41.927 -6.751 63.318 1.00 92.56 380 CYS A O 1
ATOM 2922 N N . GLY A 1 381 ? -40.141 -8.022 62.870 1.00 89.38 381 GLY A N 1
ATOM 2923 C CA . GLY A 1 381 ? -40.668 -8.437 61.574 1.00 89.38 381 GLY A CA 1
ATOM 2924 C C . GLY A 1 381 ? -40.820 -7.235 60.633 1.00 89.38 381 GLY A C 1
ATOM 2925 O O . GLY A 1 381 ? -39.865 -6.497 60.390 1.00 89.38 381 GLY A O 1
ATOM 2926 N N . GLN A 1 382 ? -42.023 -7.045 60.087 1.00 91.25 382 GLN A N 1
ATOM 2927 C CA . GLN A 1 382 ? -42.339 -5.915 59.201 1.00 91.25 382 GLN A CA 1
ATOM 2928 C C . GLN A 1 382 ? -42.705 -4.628 59.949 1.00 91.25 382 GLN A C 1
ATOM 2930 O O . GLN A 1 382 ? -42.723 -3.558 59.334 1.00 91.25 382 GLN A O 1
ATOM 2935 N N . ASP A 1 383 ? -42.977 -4.722 61.250 1.00 91.44 383 ASP A N 1
ATOM 2936 C CA . ASP A 1 383 ? -43.430 -3.606 62.071 1.00 91.44 383 ASP A CA 1
ATOM 2937 C C . ASP A 1 383 ? -42.251 -2.819 62.651 1.00 91.44 383 ASP A C 1
ATOM 2939 O O . ASP A 1 383 ? -41.183 -3.370 62.933 1.00 91.44 383 ASP A O 1
ATOM 2943 N N . TYR A 1 384 ? -42.466 -1.520 62.865 1.00 93.69 384 TYR A N 1
ATOM 2944 C CA . TYR A 1 384 ? -41.517 -0.619 63.515 1.00 93.69 384 TYR A CA 1
ATOM 2945 C C . TYR A 1 384 ? -42.137 -0.095 64.809 1.00 93.69 384 TYR A C 1
ATOM 2947 O O . TYR A 1 384 ? -43.110 0.659 64.784 1.00 93.69 384 TYR A O 1
ATOM 2955 N N . TYR A 1 385 ? -41.626 -0.571 65.943 1.00 91.19 385 TYR A N 1
ATOM 2956 C CA . TYR A 1 385 ? -42.302 -0.494 67.236 1.00 91.19 385 TYR A CA 1
ATOM 2957 C C . TYR A 1 385 ? -41.515 0.336 68.247 1.00 91.19 385 TYR A C 1
ATOM 2959 O O . TYR A 1 385 ? -40.296 0.459 68.156 1.00 91.19 385 TYR A O 1
ATOM 2967 N N . SER A 1 386 ? -42.212 0.902 69.234 1.00 92.06 386 SER A N 1
ATOM 2968 C CA . SER A 1 386 ? -41.595 1.741 70.262 1.00 92.06 386 SER A CA 1
ATOM 2969 C C . SER A 1 386 ? -40.973 0.905 71.381 1.00 92.06 386 SER A C 1
ATOM 2971 O O . SER A 1 386 ? -41.670 0.159 72.070 1.00 92.06 386 SER A O 1
ATOM 2973 N N . LEU A 1 387 ? -39.679 1.091 71.643 1.00 89.50 387 LEU A N 1
ATOM 2974 C CA . LEU A 1 387 ? -38.958 0.410 72.725 1.00 89.50 387 LEU A CA 1
ATOM 2975 C C . LEU A 1 387 ? -39.425 0.846 74.124 1.00 89.50 387 LEU A C 1
ATOM 2977 O O . LEU A 1 387 ? -39.123 0.176 75.115 1.00 89.50 387 LEU A O 1
ATOM 2981 N N . THR A 1 388 ? -40.151 1.963 74.251 1.00 88.56 388 THR A N 1
ATOM 2982 C CA . THR A 1 388 ? -40.623 2.467 75.552 1.00 88.56 388 THR A CA 1
ATOM 2983 C C . THR A 1 388 ? -41.906 1.775 76.006 1.00 88.56 388 THR A C 1
ATOM 2985 O O . THR A 1 388 ? -42.006 1.439 77.187 1.00 88.56 388 THR A O 1
ATOM 2988 N N . SER A 1 389 ? -42.831 1.475 75.092 1.00 87.44 389 SER A N 1
ATOM 2989 C CA . SER A 1 389 ? -44.160 0.929 75.408 1.00 87.44 389 SER A CA 1
ATOM 2990 C C . SER A 1 389 ? -44.395 -0.508 74.932 1.00 87.44 389 SER A C 1
ATOM 2992 O O . SER A 1 389 ? -45.285 -1.176 75.455 1.00 87.44 389 SER A O 1
ATOM 2994 N N . GLN A 1 390 ? -43.596 -1.016 73.992 1.00 90.00 390 GLN A N 1
ATOM 2995 C CA . GLN A 1 390 ? -43.845 -2.286 73.305 1.00 90.00 390 GLN A CA 1
ATOM 2996 C C . GLN A 1 390 ? -42.602 -3.198 73.347 1.00 90.00 390 GLN A C 1
ATOM 2998 O O . GLN A 1 390 ? -41.509 -2.762 73.718 1.00 90.00 390 GLN A O 1
ATOM 3003 N N . HIS A 1 391 ? -42.760 -4.479 73.005 1.00 89.06 391 HIS A N 1
ATOM 3004 C CA . HIS A 1 391 ? -41.648 -5.427 72.833 1.00 89.06 391 HIS A CA 1
ATOM 3005 C C . HIS A 1 391 ? -41.930 -6.431 71.703 1.00 89.06 391 HIS A C 1
ATOM 3007 O O . HIS A 1 391 ? -43.088 -6.639 71.335 1.00 89.06 391 HIS A O 1
ATOM 3013 N N . CYS A 1 392 ? -40.876 -7.032 71.142 1.00 89.81 392 CYS A N 1
ATOM 3014 C CA . CYS A 1 392 ? -40.967 -7.972 70.023 1.00 89.81 392 CYS A CA 1
ATOM 3015 C C . CYS A 1 392 ? -40.968 -9.434 70.490 1.00 89.81 392 CYS A C 1
ATOM 3017 O O . CYS A 1 392 ? -40.068 -9.848 71.219 1.00 89.81 392 CYS A O 1
ATOM 3019 N N . CYS A 1 393 ? -41.923 -10.227 70.004 1.00 89.12 393 CYS A N 1
ATOM 3020 C CA . CYS A 1 393 ? -41.998 -11.673 70.208 1.00 89.12 393 CYS A CA 1
ATOM 3021 C C . CYS A 1 393 ? -42.078 -12.373 68.848 1.00 89.12 393 CYS A C 1
ATOM 3023 O O . CYS A 1 393 ? -43.131 -12.376 68.217 1.00 89.12 393 CYS A O 1
ATOM 3025 N N . ALA A 1 394 ? -40.960 -12.940 68.386 1.00 84.75 394 ALA A N 1
ATOM 3026 C CA . ALA A 1 394 ? -40.869 -13.719 67.147 1.00 84.75 394 ALA A CA 1
ATOM 3027 C C . ALA A 1 394 ? -41.600 -13.091 65.937 1.00 84.75 394 ALA A C 1
ATOM 3029 O O . ALA A 1 394 ? -42.463 -13.711 65.318 1.00 84.75 394 ALA A O 1
ATOM 3030 N N . ASN A 1 395 ? -41.234 -11.846 65.608 1.00 83.44 395 ASN A N 1
ATOM 3031 C CA . ASN A 1 395 ? -41.821 -11.017 64.542 1.00 83.44 395 ASN A CA 1
ATOM 3032 C C . ASN A 1 395 ? -43.240 -10.477 64.803 1.00 83.44 395 ASN A C 1
ATOM 3034 O O . ASN A 1 395 ? -43.842 -9.936 63.882 1.00 83.44 395 ASN A O 1
ATOM 3038 N N . SER A 1 396 ? -43.762 -10.584 66.029 1.00 85.75 396 SER A N 1
ATOM 3039 C CA . SER A 1 396 ? -45.033 -9.971 66.445 1.00 85.75 396 SER A CA 1
ATOM 3040 C C . SER A 1 396 ? -44.817 -8.913 67.532 1.00 85.75 396 SER A C 1
ATOM 3042 O O . SER A 1 396 ? -44.119 -9.162 68.518 1.00 85.75 396 SER A O 1
ATOM 3044 N N . VAL A 1 397 ? -45.426 -7.732 67.378 1.00 87.50 397 VAL A N 1
ATOM 3045 C CA . VAL A 1 397 ? -45.309 -6.618 68.339 1.00 87.50 397 VAL A CA 1
ATOM 3046 C C . VAL A 1 397 ? -46.352 -6.729 69.450 1.00 87.50 397 VAL A C 1
ATOM 3048 O O . VAL A 1 397 ? -47.558 -6.698 69.203 1.00 87.50 397 VAL A O 1
ATOM 3051 N N . MET A 1 398 ? -45.891 -6.757 70.699 1.00 87.06 398 MET A N 1
ATOM 3052 C CA . MET A 1 398 ? -46.742 -6.782 71.888 1.00 87.06 398 MET A CA 1
ATOM 3053 C C . MET A 1 398 ? -46.896 -5.372 72.467 1.00 87.06 398 MET A C 1
ATOM 3055 O O . MET A 1 398 ? -45.916 -4.734 72.851 1.00 87.06 398 MET A O 1
ATOM 3059 N N . ARG A 1 399 ? -48.141 -4.878 72.564 1.00 81.25 399 ARG A N 1
ATOM 3060 C CA . ARG A 1 399 ? -48.445 -3.494 72.992 1.00 81.25 399 ARG A CA 1
ATOM 3061 C C . ARG A 1 399 ? -48.220 -3.204 74.480 1.00 81.25 399 ARG A C 1
ATOM 3063 O O . ARG A 1 399 ? -48.243 -2.043 74.868 1.00 81.25 399 ARG A O 1
ATOM 3070 N N . ASN A 1 400 ? -48.048 -4.237 75.303 1.00 77.00 400 ASN A N 1
ATOM 3071 C CA . ASN A 1 400 ? -47.853 -4.115 76.744 1.00 77.00 400 ASN A CA 1
ATOM 3072 C C . ASN A 1 400 ? -46.639 -4.949 77.166 1.00 77.00 400 ASN A C 1
ATOM 3074 O O . ASN A 1 400 ? -46.615 -6.159 76.949 1.00 77.00 400 ASN A O 1
ATOM 3078 N N . LYS A 1 401 ? -45.647 -4.306 77.790 1.00 69.19 401 LYS A N 1
ATOM 3079 C CA . LYS A 1 401 ? -44.429 -4.956 78.305 1.00 69.19 401 LYS A CA 1
ATOM 3080 C C . LYS A 1 401 ? -44.685 -6.022 79.374 1.00 69.19 401 LYS A C 1
ATOM 3082 O O . LYS A 1 401 ? -43.828 -6.871 79.571 1.00 69.19 401 LYS A O 1
ATOM 3087 N N . ALA A 1 402 ? -45.834 -5.986 80.047 1.00 71.88 402 ALA A N 1
ATOM 3088 C CA . ALA A 1 402 ? -46.194 -6.964 81.073 1.00 71.88 402 ALA A CA 1
ATOM 3089 C C . ALA A 1 402 ? -46.736 -8.290 80.504 1.00 71.88 402 ALA A C 1
ATOM 3091 O O . ALA A 1 402 ? -46.881 -9.254 81.251 1.00 71.88 402 ALA A O 1
ATOM 3092 N N . VAL A 1 403 ? -47.061 -8.350 79.208 1.00 75.06 403 VAL A N 1
ATOM 3093 C CA . VAL A 1 403 ? -47.567 -9.573 78.570 1.00 75.06 403 VAL A CA 1
ATOM 3094 C C . VAL A 1 403 ? -46.378 -10.417 78.125 1.00 75.06 403 VAL A C 1
ATOM 3096 O O . VAL A 1 403 ? -45.551 -9.950 77.354 1.00 75.06 403 VAL A O 1
ATOM 3099 N N . SER A 1 404 ? -46.281 -11.651 78.613 1.00 76.31 404 SER A N 1
ATOM 3100 C CA . SER A 1 404 ? -45.238 -12.596 78.210 1.00 76.31 404 SER A CA 1
ATOM 3101 C C . SER A 1 404 ? -45.401 -13.028 76.748 1.00 76.31 404 SER A C 1
ATOM 3103 O O . SER A 1 404 ? -46.520 -13.130 76.241 1.00 76.31 404 SER A O 1
ATOM 3105 N N . CYS A 1 405 ? -44.282 -13.306 76.066 1.00 78.81 405 CYS A N 1
ATOM 3106 C CA . CYS A 1 405 ? -44.330 -13.824 74.700 1.00 78.81 405 CYS A CA 1
ATOM 3107 C C . CYS A 1 405 ? -45.136 -15.138 74.648 1.00 78.81 405 CYS A C 1
ATOM 3109 O O . CYS A 1 405 ? -44.904 -16.017 75.488 1.00 78.81 405 CYS A O 1
ATOM 3111 N N . PRO A 1 406 ? -46.050 -15.303 73.672 1.00 72.62 406 PRO A N 1
ATOM 3112 C CA . PRO A 1 406 ? -46.745 -16.569 73.471 1.00 72.62 406 PRO A CA 1
ATOM 3113 C C . PRO A 1 406 ? -45.719 -17.686 73.237 1.00 72.62 406 PRO A C 1
ATOM 3115 O O . PRO A 1 406 ? -44.777 -17.500 72.464 1.00 72.62 406 PRO A O 1
ATOM 3118 N N . ARG A 1 407 ? -45.873 -18.833 73.914 1.00 66.56 407 ARG A N 1
ATOM 3119 C CA . ARG A 1 407 ? -45.043 -20.019 73.644 1.00 66.56 407 ARG A CA 1
ATOM 3120 C C . ARG A 1 407 ? -45.308 -20.473 72.205 1.00 66.56 407 ARG A C 1
ATOM 3122 O O . ARG A 1 407 ? -46.471 -20.658 71.853 1.00 66.56 407 ARG A O 1
ATOM 3129 N N . GLN A 1 408 ? -44.243 -20.582 71.410 1.00 56.09 408 GLN A N 1
ATOM 3130 C CA . GLN A 1 408 ? -44.283 -21.089 70.035 1.00 56.09 408 GLN A CA 1
ATOM 3131 C C . GLN A 1 408 ? -44.438 -22.601 69.991 1.00 56.09 408 GLN A C 1
ATOM 3133 O O . GLN A 1 408 ? -43.835 -23.268 70.866 1.00 56.09 408 GLN A O 1
#

pLDDT: mean 81.34, std 12.63, range [41.84, 95.69]

InterPro domains:
  IPR002035 von Willebrand factor, type A [PF00092] (9-79)
  IPR002035 von Willebrand factor, type A [PS50234] (1-99)
  IPR003410 HYR domain [PF02494] (107-174)
  IPR003410 HYR domain [PF02494] (283-342)
  IPR003410 HYR domain [PS50825] (101-193)
  IPR003410 HYR domain [PS50825] (264-350)
  IPR036465 von Willebrand factor A-like domain superfamily [G3DSA:3.40.50.410] (2-105)
  IPR036465 von Willebrand factor A-like domain superfamily [SSF53300] (16-87)

Organism: Paramuricea clavata (NCBI:txid317549)

Foldseek 3Di:
DCLVVVCVVVVDCDPVQDDPVDAAEAEAEEQEADDDDPPRLVVLLVSLVVCVVVRYAYAAEHEHDYDQVSSCSNGDHPRHDYDYPVCVVVVVVVSVVVVPPPPPPPWPWDWDADEVDDAAEDADPDQWDFAADDDIDIDTPDPPWDKDWDDKPPPDDGGDIDGAAKDKMKIWIDTPPDVPDIDIYMYIHGHHYDWDWDAAEPEEDEDEPPDFWDFAADDDIAIPQGFDFDDKVPPDDGRDTDGFAKDKIWTWGQGPSRDIDIHIYIYGYDYKDWDDADEAEAEDDAFDFKDQAADDDTQIPQNVQFPDFPDDWPDDHRDIDGAAKDKTKGWTDGNVPDIDIDIYIYGYDADDLPRTGHHPVQWDRAQSAIDGDDPQWDHQRRDIDHVVQWDHANSDIGRHPPDDRPDD

Sequence (408 aa):
MELIYIYKIFKDRSPLNHRSKYNDIILLLTDGEPNGARNVTQKTIAQAQILKDRGVLIIGLGVGSVNMTTLRAISSPGEAALATFDNIHTKLARLVAGSCQQVEPGPTCKCPAVELGDQFILESDSSSRQVSWDRPQPSCSDSNAKVSLTSVEPIVQSGDLFHVGRHNIEYTYSVSETPGSEVKCDISFEVIKACKCLAVNLGTRYMKEGDLTISVTWAVPRPTCGGRLRTITPDARPGQMVKPGEYRVDYLYQTTNRNDITCTVRFEVKECSCPLPVLKTFRVTPGETTTAVTWTAPLSTCSEAIRKTVLAPQVTPGQLFAIGQHTVVYTYNINDQFDHRCAVMFEVRGALCRNKGYNPANQVCCCGTVHNRIPGHDCCGQDYYSLTSQHCCANSVMRNKAVSCPRQ

Radius of gyration: 54.84 Å; chains: 1; bounding box: 103×40×166 Å

Secondary structure (DSSP, 8-state):
-HHHHHHHHSSS--TTT--TTS--EEEEEESS---SSTTHHHHHHHHHHHHHHTT-EEEEEEESS--HHHHHHHSPTT-EEEE-TTTHHHHHHHHHHHHTS--PPP--EEPPPEE--S-EEE-SS-SEEEE--PPP--EESSTT--EEEEEEESS--TTEEEESEEEEEEEEEEETTSTT-EEEEEEEEEEEEPP----EEEEEEEE-TT-S-EE---PPP--TT--EEEEEES---TT-EE-SEEEEEEEEEE-TTS-EEEEEEEEEEEE--PPP---EEEEPPTT-SEEE---PPP--TTGGGEEEEEE--S--TT-EEESEEEEEEEEEEETTTEEEEEEEEEEEE--EETTEE--TTTEEEETTEEEE--TTEEEETTEEEETTT-EEETTEEES-TTSPPPP-